Protein AF-0000000084649241 (afdb_homodimer)

Nearest PDB structures (foldseek):
  3sho-assembly1_B  TM=9.475E-01  e=2.344E-12  Sphaerobacter thermophilus DSM 20745
  4ivn-assembly1_A  TM=5.538E-01  e=1.073E-15  Vibrio vulnificus YJ016
  4ivn-assembly1_B  TM=5.648E-01  e=9.880E-15  Vibrio vulnificus YJ016
  3fxa-assembly1_D  TM=7.914E-01  e=3.147E-09  Listeria monocytogenes serotype 4b str. F2365
  7en6-assembly1_D  TM=8.243E-01  e=1.286E-08  Escherichia coli

pLDDT: mean 85.44, std 16.42, range [28.92, 98.69]

Secondary structure (DSSP, 8-state):
------SHHHHHHHHHHHGGGS-HHHHHHHHHHHH-HHHHHHS-HHHHHHHHTS-HHHHHHHHHHTT-SSHHHHHHHHHHHHHHHSTHHHHHHHHHHHH--SS--HHHHHHHHHHHHHHHHHHHHHHS-HHHHHHHHHHHHH-SSEEEEE-GGGHHHHHHHHHHHHHTT--EEEE--GGG-HHHHHHT--TT-EEEEEE-SSPPHHHHHHHHHHHHTT--EEEEES-TTSTTGGG-SEEEE-PPPEETTEE--HHHHHHHHHHHHHHHHHHHHHHHHHHS--GGGG-/------SHHHHHHHHHHHGGGS-HHHHHHHHHHHH-HHHHHHS-HHHHHHHHTS-HHHHHHHHHHTT-SSHHHHHHHHHHHHHHHSTHHHHHHHHHHHH--SS--HHHHHHHHHHHHHHHHHHHHHHS-HHHHHHHHHHHHH-SSEEEEE-GGGHHHHHHHHHHHHHTT--EEEE--TTS-HHHHHHT--TT-EEEEEE-SSPPHHHHHHHHHHHHTT--EEEEES-TTSTTGGG-SEEEE-PPPEETTEE--HHHHHHHHHHHHHHHHHHHHHHHHHHS--GGGG-

Solvent-accessible surface area (backbone atoms only — not comparable to full-atom values): 30517 Å² total; per-residue (Å²): 131,78,75,52,54,87,40,46,68,48,38,53,52,50,51,45,70,47,42,86,77,43,54,71,68,53,39,47,46,50,50,42,49,70,65,35,40,72,56,52,38,70,52,51,63,65,56,48,14,58,75,49,71,50,50,52,66,53,51,35,51,50,24,39,73,56,54,31,95,32,41,66,64,50,33,48,29,38,36,50,50,46,62,67,52,59,76,39,58,65,50,41,48,46,43,50,51,65,69,47,82,67,76,81,50,62,60,55,48,33,43,51,49,28,49,39,40,28,51,22,22,66,46,42,57,78,59,46,51,61,66,48,54,51,50,41,48,51,51,58,62,69,24,71,29,39,34,28,29,23,57,77,80,30,27,36,49,23,52,43,39,39,53,49,25,48,74,58,70,40,54,55,42,69,49,74,33,72,91,75,35,48,66,60,55,54,70,65,59,51,95,54,27,25,37,39,39,35,49,44,85,84,66,53,65,68,53,47,53,48,44,51,53,36,41,78,68,66,41,54,26,35,27,41,26,52,39,75,70,38,84,56,38,79,56,32,79,28,64,45,54,46,62,55,20,69,56,97,90,42,71,55,56,46,36,57,42,45,51,40,50,31,54,42,50,44,49,36,51,52,53,52,50,53,52,53,62,69,65,49,76,70,74,64,76,81,108,130,76,74,53,54,89,40,45,68,49,38,54,51,50,50,46,69,45,40,85,77,42,54,71,69,54,37,46,45,50,49,43,50,71,65,35,40,71,57,52,38,70,51,50,62,66,56,47,14,59,74,52,72,49,50,52,66,52,49,35,51,49,23,39,74,55,52,33,95,33,40,67,63,51,33,48,29,39,36,51,51,46,64,67,53,58,77,40,54,65,50,40,46,46,45,51,50,65,68,46,82,69,78,81,52,62,59,54,48,33,44,52,48,27,51,39,38,26,52,22,23,68,46,42,57,78,58,46,53,61,66,48,53,49,50,40,48,51,52,57,63,70,24,70,29,41,37,28,30,24,56,77,81,30,28,35,50,23,52,44,38,39,53,49,25,50,72,59,69,40,55,55,43,72,51,74,34,72,95,75,33,48,66,62,54,55,70,64,59,50,96,54,26,24,36,40,40,34,49,43,87,83,68,52,66,69,54,49,53,46,42,51,52,36,43,77,69,66,40,52,26,34,28,40,26,50,38,77,70,37,84,56,40,79,52,31,79,30,63,46,53,46,63,57,21,69,55,96,90,42,71,55,56,45,37,56,42,44,51,39,49,30,53,43,50,44,48,37,52,52,52,50,50,53,52,52,62,68,65,50,76,69,75,64,76,79,108

Radius of gyration: 26.11 Å; Cα contacts (8 Å, |Δi|>4): 873; chains: 2; bounding box: 93×77×57 Å

InterPro domains:
  IPR000281 Helix-turn-helix protein RpiR [PF01418] (11-75)
  IPR000281 Helix-turn-helix protein RpiR [PS51071] (9-85)
  IPR001347 SIS domain [PF01380] (140-265)
  IPR001347 SIS domain [PS51464] (136-274)
  IPR009057 Homedomain-like superfamily [SSF46689] (10-86)
  IPR035472 RpiR-like, SIS domain [cd05013] (133-266)
  IPR036388 Winged helix-like DNA-binding domain superfamily [G3DSA:1.10.10.10] (7-82)
  IPR046348 SIS domain superfamily [SSF53697] (110-267)
  IPR047640 HTH-type transcriptional regulator RpiR-like [PTHR30514] (10-277)

Structure (mmCIF, N/CA/C/O backbone):
data_AF-0000000084649241-model_v1
#
loop_
_entity.id
_entity.type
_entity.pdbx_description
1 polymer 'Iron-sulfur cluster assembly protein HesB'
#
loop_
_atom_site.group_PDB
_atom_site.id
_atom_site.type_symbol
_atom_site.label_atom_id
_atom_site.label_alt_id
_atom_site.label_comp_id
_atom_site.label_asym_id
_atom_site.label_entity_id
_atom_site.label_seq_id
_atom_site.pdbx_PDB_ins_code
_atom_site.Cartn_x
_atom_site.Cartn_y
_atom_site.Cartn_z
_atom_site.occupancy
_atom_site.B_iso_or_equiv
_atom_site.auth_seq_id
_atom_site.auth_comp_id
_atom_site.auth_asym_id
_atom_site.auth_atom_id
_atom_site.pdbx_PDB_model_num
ATOM 1 N N . MET A 1 1 ? 15.055 35.656 22.906 1 43.84 1 MET A N 1
ATOM 2 C CA . MET A 1 1 ? 15.703 34.438 23.422 1 43.84 1 MET A CA 1
ATOM 3 C C . MET A 1 1 ? 14.727 33.281 23.453 1 43.84 1 MET A C 1
ATOM 5 O O . MET A 1 1 ? 13.734 33.312 24.188 1 43.84 1 MET A O 1
ATOM 9 N N . ASN A 1 2 ? 14.5 32.531 22.453 1 62.31 2 ASN A N 1
ATOM 10 C CA . ASN A 1 2 ? 13.305 31.719 22.25 1 62.31 2 ASN A CA 1
ATOM 11 C C . ASN A 1 2 ? 13.203 30.625 23.312 1 62.31 2 ASN A C 1
ATOM 13 O O . ASN A 1 2 ? 14.211 30.062 23.734 1 62.31 2 ASN A O 1
ATOM 17 N N . GLN A 1 3 ? 12.188 30.688 24.172 1 81 3 GLN A N 1
ATOM 18 C CA . GLN A 1 3 ? 11.844 29.812 25.297 1 81 3 GLN A CA 1
ATOM 19 C C . GLN A 1 3 ? 12.078 28.359 24.938 1 81 3 GLN A C 1
ATOM 21 O O . GLN A 1 3 ? 11.812 27.938 23.797 1 81 3 GLN A O 1
ATOM 26 N N . THR A 1 4 ? 12.898 27.734 25.828 1 90.5 4 THR A N 1
ATOM 27 C CA . THR A 1 4 ? 13.156 26.297 25.688 1 90.5 4 THR A CA 1
ATOM 28 C C . THR A 1 4 ? 11.844 25.531 25.562 1 90.5 4 THR A C 1
ATOM 30 O O . THR A 1 4 ? 10.93 25.703 26.375 1 90.5 4 THR A O 1
ATOM 33 N N . PRO A 1 5 ? 11.711 24.75 24.5 1 92.62 5 PRO A N 1
ATOM 34 C CA . PRO A 1 5 ? 10.484 23.969 24.344 1 92.62 5 PRO A CA 1
ATOM 35 C C . PRO A 1 5 ? 10.195 23.094 25.562 1 92.62 5 PRO A C 1
ATOM 37 O O . PRO A 1 5 ? 11.125 22.547 26.172 1 92.62 5 PRO A O 1
ATOM 40 N N . GLN A 1 6 ? 8.945 23 25.953 1 91.38 6 GLN A N 1
ATOM 41 C CA . GLN A 1 6 ? 8.547 22.25 27.141 1 91.38 6 GLN A CA 1
ATOM 42 C C . GLN A 1 6 ? 7.805 20.969 26.766 1 91.38 6 GLN A C 1
ATOM 44 O O . GLN A 1 6 ? 7.43 20.188 27.641 1 91.38 6 GLN A O 1
ATOM 49 N N . SER A 1 7 ? 7.453 20.781 25.516 1 89.44 7 SER A N 1
ATOM 50 C CA . SER A 1 7 ? 6.805 19.578 24.984 1 89.44 7 SER A CA 1
ATOM 51 C C . SER A 1 7 ? 7.434 19.141 23.672 1 89.44 7 SER A C 1
ATOM 53 O O . SER A 1 7 ? 8.148 19.922 23.031 1 89.44 7 SER A O 1
ATOM 55 N N . PHE A 1 8 ? 7.215 17.969 23.312 1 87 8 PHE A N 1
ATOM 56 C CA . PHE A 1 8 ? 7.719 17.484 22.047 1 87 8 PHE A CA 1
ATOM 57 C C . PHE A 1 8 ? 7.156 18.297 20.891 1 87 8 PHE A C 1
ATOM 59 O O . PHE A 1 8 ? 7.871 18.594 19.922 1 87 8 PHE A O 1
ATOM 66 N N . GLN A 1 9 ? 5.902 18.656 21.031 1 80.44 9 GLN A N 1
ATOM 67 C CA . GLN A 1 9 ? 5.254 19.438 19.984 1 80.44 9 GLN A CA 1
ATOM 68 C C . GLN A 1 9 ? 5.941 20.797 19.812 1 80.44 9 GLN A C 1
ATOM 70 O O . GLN A 1 9 ? 6.168 21.234 18.672 1 80.44 9 GLN A O 1
ATOM 75 N N . GLU A 1 10 ? 6.234 21.375 20.906 1 89 10 GLU A N 1
ATOM 76 C CA . GLU A 1 10 ? 6.938 22.656 20.875 1 89 10 GLU A CA 1
ATOM 77 C C . GLU A 1 10 ? 8.336 22.484 20.281 1 89 10 GLU A C 1
ATOM 79 O O . GLU A 1 10 ? 8.797 23.344 19.516 1 89 10 GLU A O 1
ATOM 84 N N . LEU A 1 11 ? 8.953 21.391 20.656 1 92.69 11 LEU A N 1
ATOM 85 C CA . LEU A 1 11 ? 10.289 21.125 20.125 1 92.69 11 LEU A CA 1
ATOM 86 C C . LEU A 1 11 ? 10.25 20.906 18.625 1 92.69 11 LEU A C 1
ATOM 88 O O . LEU A 1 11 ? 11.047 21.5 17.891 1 92.69 11 LEU A O 1
ATOM 92 N N . GLU A 1 12 ? 9.336 20.047 18.156 1 88.44 12 GLU A N 1
ATOM 93 C CA . GLU A 1 12 ? 9.188 19.781 16.734 1 88.44 12 GLU A CA 1
ATOM 94 C C . GLU A 1 12 ? 8.914 21.062 15.953 1 88.44 12 GLU A C 1
ATOM 96 O O . GLU A 1 12 ? 9.484 21.281 14.883 1 88.44 12 GLU A O 1
ATOM 101 N N . ALA A 1 13 ? 8.078 21.969 16.516 1 85.19 13 ALA A N 1
ATOM 102 C CA . ALA A 1 13 ? 7.762 23.234 15.891 1 85.19 13 ALA A CA 1
ATOM 103 C C . ALA A 1 13 ? 9.008 24.125 15.781 1 85.19 13 ALA A C 1
ATOM 105 O O . ALA A 1 13 ? 9.234 24.75 14.75 1 85.19 13 ALA A O 1
ATOM 106 N N . ARG A 1 14 ? 9.719 24.125 16.797 1 90.06 14 ARG A N 1
ATOM 107 C CA . ARG A 1 14 ? 10.938 24.922 16.828 1 90.06 14 ARG A CA 1
ATOM 108 C C . ARG A 1 14 ? 11.945 24.422 15.805 1 90.06 14 ARG A C 1
ATOM 110 O O . ARG A 1 14 ? 12.508 25.203 15.039 1 90.06 14 ARG A O 1
ATOM 117 N N . ILE A 1 15 ? 12.156 23.125 15.766 1 90.75 15 ILE A N 1
ATOM 118 C CA . ILE A 1 15 ? 13.109 22.516 14.844 1 90.75 15 ILE A CA 1
ATOM 119 C C . ILE A 1 15 ? 12.672 22.781 13.406 1 90.75 15 ILE A C 1
ATOM 121 O O . ILE A 1 15 ? 13.492 23.156 12.562 1 90.75 15 ILE A O 1
ATOM 125 N N . THR A 1 16 ? 11.422 22.641 13.164 1 85.44 16 THR A N 1
ATOM 126 C CA . THR A 1 16 ? 10.883 22.828 11.828 1 85.44 16 THR A CA 1
ATOM 127 C C . THR A 1 16 ? 11.078 24.281 11.375 1 85.44 16 THR A C 1
ATOM 129 O O . THR A 1 16 ? 11.43 24.531 10.219 1 85.44 16 THR A O 1
ATOM 132 N N . ALA A 1 17 ? 10.844 25.188 12.258 1 85.44 17 ALA A N 1
ATOM 133 C CA . ALA A 1 17 ? 10.984 26.609 11.953 1 85.44 17 ALA A CA 1
ATOM 134 C C . ALA A 1 17 ? 12.445 26.969 11.672 1 85.44 17 ALA A C 1
ATOM 136 O O . ALA A 1 17 ? 12.727 27.766 10.773 1 85.44 17 ALA A O 1
ATOM 137 N N . ASP A 1 18 ? 13.367 26.391 12.312 1 89.38 18 ASP A N 1
ATOM 138 C CA . ASP A 1 18 ? 14.781 26.75 12.242 1 89.38 18 ASP A CA 1
ATOM 139 C C . ASP A 1 18 ? 15.5 25.953 11.172 1 89.38 18 ASP A C 1
ATOM 141 O O . ASP A 1 18 ? 16.609 26.297 10.766 1 89.38 18 ASP A O 1
ATOM 145 N N . TYR A 1 19 ? 14.898 24.891 10.68 1 86.88 19 TYR A N 1
ATOM 146 C CA . TYR A 1 19 ? 15.531 23.859 9.859 1 86.88 19 TYR A CA 1
ATOM 147 C C . TYR A 1 19 ? 16.203 24.484 8.641 1 86.88 19 TYR A C 1
ATOM 149 O O . TYR A 1 19 ? 17.391 24.234 8.375 1 86.88 19 TYR A O 1
ATOM 157 N N . PRO A 1 20 ? 15.523 25.422 7.941 1 82.56 20 PRO A N 1
ATOM 158 C CA . PRO A 1 20 ? 16.141 25.938 6.719 1 82.56 20 PRO A CA 1
ATOM 159 C C . PRO A 1 20 ? 17.422 26.719 6.988 1 82.56 20 PRO A C 1
ATOM 161 O O . PRO A 1 20 ? 18.281 26.844 6.109 1 82.56 20 PRO A O 1
ATOM 164 N N . SER A 1 21 ? 17.578 27.219 8.18 1 90.31 21 SER A N 1
ATOM 165 C CA . SER A 1 21 ? 18.719 28.078 8.5 1 90.31 21 SER A CA 1
ATOM 166 C C . SER A 1 21 ? 19.828 27.281 9.172 1 90.31 21 SER A C 1
ATOM 168 O O . SER A 1 21 ? 20.922 27.797 9.406 1 90.31 21 SER A O 1
ATOM 170 N N . MET A 1 22 ? 19.594 26 9.383 1 89 22 MET A N 1
ATOM 171 C CA . MET A 1 22 ? 20.578 25.156 10.039 1 89 22 MET A CA 1
ATOM 172 C C . MET A 1 22 ? 21.688 24.766 9.078 1 89 22 MET A C 1
ATOM 174 O O . MET A 1 22 ? 21.5 24.766 7.863 1 89 22 MET A O 1
ATOM 178 N N . SER A 1 23 ? 22.906 24.562 9.68 1 89.56 23 SER A N 1
ATOM 179 C CA . SER A 1 23 ? 23.984 23.953 8.891 1 89.56 23 SER A CA 1
ATOM 180 C C . SER A 1 23 ? 23.578 22.562 8.406 1 89.56 23 SER A C 1
ATOM 182 O O . SER A 1 23 ? 22.609 21.984 8.898 1 89.56 23 SER A O 1
ATOM 184 N N . ARG A 1 24 ? 24.266 22.062 7.438 1 87.75 24 ARG A N 1
ATOM 185 C CA . ARG A 1 24 ? 23.984 20.75 6.875 1 87.75 24 ARG A CA 1
ATOM 186 C C . ARG A 1 24 ? 24.016 19.672 7.957 1 87.75 24 ARG A C 1
ATOM 188 O O . ARG A 1 24 ? 23.156 18.781 7.98 1 87.75 24 ARG A O 1
ATOM 195 N N . ARG A 1 25 ? 24.984 19.812 8.797 1 88.5 25 ARG A N 1
ATOM 196 C CA . ARG A 1 25 ? 25.156 18.812 9.852 1 88.5 25 ARG A CA 1
ATOM 197 C C . ARG A 1 25 ? 24 18.875 10.844 1 88.5 25 ARG A C 1
ATOM 199 O O . ARG A 1 25 ? 23.516 17.828 11.305 1 88.5 25 ARG A O 1
ATOM 206 N N . LEU A 1 26 ? 23.578 20.062 11.156 1 90.5 26 LEU A N 1
ATOM 207 C CA . LEU A 1 26 ? 22.469 20.219 12.086 1 90.5 26 LEU A CA 1
ATOM 208 C C . LEU A 1 26 ? 21.156 19.781 11.438 1 90.5 26 LEU A C 1
ATOM 210 O O . LEU A 1 26 ? 20.281 19.25 12.117 1 90.5 26 LEU A O 1
ATOM 214 N N . GLN A 1 27 ? 21.016 20 10.109 1 89.25 27 GLN A N 1
ATOM 215 C CA . GLN A 1 27 ? 19.844 19.5 9.391 1 89.25 27 GLN A CA 1
ATOM 216 C C . GLN A 1 27 ? 19.766 17.984 9.43 1 89.25 27 GLN A C 1
ATOM 218 O O . GLN A 1 27 ? 18.703 17.406 9.633 1 89.25 27 GLN A O 1
ATOM 223 N N . GLN A 1 28 ? 20.875 17.406 9.195 1 88 28 GLN A N 1
ATOM 224 C CA . GLN A 1 28 ? 20.969 15.961 9.273 1 88 28 GLN A CA 1
ATOM 225 C C . GLN A 1 28 ? 20.547 15.453 10.648 1 88 28 GLN A C 1
ATOM 227 O O . GLN A 1 28 ? 19.797 14.477 10.758 1 88 28 GLN A O 1
ATOM 232 N N . THR A 1 29 ? 21.031 16.078 11.656 1 91.81 29 THR A N 1
ATOM 233 C CA . THR A 1 29 ? 20.703 15.719 13.031 1 91.81 29 THR A CA 1
ATOM 234 C C . THR A 1 29 ? 19.219 15.914 13.305 1 91.81 29 THR A C 1
ATOM 236 O O . THR A 1 29 ? 18.562 15.023 13.852 1 91.81 29 THR A O 1
ATOM 239 N N . ALA A 1 30 ? 18.672 17.062 12.898 1 91.5 30 ALA A N 1
ATOM 240 C CA . ALA A 1 30 ? 17.266 17.375 13.094 1 91.5 30 ALA A CA 1
ATOM 241 C C . ALA A 1 30 ? 16.375 16.328 12.438 1 91.5 30 ALA A C 1
ATOM 243 O O . ALA A 1 30 ? 15.422 15.844 13.062 1 91.5 30 ALA A O 1
ATOM 244 N N . ARG A 1 31 ? 16.688 15.984 11.203 1 86.25 31 ARG A N 1
ATOM 245 C CA . ARG A 1 31 ? 15.898 14.992 10.469 1 86.25 31 ARG A CA 1
ATOM 246 C C . ARG A 1 31 ? 15.898 13.648 11.188 1 86.25 31 ARG A C 1
ATOM 248 O O . ARG A 1 31 ? 14.852 13.016 11.328 1 86.25 31 ARG A O 1
ATOM 255 N N . PHE A 1 32 ? 17.094 13.234 11.602 1 87.62 32 PHE A N 1
ATOM 256 C CA . PHE A 1 32 ? 17.188 11.969 12.312 1 87.62 32 PHE A CA 1
ATOM 257 C C . PHE A 1 32 ? 16.312 11.969 13.562 1 87.62 32 PHE A C 1
ATOM 259 O O . PHE A 1 32 ? 15.562 11.023 13.797 1 87.62 32 PHE A O 1
ATOM 266 N N . LEU A 1 33 ? 16.359 13.023 14.375 1 88.88 33 LEU A N 1
ATOM 267 C CA . LEU A 1 33 ? 15.656 13.109 15.656 1 88.88 33 LEU A CA 1
ATOM 268 C C . LEU A 1 33 ? 14.148 13.086 15.445 1 88.88 33 LEU A C 1
ATOM 270 O O . LEU A 1 33 ? 13.422 12.398 16.172 1 88.88 33 LEU A O 1
ATOM 274 N N . LEU A 1 34 ? 13.711 13.773 14.398 1 85.06 34 LEU A N 1
ATOM 275 C CA . LEU A 1 34 ? 12.266 13.883 14.188 1 85.06 34 LEU A CA 1
ATOM 276 C C . LEU A 1 34 ? 11.734 12.656 13.469 1 85.06 34 LEU A C 1
ATOM 278 O O . LEU A 1 34 ? 10.578 12.266 13.664 1 85.06 34 LEU A O 1
ATOM 282 N N . ASP A 1 35 ? 12.617 12.039 12.664 1 77.56 35 ASP A N 1
ATOM 283 C CA . ASP A 1 35 ? 12.195 10.875 11.891 1 77.56 35 ASP A CA 1
ATOM 284 C C . ASP A 1 35 ? 12.172 9.617 12.742 1 77.56 35 ASP A C 1
ATOM 286 O O . ASP A 1 35 ? 11.5 8.641 12.406 1 77.56 35 ASP A O 1
ATOM 290 N N . HIS A 1 36 ? 12.984 9.594 13.898 1 77.62 36 HIS A N 1
ATOM 291 C CA . HIS A 1 36 ? 13.086 8.406 14.742 1 77.62 36 HIS A CA 1
ATOM 292 C C . HIS A 1 36 ? 12.859 8.75 16.203 1 77.62 36 HIS A C 1
ATOM 294 O O . HIS A 1 36 ? 13.695 8.438 17.062 1 77.62 36 HIS A O 1
ATOM 300 N N . PRO A 1 37 ? 11.695 9.281 16.484 1 79.69 37 PRO A N 1
ATOM 301 C CA . PRO A 1 37 ? 11.484 9.766 17.859 1 79.69 37 PRO A CA 1
ATOM 302 C C . PRO A 1 37 ? 11.492 8.641 18.891 1 79.69 37 PRO A C 1
ATOM 304 O O . PRO A 1 37 ? 11.906 8.852 20.031 1 79.69 37 PRO A O 1
ATOM 307 N N . GLN A 1 38 ? 11.141 7.504 18.484 1 72.5 38 GLN A N 1
ATOM 308 C CA . GLN A 1 38 ? 11.109 6.387 19.422 1 72.5 38 GLN A CA 1
ATOM 309 C C . GLN A 1 38 ? 12.523 5.949 19.797 1 72.5 38 GLN A C 1
ATOM 311 O O . GLN A 1 38 ? 12.797 5.66 20.969 1 72.5 38 GLN A O 1
ATOM 316 N N . ASP A 1 39 ? 13.367 5.926 18.828 1 76 39 ASP A N 1
ATOM 317 C CA . ASP A 1 39 ? 14.766 5.574 19.078 1 76 39 ASP A CA 1
ATOM 318 C C . ASP A 1 39 ? 15.43 6.609 20 1 76 39 ASP A C 1
ATOM 320 O O . ASP A 1 39 ? 16.203 6.25 20.891 1 76 39 ASP A O 1
ATOM 324 N N . VAL A 1 40 ? 15.109 7.816 19.766 1 87.81 40 VAL A N 1
ATOM 325 C CA . VAL A 1 40 ? 15.727 8.914 20.5 1 87.81 40 VAL A CA 1
ATOM 326 C C . VAL A 1 40 ? 15.344 8.836 21.969 1 87.81 40 VAL A C 1
ATOM 328 O O . VAL A 1 40 ? 16.141 9.164 22.844 1 87.81 40 VAL A O 1
ATOM 331 N N . ALA A 1 41 ? 14.188 8.328 22.266 1 82.12 41 ALA A N 1
ATOM 332 C CA . ALA A 1 41 ? 13.656 8.297 23.625 1 82.12 41 ALA A CA 1
ATOM 333 C C . ALA A 1 41 ? 14.469 7.359 24.5 1 82.12 41 ALA A C 1
ATOM 335 O O . ALA A 1 41 ? 14.578 7.578 25.719 1 82.12 41 ALA A O 1
ATOM 336 N N . PHE A 1 42 ? 15.172 6.41 23.891 1 76.5 42 PHE A N 1
ATOM 337 C CA . PHE A 1 42 ? 15.68 5.363 24.781 1 76.5 42 PHE A CA 1
ATOM 338 C C . PHE A 1 42 ? 17.172 5.117 24.516 1 76.5 42 PHE A C 1
ATOM 340 O O . PHE A 1 42 ? 17.859 4.543 25.359 1 76.5 42 PHE A O 1
ATOM 347 N N . ALA A 1 43 ? 17.609 5.57 23.391 1 82.56 43 ALA A N 1
ATOM 348 C CA . ALA A 1 43 ? 19 5.242 23.047 1 82.56 43 ALA A CA 1
ATOM 349 C C . ALA A 1 43 ? 19.969 6.191 23.734 1 82.56 43 ALA A C 1
ATOM 351 O O . ALA A 1 43 ? 19.594 7.277 24.172 1 82.56 43 ALA A O 1
ATOM 352 N N . THR A 1 44 ? 21.172 5.719 23.906 1 87.5 44 THR A N 1
ATOM 353 C CA . THR A 1 44 ? 22.234 6.559 24.453 1 87.5 44 THR A CA 1
ATOM 354 C C . THR A 1 44 ? 22.688 7.582 23.422 1 87.5 44 THR A C 1
ATOM 356 O O . THR A 1 44 ? 22.5 7.391 22.219 1 87.5 44 THR A O 1
ATOM 359 N N . VAL A 1 45 ? 23.312 8.633 23.938 1 90.31 45 VAL A N 1
ATOM 360 C CA . VAL A 1 45 ? 23.828 9.688 23.078 1 90.31 45 VAL A CA 1
ATOM 361 C C . VAL A 1 45 ? 24.828 9.094 22.094 1 90.31 45 VAL A C 1
ATOM 363 O O . VAL A 1 45 ? 24.844 9.469 20.906 1 90.31 45 VAL A O 1
ATOM 366 N N . ALA A 1 46 ? 25.625 8.148 22.547 1 89.88 46 ALA A N 1
ATOM 367 C CA . ALA A 1 46 ? 26.625 7.512 21.688 1 89.88 46 ALA A CA 1
ATOM 368 C C . ALA A 1 46 ? 25.969 6.734 20.547 1 89.88 46 ALA A C 1
ATOM 370 O O . ALA A 1 46 ? 26.375 6.855 19.391 1 89.88 46 ALA A O 1
ATOM 371 N N . ARG A 1 47 ? 25 6.031 20.906 1 88.88 47 ARG A N 1
ATOM 372 C CA . ARG A 1 47 ? 24.297 5.23 19.922 1 88.88 47 ARG A CA 1
ATOM 373 C C . ARG A 1 47 ? 23.547 6.121 18.922 1 88.88 47 ARG A C 1
ATOM 375 O O . ARG A 1 47 ? 23.578 5.867 17.719 1 88.88 47 ARG A O 1
ATOM 382 N N . LEU A 1 48 ? 22.891 7.145 19.391 1 92.38 48 LEU A N 1
ATOM 383 C CA . LEU A 1 48 ? 22.141 8.07 18.547 1 92.38 48 LEU A CA 1
ATOM 384 C C . LEU A 1 48 ? 23.078 8.781 17.578 1 92.38 48 LEU A C 1
ATOM 386 O O . LEU A 1 48 ? 22.75 8.977 16.406 1 92.38 48 LEU A O 1
ATOM 390 N N . ALA A 1 49 ? 24.281 9.141 18.078 1 93.12 49 ALA A N 1
ATOM 391 C CA . ALA A 1 49 ? 25.281 9.797 17.234 1 93.12 49 ALA A CA 1
ATOM 392 C C . ALA A 1 49 ? 25.719 8.883 16.094 1 93.12 49 ALA A C 1
ATOM 394 O O . ALA A 1 49 ? 25.844 9.32 14.953 1 93.12 49 ALA A O 1
ATOM 395 N N . GLN A 1 50 ? 25.891 7.652 16.453 1 89.12 50 GLN A N 1
ATOM 396 C CA . GLN A 1 50 ? 26.281 6.664 15.445 1 89.12 50 GLN A CA 1
ATOM 397 C C . GLN A 1 50 ? 25.188 6.48 14.398 1 89.12 50 GLN A C 1
ATOM 399 O O . GLN A 1 50 ? 25.453 6.516 13.195 1 89.12 50 GLN A O 1
ATOM 404 N N . ASP A 1 51 ? 23.938 6.402 14.867 1 87.44 51 ASP A N 1
ATOM 405 C CA . ASP A 1 51 ? 22.812 6.172 13.969 1 87.44 51 ASP A CA 1
ATOM 406 C C . ASP A 1 51 ? 22.562 7.379 13.07 1 87.44 51 ASP A C 1
ATOM 408 O O . ASP A 1 51 ? 22.156 7.227 11.914 1 87.44 51 ASP A O 1
ATOM 412 N N . ALA A 1 52 ? 22.797 8.531 13.57 1 89.62 52 ALA A N 1
ATOM 413 C CA . ALA A 1 52 ? 22.562 9.773 12.836 1 89.62 52 ALA A CA 1
ATOM 414 C C . ALA A 1 52 ? 23.797 10.148 12 1 89.62 52 ALA A C 1
ATOM 416 O O . ALA A 1 52 ? 23.766 11.133 11.258 1 89.62 52 ALA A O 1
ATOM 417 N N . GLU A 1 53 ? 24.859 9.422 12.195 1 89.69 53 GLU A N 1
ATOM 418 C CA . GLU A 1 53 ? 26.125 9.656 11.508 1 89.69 53 GLU A CA 1
ATOM 419 C C . GLU A 1 53 ? 26.672 11.047 11.812 1 89.69 53 GLU A C 1
ATOM 421 O O . GLU A 1 53 ? 27.078 11.773 10.906 1 89.69 53 GLU A O 1
ATOM 426 N N . VAL A 1 54 ? 26.625 11.383 13.047 1 93.12 54 VAL A N 1
ATOM 427 C CA . VAL A 1 54 ? 27.219 12.609 13.562 1 93.12 54 VAL A CA 1
ATOM 428 C C . VAL A 1 54 ? 28.016 12.305 14.836 1 93.12 54 VAL A C 1
ATOM 430 O O . VAL A 1 54 ? 28.062 11.156 15.281 1 93.12 54 VAL A O 1
ATOM 433 N N . THR A 1 55 ? 28.672 13.242 15.352 1 91.88 55 THR A N 1
ATOM 434 C CA . THR A 1 55 ? 29.406 13.055 16.609 1 91.88 55 THR A CA 1
ATOM 435 C C . THR A 1 55 ? 28.5 13.32 17.797 1 91.88 55 THR A C 1
ATOM 437 O O . THR A 1 55 ? 27.516 14.055 17.688 1 91.88 55 THR A O 1
ATOM 440 N N . PRO A 1 56 ? 28.797 12.672 18.938 1 93.06 56 PRO A N 1
ATOM 441 C CA . PRO A 1 56 ? 28.031 12.992 20.141 1 93.06 56 PRO A CA 1
ATOM 442 C C . PRO A 1 56 ? 28.031 14.492 20.453 1 93.06 56 PRO A C 1
ATOM 444 O O . PRO A 1 56 ? 27.016 15.023 20.891 1 93.06 56 PRO A O 1
ATOM 447 N N . SER A 1 57 ? 29.094 15.164 20.156 1 93.06 57 SER A N 1
ATOM 448 C CA . SER A 1 57 ? 29.188 16.594 20.391 1 93.06 57 SER A CA 1
ATOM 449 C C . SER A 1 57 ? 28.172 17.359 19.547 1 93.06 57 SER A C 1
ATOM 451 O O . SER A 1 57 ? 27.641 18.391 19.984 1 93.06 57 SER A O 1
ATOM 453 N N . THR A 1 58 ? 27.922 16.859 18.406 1 94.44 58 THR A N 1
ATOM 454 C CA . THR A 1 58 ? 26.938 17.484 17.516 1 94.44 58 THR A CA 1
ATOM 455 C C . THR A 1 58 ? 25.531 17.391 18.094 1 94.44 58 THR A C 1
ATOM 457 O O . THR A 1 58 ? 24.766 18.344 18 1 94.44 58 THR A O 1
ATOM 460 N N . LEU A 1 59 ? 25.25 16.297 18.75 1 95.44 59 LEU A N 1
ATOM 461 C CA . LEU A 1 59 ? 23.938 16.125 19.375 1 95.44 59 LEU A CA 1
ATOM 462 C C . LEU A 1 59 ? 23.766 17.109 20.531 1 95.44 59 LEU A C 1
ATOM 464 O O . LEU A 1 59 ? 22.688 17.703 20.688 1 95.44 59 LEU A O 1
ATOM 468 N N . ILE A 1 60 ? 24.812 17.25 21.297 1 92.5 60 ILE A N 1
ATOM 469 C CA . ILE A 1 60 ? 24.766 18.156 22.438 1 92.5 60 ILE A CA 1
ATOM 470 C C . ILE A 1 60 ? 24.625 19.594 21.938 1 92.5 60 ILE A C 1
ATOM 472 O O . ILE A 1 60 ? 23.828 20.359 22.469 1 92.5 60 ILE A O 1
ATOM 476 N N . ARG A 1 61 ? 25.344 19.953 20.891 1 91.88 61 ARG A N 1
ATOM 477 C CA . ARG A 1 61 ? 25.266 21.281 20.312 1 91.88 61 ARG A CA 1
ATOM 478 C C . ARG A 1 61 ? 23.859 21.547 19.766 1 91.88 61 ARG A C 1
ATOM 480 O O . ARG A 1 61 ? 23.359 22.672 19.828 1 91.88 61 ARG A O 1
ATOM 487 N N . PHE A 1 62 ? 23.344 20.531 19.188 1 94.88 62 PHE A N 1
ATOM 488 C CA . PHE A 1 62 ? 21.984 20.656 18.672 1 94.88 62 PHE A CA 1
ATOM 489 C C . PHE A 1 62 ? 21 20.969 19.781 1 94.88 62 PHE A C 1
ATOM 491 O O . PHE A 1 62 ? 20.172 21.875 19.656 1 94.88 62 PHE A O 1
ATOM 498 N N . ALA A 1 63 ? 21.094 20.219 20.859 1 94.94 63 ALA A N 1
ATOM 499 C CA . ALA A 1 63 ? 20.234 20.469 22.016 1 94.94 63 ALA A CA 1
ATOM 500 C C . ALA A 1 63 ? 20.406 21.875 22.547 1 94.94 63 ALA A C 1
ATOM 502 O O . ALA A 1 63 ? 19.422 22.562 22.859 1 94.94 63 ALA A O 1
ATOM 503 N N . ASN A 1 64 ? 21.609 22.312 22.547 1 93.06 64 ASN A N 1
ATOM 504 C CA . ASN A 1 64 ? 21.906 23.672 23.016 1 93.06 64 ASN A CA 1
ATOM 505 C C . ASN A 1 64 ? 21.297 24.719 22.094 1 93.06 64 ASN A C 1
ATOM 507 O O . ASN A 1 64 ? 20.797 25.75 22.578 1 93.06 64 ASN A O 1
ATOM 511 N N . SER A 1 65 ? 21.359 24.406 20.859 1 92.31 65 SER A N 1
ATOM 512 C CA . SER A 1 65 ? 20.797 25.359 19.891 1 92.31 65 SER A CA 1
ATOM 513 C C . SER A 1 65 ? 19.297 25.484 20.047 1 92.31 65 SER A C 1
ATOM 515 O O . SER A 1 65 ? 18.703 26.5 19.656 1 92.31 65 SER A O 1
ATOM 517 N N . CYS A 1 66 ? 18.688 24.5 20.609 1 93 66 CYS A N 1
ATOM 518 C CA . CYS A 1 66 ? 17.234 24.531 20.844 1 93 66 CYS A CA 1
ATOM 519 C C . CYS A 1 66 ? 16.922 25.078 22.234 1 93 66 CYS A C 1
ATOM 521 O O . CYS A 1 66 ? 15.758 25.141 22.625 1 93 66 CYS A O 1
ATOM 523 N N . GLY A 1 67 ? 17.969 25.422 22.984 1 92.44 67 GLY A N 1
ATOM 524 C CA . GLY A 1 67 ? 17.766 26.094 24.266 1 92.44 67 GLY A CA 1
ATOM 525 C C . GLY A 1 67 ? 17.984 25.172 25.453 1 92.44 67 GLY A C 1
ATOM 526 O O . GLY A 1 67 ? 17.797 25.578 26.609 1 92.44 67 GLY A O 1
ATOM 527 N N . PHE A 1 68 ? 18.375 23.984 25.188 1 94.69 68 PHE A N 1
ATOM 528 C CA . PHE A 1 68 ? 18.547 23.031 26.281 1 94.69 68 PHE A CA 1
ATOM 529 C C . PHE A 1 68 ? 19.969 23.078 26.828 1 94.69 68 PHE A C 1
ATOM 531 O O . PHE A 1 68 ? 20.906 23.406 26.094 1 94.69 68 PHE A O 1
ATOM 538 N N . LYS A 1 69 ? 20.109 22.719 28.062 1 92 69 LYS A N 1
ATOM 539 C CA . LYS A 1 69 ? 21.422 22.688 28.703 1 92 69 LYS A CA 1
ATOM 540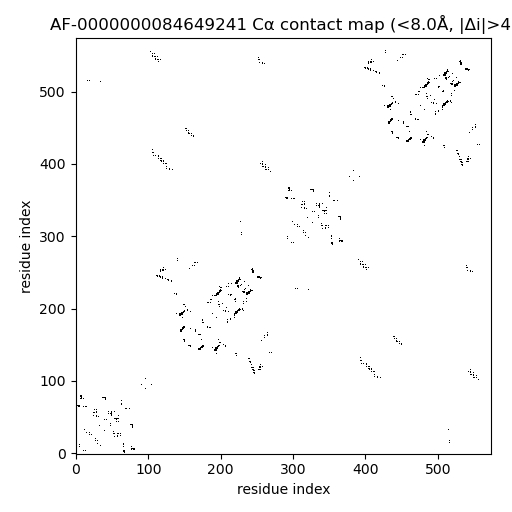 C C . LYS A 1 69 ? 22.203 21.453 28.266 1 92 69 LYS A C 1
ATOM 542 O O . LYS A 1 69 ? 23.438 21.453 28.266 1 92 69 LYS A O 1
ATOM 547 N N . GLY A 1 70 ? 21.516 20.406 27.891 1 90.88 70 GLY A N 1
ATOM 548 C CA . GLY A 1 70 ? 22.094 19.141 27.453 1 90.88 70 GLY A CA 1
ATOM 549 C C . GLY A 1 70 ? 21.141 18.312 26.625 1 90.88 70 GLY A C 1
ATOM 550 O O . GLY A 1 70 ? 19.969 18.641 26.5 1 90.88 70 GLY A O 1
ATOM 551 N N . PHE A 1 71 ? 21.719 17.281 26.109 1 94.56 71 PHE A N 1
ATOM 552 C CA . PHE A 1 71 ? 20.906 16.438 25.234 1 94.56 71 PHE A CA 1
ATOM 553 C C . PHE A 1 71 ? 19.844 15.688 26.031 1 94.56 71 PHE A C 1
ATOM 555 O O . PHE A 1 71 ? 18.734 15.469 25.547 1 94.56 71 PHE A O 1
ATOM 562 N N . SER A 1 72 ? 20.188 15.336 27.297 1 90.69 72 SER A N 1
ATOM 563 C CA . SER A 1 72 ? 19.266 14.57 28.141 1 90.69 72 SER A CA 1
ATOM 564 C C . SER A 1 72 ? 17.984 15.344 28.391 1 90.69 72 SER A C 1
ATOM 566 O O . SER A 1 72 ? 16.906 14.75 28.469 1 90.69 72 SER A O 1
ATOM 568 N N . GLU A 1 73 ? 18.078 16.594 28.547 1 91.94 73 GLU A N 1
ATOM 569 C CA . GLU A 1 73 ? 16.906 17.438 28.734 1 91.94 73 GLU A CA 1
ATOM 570 C C . GLU A 1 73 ? 15.992 17.406 27.516 1 91.94 73 GLU A C 1
ATOM 572 O O . GLU A 1 73 ? 14.773 17.312 27.641 1 91.94 73 GLU A O 1
ATOM 577 N N . MET A 1 74 ? 16.625 17.469 26.375 1 94.38 74 MET A N 1
ATOM 578 C CA . MET A 1 74 ? 15.852 17.391 25.141 1 94.38 74 MET A CA 1
ATOM 579 C C . MET A 1 74 ? 15.234 16.016 24.969 1 94.38 74 MET A C 1
ATOM 581 O O . MET A 1 74 ? 14.062 15.891 24.594 1 94.38 74 MET A O 1
ATOM 585 N N . GLN A 1 75 ? 16.016 15.008 25.266 1 92.31 75 GLN A N 1
ATOM 586 C CA . GLN A 1 75 ? 15.586 13.617 25.141 1 92.31 75 GLN A CA 1
ATOM 587 C C . GLN A 1 75 ? 14.352 13.336 26 1 92.31 75 GLN A C 1
ATOM 589 O O . GLN A 1 75 ? 13.508 12.523 25.641 1 92.31 75 GLN A O 1
ATOM 594 N N . GLN A 1 76 ? 14.234 14 27.125 1 89.12 76 GLN A N 1
ATOM 595 C CA . GLN A 1 76 ? 13.094 13.844 28.031 1 89.12 76 GLN A CA 1
ATOM 596 C C . GLN A 1 76 ? 11.781 14.164 27.312 1 89.12 76 GLN A C 1
ATOM 598 O O . GLN A 1 76 ? 10.75 13.555 27.594 1 89.12 76 GLN A O 1
ATOM 603 N N . LEU A 1 77 ? 11.828 15.062 26.391 1 89.5 77 LEU A N 1
ATOM 604 C CA . LEU A 1 77 ? 10.625 15.414 25.656 1 89.5 77 LEU A CA 1
ATOM 605 C C . LEU A 1 77 ? 10.203 14.281 24.719 1 89.5 77 LEU A C 1
ATOM 607 O O . LEU A 1 77 ? 9.016 14.078 24.484 1 89.5 77 LEU A O 1
ATOM 611 N N . PHE A 1 78 ? 11.141 13.531 24.219 1 87.31 78 PHE A N 1
ATOM 612 C CA . PHE A 1 78 ? 10.852 12.367 23.375 1 87.31 78 PHE A CA 1
ATOM 613 C C . PHE A 1 78 ? 10.273 11.234 24.219 1 87.31 78 PHE A C 1
ATOM 615 O O . PHE A 1 78 ? 9.344 10.547 23.781 1 87.31 78 PHE A O 1
ATOM 622 N N . ARG A 1 79 ? 10.797 11.062 25.438 1 79.62 79 ARG A N 1
ATOM 623 C CA . ARG A 1 79 ? 10.266 10.047 26.359 1 79.62 79 ARG A CA 1
ATOM 624 C C . ARG A 1 79 ? 8.844 10.383 26.781 1 79.62 79 ARG A C 1
ATOM 626 O O . ARG A 1 79 ? 7.98 9.5 26.828 1 79.62 79 ARG A O 1
ATOM 633 N N . SER A 1 80 ? 8.633 11.602 27.109 1 78.31 80 SER A N 1
ATOM 634 C CA . SER A 1 80 ? 7.312 12.039 27.531 1 78.31 80 SER A CA 1
ATOM 635 C C . SER A 1 80 ? 6.27 11.812 26.453 1 78.31 80 SER A C 1
ATOM 637 O O . SER A 1 80 ? 5.113 11.492 26.75 1 78.31 80 SER A O 1
ATOM 639 N N . ARG A 1 81 ? 6.711 12.016 25.266 1 74.62 81 ARG A N 1
ATOM 640 C CA . ARG A 1 81 ? 5.828 11.758 24.125 1 74.62 81 ARG A CA 1
ATOM 641 C C . ARG A 1 81 ? 5.336 10.312 24.125 1 74.62 81 ARG A C 1
ATOM 643 O O . ARG A 1 81 ? 4.16 10.055 23.859 1 74.62 81 ARG A O 1
ATOM 650 N N . LEU A 1 82 ? 6.227 9.359 24.422 1 62.94 82 LEU A N 1
ATOM 651 C CA . LEU A 1 82 ? 5.895 7.938 24.406 1 62.94 82 LEU A CA 1
ATOM 652 C C . LEU A 1 82 ? 4.953 7.586 25.562 1 62.94 82 LEU A C 1
ATOM 654 O O . LEU A 1 82 ? 4.047 6.766 25.391 1 62.94 82 LEU A O 1
ATOM 658 N N . VAL A 1 83 ? 5.32 8.055 26.75 1 56 83 VAL A N 1
ATOM 659 C CA . VAL A 1 83 ? 4.48 7.793 27.922 1 56 83 VAL A CA 1
ATOM 660 C C . VAL A 1 83 ? 3.074 8.328 27.672 1 56 83 VAL A C 1
ATOM 662 O O . VAL A 1 83 ? 2.084 7.695 28.031 1 56 83 VAL A O 1
ATOM 665 N N . ASP A 1 84 ? 3.035 9.383 27.172 1 53.53 84 ASP A N 1
ATOM 666 C CA . ASP A 1 84 ? 1.736 9.969 26.844 1 53.53 84 ASP A CA 1
ATOM 667 C C . ASP A 1 84 ? 1.052 9.188 25.734 1 53.53 84 ASP A C 1
ATOM 669 O O . ASP A 1 84 ? -0.178 9.156 25.656 1 53.53 84 ASP A O 1
ATOM 673 N N . GLU A 1 85 ? 1.837 8.594 24.875 1 44.56 85 GLU A N 1
ATOM 674 C CA . GLU A 1 85 ? 1.326 7.828 23.734 1 44.56 85 GLU A CA 1
ATOM 675 C C . GLU A 1 85 ? 0.912 6.422 24.156 1 44.56 85 GLU A C 1
ATOM 677 O O . GLU A 1 85 ? -0.027 5.848 23.609 1 44.56 85 GLU A O 1
ATOM 682 N N . LEU A 1 86 ? 1.635 5.609 25.094 1 39.22 86 LEU A N 1
ATOM 683 C CA . LEU A 1 86 ? 1.503 4.188 25.375 1 39.22 86 LEU A CA 1
ATOM 684 C C . LEU A 1 86 ? 0.136 3.879 25.984 1 39.22 86 LEU A C 1
ATOM 686 O O . LEU A 1 86 ? -0.432 2.812 25.734 1 39.22 86 LEU A O 1
ATOM 690 N N . PRO A 1 87 ? -0.113 4.215 27.281 1 37.56 87 PRO A N 1
ATOM 691 C CA . PRO A 1 87 ? -1.326 3.613 27.844 1 37.56 87 PRO A CA 1
ATOM 692 C C . PRO A 1 87 ? -2.463 3.527 26.828 1 37.56 87 PRO A C 1
ATOM 694 O O . PRO A 1 87 ? -3.543 3.021 27.156 1 37.56 87 PRO A O 1
ATOM 697 N N . ASN A 1 88 ? -2.582 4.551 26.031 1 37.31 88 ASN A N 1
ATOM 698 C CA . ASN A 1 88 ? -3.756 5.176 25.438 1 37.31 88 ASN A CA 1
ATOM 699 C C . ASN A 1 88 ? -4.32 4.328 24.297 1 37.31 88 ASN A C 1
ATOM 701 O O . ASN A 1 88 ? -5.133 4.809 23.5 1 37.31 88 ASN A O 1
ATOM 705 N N . TYR A 1 89 ? -3.754 3.348 23.922 1 36.91 89 TYR A N 1
ATOM 706 C CA . TYR A 1 89 ? -4.355 2.742 22.734 1 36.91 89 TYR A CA 1
ATOM 707 C C . TYR A 1 89 ? -5.777 2.27 23.031 1 36.91 89 TYR A C 1
ATOM 709 O O . TYR A 1 89 ? -6.711 2.602 22.297 1 36.91 89 TYR A O 1
ATOM 717 N N . THR A 1 90 ? -5.875 1.22 23.891 1 38.03 90 THR A N 1
ATOM 718 C CA . THR A 1 90 ? -7.16 0.654 24.281 1 38.03 90 THR A CA 1
ATOM 719 C C . THR A 1 90 ? -7.992 1.685 25.031 1 38.03 90 THR A C 1
ATOM 721 O O . THR A 1 90 ? -9.195 1.804 24.812 1 38.03 90 THR A O 1
ATOM 724 N N . GLU A 1 91 ? -7.406 2.336 25.906 1 39.38 91 GLU A N 1
ATOM 725 C CA . GLU A 1 91 ? -8.148 3.316 26.688 1 39.38 91 GLU A CA 1
ATOM 726 C C . GLU A 1 91 ? -8.594 4.496 25.828 1 39.38 91 GLU A C 1
ATOM 728 O O . GLU A 1 91 ? -9.695 5.012 26 1 39.38 91 GLU A O 1
ATOM 733 N N . ARG A 1 92 ? -7.809 4.934 24.969 1 38.5 92 ARG A N 1
ATOM 734 C CA . ARG A 1 92 ? -8.211 6.008 24.062 1 38.5 92 ARG A CA 1
ATOM 735 C C . ARG A 1 92 ? -9.281 5.527 23.094 1 38.5 92 ARG A C 1
ATOM 737 O O . ARG A 1 92 ? -10.219 6.262 22.766 1 38.5 92 ARG A O 1
ATOM 744 N N . ILE A 1 93 ? -9.109 4.293 22.609 1 40.09 93 ILE A N 1
ATOM 745 C CA . ILE A 1 93 ? -10.227 3.74 21.859 1 40.09 93 ILE A CA 1
ATOM 746 C C . ILE A 1 93 ? -11.477 3.719 22.75 1 40.09 93 ILE A C 1
ATOM 748 O O . ILE A 1 93 ? -12.562 4.094 22.297 1 40.09 93 ILE A O 1
ATOM 752 N N . ARG A 1 94 ? -11.281 3.115 23.922 1 39.28 94 ARG A N 1
ATOM 753 C CA . ARG A 1 94 ? -12.43 3.07 24.828 1 39.28 94 ARG A CA 1
ATOM 754 C C . ARG A 1 94 ? -12.898 4.477 25.188 1 39.28 94 ARG A C 1
ATOM 756 O O . ARG A 1 94 ? -14.102 4.742 25.234 1 39.28 94 ARG A O 1
ATOM 763 N N . ALA A 1 95 ? -12 5.367 25.5 1 38.19 95 ALA A N 1
ATOM 764 C CA . ALA A 1 95 ? -12.391 6.723 25.875 1 38.19 95 ALA A CA 1
ATOM 765 C C . ALA A 1 95 ? -13.031 7.449 24.688 1 38.19 95 ALA A C 1
ATOM 767 O O . ALA A 1 95 ? -14.016 8.172 24.859 1 38.19 95 ALA A O 1
ATOM 768 N N . VAL A 1 96 ? -12.414 7.336 23.594 1 38.28 96 VAL A N 1
ATOM 769 C CA . VAL A 1 96 ? -13.055 7.922 22.422 1 38.28 96 VAL A CA 1
ATOM 770 C C . VAL A 1 96 ? -14.375 7.207 22.141 1 38.28 96 VAL A C 1
ATOM 772 O O . VAL A 1 96 ? -15.367 7.844 21.766 1 38.28 96 VAL A O 1
ATOM 775 N N . ARG A 1 97 ? -14.406 5.852 22.219 1 38.84 97 ARG A N 1
ATOM 776 C CA . ARG A 1 97 ? -15.695 5.18 22.141 1 38.84 97 ARG A CA 1
ATOM 777 C C . ARG A 1 97 ? -16.656 5.734 23.188 1 38.84 97 ARG A C 1
ATOM 779 O O . ARG A 1 97 ? -17.844 5.898 22.922 1 38.84 97 ARG A O 1
ATOM 786 N N . SER A 1 98 ? -16.281 5.656 24.406 1 37.72 98 SER A N 1
ATOM 787 C CA . SER A 1 98 ? -17.156 6.082 25.5 1 37.72 98 SER A CA 1
ATOM 788 C C . SER A 1 98 ? -17.516 7.559 25.375 1 37.72 98 SER A C 1
ATOM 790 O O . SER A 1 98 ? -18.578 7.98 25.828 1 37.72 98 SER A O 1
ATOM 792 N N . ALA A 1 99 ? -16.516 8.359 25.266 1 34.88 99 ALA A N 1
ATOM 793 C CA . ALA A 1 99 ? -16.859 9.781 25.281 1 34.88 99 ALA A CA 1
ATOM 794 C C . ALA A 1 99 ? -17.75 10.141 24.094 1 34.88 99 ALA A C 1
ATOM 796 O O . ALA A 1 99 ? -18.562 11.062 24.172 1 34.88 99 ALA A O 1
ATOM 797 N N . THR A 1 100 ? -17.328 9.781 22.781 1 38.28 100 THR A N 1
ATOM 798 C CA . THR A 1 100 ? -18.188 10.289 21.719 1 38.28 100 THR A CA 1
ATOM 799 C C . THR A 1 100 ? -19.234 9.242 21.328 1 38.28 100 THR A C 1
ATOM 801 O O . THR A 1 100 ? -18.891 8.109 20.969 1 38.28 100 THR A O 1
ATOM 804 N N . GLY A 1 101 ? -20.109 8.68 22.156 1 38.19 101 GLY A N 1
ATOM 805 C CA . GLY A 1 101 ? -21.312 8 21.719 1 38.19 101 GLY A CA 1
ATOM 806 C C . GLY A 1 101 ? -21.312 7.715 20.219 1 38.19 101 GLY A C 1
ATOM 807 O O . GLY A 1 101 ? -22.219 7.059 19.719 1 38.19 101 GLY A O 1
ATOM 808 N N . GLU A 1 102 ? -21.219 8.75 19.156 1 40.66 102 GLU A N 1
ATOM 809 C CA . GLU A 1 102 ? -21.453 9.062 17.75 1 40.66 102 GLU A CA 1
ATOM 810 C C . GLU A 1 102 ? -20.469 8.297 16.859 1 40.66 102 GLU A C 1
ATOM 812 O O . GLU A 1 102 ? -19.5 7.715 17.344 1 40.66 102 GLU A O 1
ATOM 817 N N . THR A 1 103 ? -20.344 8.578 15.391 1 47.28 103 THR A N 1
ATOM 818 C CA . THR A 1 103 ? -19.594 8.18 14.203 1 47.28 103 THR A CA 1
ATOM 819 C C . THR A 1 103 ? -18.125 7.984 14.555 1 47.28 103 THR A C 1
ATOM 821 O O . THR A 1 103 ? -17.5 8.852 15.172 1 47.28 103 THR A O 1
ATOM 824 N N . PRO A 1 104 ? -17.656 6.73 14.516 1 55.25 104 PRO A N 1
ATOM 825 C CA . PRO A 1 104 ? -16.234 6.566 14.812 1 55.25 104 PRO A CA 1
ATOM 826 C C . PRO A 1 104 ? -15.391 7.762 14.375 1 55.25 104 PRO A C 1
ATOM 828 O O . PRO A 1 104 ? -15.617 8.312 13.297 1 55.25 104 PRO A O 1
ATOM 831 N N . ASP A 1 105 ? -14.68 8.43 15.227 1 77.88 105 ASP A N 1
ATOM 832 C CA . ASP A 1 105 ? -13.75 9.516 14.938 1 77.88 105 ASP A CA 1
ATOM 833 C C . ASP A 1 105 ? -12.609 9.047 14.047 1 77.88 105 ASP A C 1
ATOM 835 O O . ASP A 1 105 ? -12.359 7.844 13.938 1 77.88 105 ASP A O 1
ATOM 839 N N . SER A 1 106 ? -12.18 9.711 13.133 1 88.31 106 SER A N 1
ATOM 840 C CA . SER A 1 106 ? -11.141 9.492 12.141 1 88.31 106 SER A CA 1
ATOM 841 C C . SER A 1 106 ? -9.914 8.828 12.766 1 88.31 106 SER A C 1
ATOM 843 O O . SER A 1 106 ? -9.266 7.988 12.133 1 88.31 106 SER A O 1
ATOM 845 N N . THR A 1 107 ? -9.711 9.008 14.062 1 89.25 107 THR A N 1
ATOM 846 C CA . THR A 1 107 ? -8.578 8.391 14.758 1 89.25 107 THR A CA 1
ATOM 847 C C . THR A 1 107 ? -8.852 6.914 15.023 1 89.25 107 THR A C 1
ATOM 849 O O . THR A 1 107 ? -7.973 6.074 14.828 1 89.25 107 THR A O 1
ATOM 852 N N . GLN A 1 108 ? -10.023 6.633 15.445 1 87.81 108 GLN A N 1
ATOM 853 C CA . GLN A 1 108 ? -10.406 5.238 15.648 1 87.81 108 GLN A CA 1
ATOM 854 C C . GLN A 1 108 ? -10.344 4.453 14.344 1 87.81 108 GLN A C 1
ATOM 856 O O . GLN A 1 108 ? -9.898 3.307 14.32 1 87.81 108 GLN A O 1
ATOM 861 N N . LEU A 1 109 ? -10.883 5.055 13.336 1 91 109 LEU A N 1
ATOM 862 C CA . LEU A 1 109 ? -10.844 4.426 12.016 1 91 109 LEU A CA 1
ATOM 863 C C . LEU A 1 109 ? -9.406 4.121 11.602 1 91 109 LEU A C 1
ATOM 865 O O . LEU A 1 109 ? -9.125 3.041 11.078 1 91 109 LEU A O 1
ATOM 869 N N . LEU A 1 110 ? -8.477 5.062 11.828 1 94.62 110 LEU A N 1
ATOM 870 C CA . LEU A 1 110 ? -7.066 4.871 11.523 1 94.62 110 LEU A CA 1
ATOM 871 C C . LEU A 1 110 ? -6.5 3.674 12.281 1 94.62 110 LEU A C 1
ATOM 873 O O . LEU A 1 110 ? -5.785 2.852 11.703 1 94.62 110 LEU A O 1
ATOM 877 N N . TRP A 1 111 ? -6.852 3.541 13.539 1 91.56 111 TRP A N 1
ATOM 878 C CA . TRP A 1 111 ? -6.387 2.424 14.352 1 91.56 111 TRP A CA 1
ATOM 879 C C . TRP A 1 111 ? -6.938 1.101 13.828 1 91.56 111 TRP A C 1
ATOM 881 O O . TRP A 1 111 ? -6.211 0.108 13.742 1 91.56 111 TRP A O 1
ATOM 891 N N . GLU A 1 112 ? -8.18 1.125 13.484 1 90.75 112 GLU A N 1
ATOM 892 C CA . GLU A 1 112 ? -8.805 -0.088 12.969 1 90.75 112 GLU A CA 1
ATOM 893 C C . GLU A 1 112 ? -8.148 -0.535 11.664 1 90.75 112 GLU A C 1
ATOM 895 O O . GLU A 1 112 ? -7.848 -1.717 11.492 1 90.75 112 GLU A O 1
ATOM 900 N N . PHE A 1 113 ? -7.93 0.386 10.805 1 94.69 113 PHE A N 1
ATOM 901 C CA . PHE A 1 113 ? -7.293 0.059 9.531 1 94.69 113 PHE A CA 1
ATOM 902 C C . PHE A 1 113 ? -5.863 -0.418 9.75 1 94.69 113 PHE A C 1
ATOM 904 O O . PHE A 1 113 ? -5.426 -1.396 9.141 1 94.69 113 PHE A O 1
ATOM 911 N N . ALA A 1 114 ? -5.117 0.312 10.578 1 96 114 ALA A N 1
ATOM 912 C CA . ALA A 1 114 ? -3.736 -0.068 10.859 1 96 114 ALA A CA 1
ATOM 913 C C . ALA A 1 114 ? -3.66 -1.481 11.43 1 96 114 ALA A C 1
ATOM 915 O O . ALA A 1 114 ? -2.836 -2.289 10.992 1 96 114 ALA A O 1
ATOM 916 N N . ASP A 1 115 ? -4.543 -1.771 12.312 1 92.31 115 ASP A N 1
ATOM 917 C CA . ASP A 1 115 ? -4.559 -3.084 12.953 1 92.31 115 ASP A CA 1
ATOM 918 C C . ASP A 1 115 ? -4.906 -4.18 11.945 1 92.31 115 ASP A C 1
ATOM 920 O O . ASP A 1 115 ? -4.254 -5.227 11.914 1 92.31 115 ASP A O 1
ATOM 924 N N . ALA A 1 116 ? -5.941 -3.941 11.188 1 91.94 116 ALA A N 1
ATOM 925 C CA . ALA A 1 116 ? -6.367 -4.926 10.195 1 91.94 116 ALA A CA 1
ATOM 926 C C . ALA A 1 116 ? -5.262 -5.188 9.172 1 91.94 116 ALA A C 1
ATOM 928 O O . ALA A 1 116 ? -5.02 -6.336 8.797 1 91.94 116 ALA A O 1
ATOM 929 N N . ASN A 1 117 ? -4.617 -4.145 8.727 1 96.44 117 ASN A N 1
ATOM 930 C CA . ASN A 1 117 ? -3.525 -4.301 7.77 1 96.44 117 ASN A CA 1
ATOM 931 C C . ASN A 1 117 ? -2.324 -5.004 8.398 1 96.44 117 ASN A C 1
ATOM 933 O O . ASN A 1 117 ? -1.642 -5.789 7.742 1 96.44 117 ASN A O 1
ATOM 937 N N . ARG A 1 118 ? -2.035 -4.668 9.656 1 95.25 118 ARG A N 1
ATOM 938 C CA . ARG A 1 118 ? -0.969 -5.367 10.375 1 95.25 118 ARG A CA 1
ATOM 939 C C . ARG A 1 118 ? -1.234 -6.867 10.422 1 95.25 118 ARG A C 1
ATOM 941 O O . ARG A 1 118 ? -0.328 -7.668 10.188 1 95.25 118 ARG A O 1
ATOM 948 N N . ASP A 1 119 ? -2.463 -7.199 10.703 1 89.69 119 ASP A N 1
ATOM 949 C CA . ASP A 1 119 ? -2.842 -8.609 10.766 1 89.69 119 ASP A CA 1
ATOM 950 C C . ASP A 1 119 ? -2.641 -9.289 9.414 1 89.69 119 ASP A C 1
ATOM 952 O O . ASP A 1 119 ? -2.145 -10.414 9.344 1 89.69 119 ASP A O 1
ATOM 956 N N . ALA A 1 120 ? -3.072 -8.641 8.359 1 93.38 120 ALA A N 1
ATOM 957 C CA . ALA A 1 120 ? -2.902 -9.18 7.008 1 93.38 120 ALA A CA 1
ATOM 958 C C . ALA A 1 120 ? -1.428 -9.414 6.691 1 93.38 120 ALA A C 1
ATOM 960 O O . ALA A 1 120 ? -1.062 -10.445 6.129 1 93.38 120 ALA A O 1
ATOM 961 N N . LEU A 1 121 ? -0.568 -8.469 7.102 1 96.06 121 LEU A N 1
ATOM 962 C CA . LEU A 1 121 ? 0.863 -8.57 6.844 1 96.06 121 LEU A CA 1
ATOM 963 C C . LEU A 1 121 ? 1.491 -9.68 7.684 1 96.06 121 LEU A C 1
ATOM 965 O O . LEU A 1 121 ? 2.434 -10.344 7.242 1 96.06 121 LEU A O 1
ATOM 969 N N . GLU A 1 122 ? 0.963 -9.82 8.859 1 89.88 122 GLU A N 1
ATOM 970 C CA . GLU A 1 122 ? 1.455 -10.883 9.734 1 89.88 122 GLU A CA 1
ATOM 971 C C . GLU A 1 122 ? 1.222 -12.258 9.125 1 89.88 122 GLU A C 1
ATOM 973 O O . GLU A 1 122 ? 2.066 -13.148 9.242 1 89.88 122 GLU A O 1
ATOM 978 N N . GLN A 1 123 ? 0.14 -12.414 8.414 1 86.25 123 GLN A N 1
ATOM 979 C CA . GLN A 1 123 ? -0.266 -13.711 7.887 1 86.25 123 GLN A CA 1
ATOM 980 C C . GLN A 1 123 ? 0.349 -13.961 6.516 1 86.25 123 GLN A C 1
ATOM 982 O O . GLN A 1 123 ? 0.459 -15.109 6.078 1 86.25 123 GLN A O 1
ATOM 987 N N . LEU A 1 124 ? 0.791 -12.977 5.836 1 93.56 124 LEU A N 1
ATOM 988 C CA . LEU A 1 124 ? 1.153 -13.023 4.426 1 93.56 124 LEU A CA 1
ATOM 989 C C . LEU A 1 124 ? 2.264 -14.039 4.184 1 93.56 124 LEU A C 1
ATOM 991 O O . LEU A 1 124 ? 2.123 -14.93 3.342 1 93.56 124 LEU A O 1
ATOM 995 N N . PRO A 1 125 ? 3.389 -13.977 4.941 1 90.31 125 PRO A N 1
ATOM 996 C CA . PRO A 1 125 ? 4.461 -14.922 4.613 1 90.31 125 PRO A CA 1
ATOM 997 C C . PRO A 1 125 ? 4.043 -16.375 4.789 1 90.31 125 PRO A C 1
ATOM 999 O O . PRO A 1 125 ? 4.496 -17.25 4.043 1 90.31 125 PRO A O 1
ATOM 1002 N N . GLY A 1 126 ? 3.15 -16.594 5.707 1 80.25 126 GLY A N 1
ATOM 1003 C CA . GLY A 1 126 ? 2.678 -17.938 5.945 1 80.25 126 GLY A CA 1
ATOM 1004 C C . GLY A 1 126 ? 1.725 -18.438 4.875 1 80.25 126 GLY A C 1
ATOM 1005 O O . GLY A 1 126 ? 1.564 -19.641 4.688 1 80.25 126 GLY A O 1
ATOM 1006 N N . ARG A 1 127 ? 1.14 -17.594 4.156 1 81.31 127 ARG A N 1
ATOM 1007 C CA . ARG A 1 127 ? 0.145 -17.938 3.145 1 81.31 127 ARG A CA 1
ATOM 1008 C C . ARG A 1 127 ? 0.803 -18.188 1.792 1 81.31 127 ARG A C 1
ATOM 1010 O O . ARG A 1 127 ? 0.246 -18.891 0.945 1 81.31 127 ARG A O 1
ATOM 1017 N N . ILE A 1 128 ? 1.983 -17.625 1.614 1 90.12 128 ILE A N 1
ATOM 1018 C CA . ILE A 1 128 ? 2.664 -17.75 0.33 1 90.12 128 ILE A CA 1
ATOM 1019 C C . ILE A 1 128 ? 3.51 -19.031 0.319 1 90.12 128 ILE A C 1
ATOM 1021 O O . ILE A 1 128 ? 4.406 -19.188 1.149 1 90.12 128 ILE A O 1
ATOM 1025 N N . ASP A 1 129 ? 3.191 -19.922 -0.629 1 83.62 129 ASP A N 1
ATOM 1026 C CA . ASP A 1 129 ? 4.008 -21.125 -0.82 1 83.62 129 ASP A CA 1
ATOM 1027 C C . ASP A 1 129 ? 5.402 -20.766 -1.329 1 83.62 129 ASP A C 1
ATOM 1029 O O . ASP A 1 129 ? 5.543 -20.172 -2.404 1 83.62 129 ASP A O 1
ATOM 1033 N N . PRO A 1 130 ? 6.434 -21.125 -0.571 1 87.94 130 PRO A N 1
ATOM 1034 C CA . PRO A 1 130 ? 7.793 -20.812 -1.015 1 87.94 130 PRO A CA 1
ATOM 1035 C C . PRO A 1 130 ? 8.094 -21.328 -2.42 1 87.94 130 PRO A C 1
ATOM 1037 O O . PRO A 1 130 ? 8.797 -20.672 -3.189 1 87.94 130 PRO A O 1
ATOM 1040 N N . LYS A 1 131 ? 7.582 -22.516 -2.699 1 87.75 131 LYS A N 1
ATOM 1041 C CA . LYS A 1 131 ? 7.805 -23.078 -4.031 1 87.75 131 LYS A CA 1
ATOM 1042 C C . LYS A 1 131 ? 7.145 -22.219 -5.102 1 87.75 131 LYS A C 1
ATOM 1044 O O . LYS A 1 131 ? 7.73 -21.969 -6.16 1 87.75 131 LYS A O 1
ATOM 1049 N N . GLY A 1 132 ? 5.883 -21.781 -4.805 1 92.38 132 GLY A N 1
ATOM 1050 C CA . GLY A 1 132 ? 5.203 -20.891 -5.719 1 92.38 132 GLY A CA 1
ATOM 1051 C C . GLY A 1 132 ? 5.93 -19.578 -5.914 1 92.38 132 GLY A C 1
ATOM 1052 O O . GLY A 1 132 ? 6.027 -19.062 -7.035 1 92.38 132 GLY A O 1
ATOM 1053 N N . LEU A 1 133 ? 6.48 -19.078 -4.82 1 94.62 133 LEU A N 1
ATOM 1054 C CA . LEU A 1 133 ? 7.234 -17.828 -4.871 1 94.62 133 LEU A CA 1
ATOM 1055 C C . LEU A 1 133 ? 8.477 -17.969 -5.746 1 94.62 133 LEU A C 1
ATOM 1057 O O . LEU A 1 133 ? 8.742 -17.125 -6.598 1 94.62 133 LEU A O 1
ATOM 1061 N N . GLU A 1 134 ? 9.18 -19.062 -5.617 1 94 134 GLU A N 1
ATOM 1062 C CA . GLU A 1 134 ? 10.383 -19.312 -6.406 1 94 134 GLU A CA 1
ATOM 1063 C C . GLU A 1 134 ? 10.039 -19.547 -7.875 1 94 134 GLU A C 1
ATOM 1065 O O . GLU A 1 134 ? 10.75 -19.078 -8.766 1 94 134 GLU A O 1
ATOM 1070 N N . GLN A 1 135 ? 9 -20.25 -8.109 1 96.06 135 GLN A N 1
ATOM 1071 C CA . GLN A 1 135 ? 8.578 -20.484 -9.484 1 96.06 135 GLN A CA 1
ATOM 1072 C C . GLN A 1 135 ? 8.203 -19.172 -10.18 1 96.06 135 GLN A C 1
ATOM 1074 O O . GLN A 1 135 ? 8.516 -18.984 -11.352 1 96.06 135 GLN A O 1
ATOM 1079 N N . ALA A 1 136 ? 7.492 -18.344 -9.461 1 98 136 ALA A N 1
ATOM 1080 C CA . ALA A 1 136 ? 7.172 -17.031 -10 1 98 136 ALA A CA 1
ATOM 1081 C C . ALA A 1 136 ? 8.438 -16.25 -10.359 1 98 136 ALA A C 1
ATOM 1083 O O . ALA A 1 136 ? 8.539 -15.68 -11.445 1 98 136 ALA A O 1
ATOM 1084 N N . LEU A 1 137 ? 9.406 -16.297 -9.453 1 97.12 137 LEU A N 1
ATOM 1085 C CA . LEU A 1 137 ? 10.664 -15.594 -9.68 1 97.12 137 LEU A CA 1
ATOM 1086 C C . LEU A 1 137 ? 11.406 -16.172 -10.875 1 97.12 137 LEU A C 1
ATOM 1088 O O . LEU A 1 137 ? 12.023 -15.43 -11.648 1 97.12 137 LEU A O 1
ATOM 1092 N N . ASP A 1 138 ? 11.336 -17.453 -11.047 1 96.88 138 ASP A N 1
ATOM 1093 C CA . ASP A 1 138 ? 11.969 -18.094 -12.195 1 96.88 138 ASP A CA 1
ATOM 1094 C C . ASP A 1 138 ? 11.375 -17.594 -13.508 1 96.88 138 ASP A C 1
ATOM 1096 O O . ASP A 1 138 ? 12.102 -17.281 -14.445 1 96.88 138 ASP A O 1
ATOM 1100 N N . ILE A 1 139 ? 10.078 -17.547 -13.531 1 98 139 ILE A N 1
ATOM 1101 C CA . ILE A 1 139 ? 9.367 -17.078 -14.719 1 98 139 ILE A CA 1
ATOM 1102 C C . ILE A 1 139 ? 9.766 -15.633 -15.023 1 98 139 ILE A C 1
ATOM 1104 O O . ILE A 1 139 ? 10.109 -15.305 -16.156 1 98 139 ILE A O 1
ATOM 1108 N N . LEU A 1 140 ? 9.789 -14.828 -14.039 1 98.06 140 LEU A N 1
ATOM 1109 C CA . LEU A 1 140 ? 10.016 -13.398 -14.211 1 98.06 140 LEU A CA 1
ATOM 1110 C C . LEU A 1 140 ? 11.484 -13.117 -14.539 1 98.06 140 LEU A C 1
ATOM 1112 O O . LEU A 1 140 ? 11.789 -12.211 -15.312 1 98.06 140 LEU A O 1
ATOM 1116 N N . ASP A 1 141 ? 12.289 -13.867 -13.945 1 96.12 141 ASP A N 1
ATOM 1117 C CA . ASP A 1 141 ? 13.727 -13.711 -14.172 1 96.12 141 ASP A CA 1
ATOM 1118 C C . ASP A 1 141 ? 14.094 -14.023 -15.617 1 96.12 141 ASP A C 1
ATOM 1120 O O . ASP A 1 141 ? 14.914 -13.328 -16.219 1 96.12 141 ASP A O 1
ATOM 1124 N N . LYS A 1 142 ? 13.508 -15.023 -16.188 1 96.69 142 LYS A N 1
ATOM 1125 C CA . LYS A 1 142 ? 13.812 -15.5 -17.531 1 96.69 142 LYS A CA 1
ATOM 1126 C C . LYS A 1 142 ? 13.195 -14.602 -18.594 1 96.69 142 LYS A C 1
ATOM 1128 O O . LYS A 1 142 ? 13.633 -14.586 -19.734 1 96.69 142 LYS A O 1
ATOM 1133 N N . ALA A 1 143 ? 12.203 -13.859 -18.234 1 98.12 143 ALA A N 1
ATOM 1134 C CA . ALA A 1 143 ? 11.461 -13.039 -19.188 1 98.12 143 ALA A CA 1
ATOM 1135 C C . ALA A 1 143 ? 12.312 -11.883 -19.688 1 98.12 143 ALA A C 1
ATOM 1137 O O . ALA A 1 143 ? 13.047 -11.258 -18.922 1 98.12 143 ALA A O 1
ATOM 1138 N N . ALA A 1 144 ? 12.234 -11.617 -21 1 97.56 144 ALA A N 1
ATOM 1139 C CA . ALA A 1 144 ? 12.906 -10.461 -21.594 1 97.56 144 ALA A CA 1
ATOM 1140 C C . ALA A 1 144 ? 12.289 -9.164 -21.078 1 97.56 144 ALA A C 1
ATOM 1142 O O . ALA A 1 144 ? 13 -8.172 -20.859 1 97.56 144 ALA A O 1
ATOM 1143 N N . ALA A 1 145 ? 11.047 -9.195 -20.922 1 98 145 ALA A N 1
ATOM 1144 C CA . ALA A 1 145 ? 10.289 -8.086 -20.344 1 98 145 ALA A CA 1
ATOM 1145 C C . ALA A 1 145 ? 9.094 -8.586 -19.547 1 98 145 ALA A C 1
ATOM 1147 O O . ALA A 1 145 ? 8.578 -9.68 -19.812 1 98 145 ALA A O 1
ATOM 1148 N N . ILE A 1 146 ? 8.734 -7.809 -18.578 1 98.56 146 ILE A N 1
ATOM 1149 C CA . ILE A 1 146 ? 7.598 -8.156 -17.734 1 98.56 146 ILE A CA 1
ATOM 1150 C C . ILE A 1 146 ? 6.457 -7.172 -17.969 1 98.56 146 ILE A C 1
ATOM 1152 O O . ILE A 1 146 ? 6.641 -5.957 -17.844 1 98.56 146 ILE A O 1
ATOM 1156 N N . HIS A 1 147 ? 5.348 -7.648 -18.406 1 98.62 147 HIS A N 1
ATOM 1157 C CA . HIS A 1 147 ? 4.125 -6.859 -18.5 1 98.62 147 HIS A CA 1
ATOM 1158 C C . HIS A 1 147 ? 3.273 -7.004 -17.25 1 98.62 147 HIS A C 1
ATOM 1160 O O . HIS A 1 147 ? 3.08 -8.117 -16.75 1 98.62 147 HIS A O 1
ATOM 1166 N N . VAL A 1 148 ? 2.852 -5.91 -16.688 1 98.62 148 VAL A N 1
ATOM 1167 C CA . VAL A 1 148 ? 2.143 -5.93 -15.414 1 98.62 148 VAL A CA 1
ATOM 1168 C C . VAL A 1 148 ? 0.729 -5.383 -15.602 1 98.62 148 VAL A C 1
ATOM 1170 O O . VAL A 1 148 ? 0.547 -4.262 -16.078 1 98.62 148 VAL A O 1
ATOM 1173 N N . LEU A 1 149 ? -0.226 -6.184 -15.227 1 98.19 149 LEU A N 1
ATOM 1174 C CA . LEU A 1 149 ? -1.632 -5.855 -15.422 1 98.19 149 LEU A CA 1
ATOM 1175 C C . LEU A 1 149 ? -2.371 -5.793 -14.094 1 98.19 149 LEU A C 1
ATOM 1177 O O . LEU A 1 149 ? -2.205 -6.668 -13.242 1 98.19 149 LEU A O 1
ATOM 1181 N N . GLY A 1 150 ? -3.119 -4.84 -13.852 1 97.62 150 GLY A N 1
ATOM 1182 C CA . GLY A 1 150 ? -4.098 -4.641 -12.797 1 97.62 150 GLY A CA 1
ATOM 1183 C C . GLY A 1 150 ? -5.141 -3.594 -13.141 1 97.62 150 GLY A C 1
ATOM 1184 O O . GLY A 1 150 ? -4.828 -2.576 -13.758 1 97.62 150 GLY A O 1
ATOM 1185 N N . ALA A 1 151 ? -6.309 -3.875 -12.82 1 95.12 151 ALA A N 1
ATOM 1186 C CA . ALA A 1 151 ? -7.398 -2.945 -13.109 1 95.12 151 ALA A CA 1
ATOM 1187 C C . ALA A 1 151 ? -8.117 -2.533 -11.828 1 95.12 151 ALA A C 1
ATOM 1189 O O . ALA A 1 151 ? -8.133 -3.281 -10.844 1 95.12 151 ALA A O 1
ATOM 1190 N N . ARG A 1 152 ? -8.703 -1.301 -11.844 1 92.62 152 ARG A N 1
ATOM 1191 C CA . ARG A 1 152 ? -9.422 -0.747 -10.703 1 92.62 152 ARG A CA 1
ATOM 1192 C C . ARG A 1 152 ? -8.531 -0.703 -9.461 1 92.62 152 ARG A C 1
ATOM 1194 O O . ARG A 1 152 ? -7.426 -0.153 -9.508 1 92.62 152 ARG A O 1
ATOM 1201 N N . ARG A 1 153 ? -8.93 -1.299 -8.406 1 91.94 153 ARG A N 1
ATOM 1202 C CA . ARG A 1 153 ? -8.148 -1.253 -7.172 1 91.94 153 ARG A CA 1
ATOM 1203 C C . ARG A 1 153 ? -6.781 -1.895 -7.367 1 91.94 153 ARG A C 1
ATOM 1205 O O . ARG A 1 153 ? -5.797 -1.461 -6.766 1 91.94 153 ARG A O 1
ATOM 1212 N N . SER A 1 154 ? -6.742 -2.896 -8.203 1 96.56 154 SER A N 1
ATOM 1213 C CA . SER A 1 154 ? -5.508 -3.646 -8.414 1 96.56 154 SER A CA 1
ATOM 1214 C C . SER A 1 154 ? -4.512 -2.848 -9.25 1 96.56 154 SER A C 1
ATOM 1216 O O . SER A 1 154 ? -3.328 -3.191 -9.305 1 96.56 154 SER A O 1
ATOM 1218 N N . PHE A 1 155 ? -5.004 -1.819 -9.922 1 97.06 155 PHE A N 1
ATOM 1219 C CA . PHE A 1 155 ? -4.113 -0.966 -10.703 1 97.06 155 PHE A CA 1
ATOM 1220 C C . PHE A 1 155 ? -3.014 -0.383 -9.82 1 97.06 155 PHE A C 1
ATOM 1222 O O . PHE A 1 155 ? -1.879 -0.21 -10.273 1 97.06 155 PHE A O 1
ATOM 1229 N N . VAL A 1 156 ? -3.314 -0.093 -8.57 1 97 156 VAL A N 1
ATOM 1230 C CA . VAL A 1 156 ? -2.371 0.466 -7.609 1 97 156 VAL A CA 1
ATOM 1231 C C . VAL A 1 156 ? -1.192 -0.488 -7.426 1 97 156 VAL A C 1
ATOM 1233 O O . VAL A 1 156 ? -0.034 -0.066 -7.457 1 97 156 VAL A O 1
ATOM 1236 N N . VAL A 1 157 ? -1.42 -1.734 -7.312 1 98 157 VAL A N 1
ATOM 1237 C CA . VAL A 1 157 ? -0.397 -2.754 -7.105 1 98 157 VAL A CA 1
ATOM 1238 C C . VAL A 1 157 ? 0.443 -2.908 -8.375 1 98 157 VAL A C 1
ATOM 1240 O O . VAL A 1 157 ? 1.673 -2.98 -8.305 1 98 157 VAL A O 1
ATOM 1243 N N . ALA A 1 158 ? -0.249 -2.928 -9.539 1 98.31 158 ALA A N 1
ATOM 1244 C CA . ALA A 1 158 ? 0.446 -3.068 -10.812 1 98.31 158 ALA A CA 1
ATOM 1245 C C . ALA A 1 158 ? 1.377 -1.887 -11.062 1 98.31 158 ALA A C 1
ATOM 1247 O O . ALA A 1 158 ? 2.508 -2.066 -11.523 1 98.31 158 ALA A O 1
ATOM 1248 N N . ASN A 1 159 ? 0.872 -0.746 -10.781 1 96.88 159 ASN A N 1
ATOM 1249 C CA . ASN A 1 159 ? 1.67 0.464 -10.953 1 96.88 159 ASN A CA 1
ATOM 1250 C C . ASN A 1 159 ? 2.91 0.449 -10.062 1 96.88 159 ASN A C 1
ATOM 1252 O O . ASN A 1 159 ? 4.008 0.776 -10.516 1 96.88 159 ASN A O 1
ATOM 1256 N N . TYR A 1 160 ? 2.762 0.071 -8.828 1 97.25 160 TYR A N 1
ATOM 1257 C CA . TYR A 1 160 ? 3.881 -0.004 -7.898 1 97.25 160 TYR A CA 1
ATOM 1258 C C . TYR A 1 160 ? 4.918 -1.017 -8.375 1 97.25 160 TYR A C 1
ATOM 1260 O O . TYR A 1 160 ? 6.117 -0.735 -8.359 1 97.25 160 TYR A O 1
ATOM 1268 N N . MET A 1 161 ? 4.422 -2.172 -8.758 1 97.38 161 MET A N 1
ATOM 1269 C CA . MET A 1 161 ? 5.316 -3.219 -9.242 1 97.38 161 MET A CA 1
ATOM 1270 C C . MET A 1 161 ? 6.125 -2.73 -10.438 1 97.38 161 MET A C 1
ATOM 1272 O O . MET A 1 161 ? 7.34 -2.934 -10.5 1 97.38 161 MET A O 1
ATOM 1276 N N . THR A 1 162 ? 5.441 -2.098 -11.375 1 97.62 162 THR A N 1
ATOM 1277 C CA . THR A 1 162 ? 6.113 -1.578 -12.555 1 97.62 162 THR A CA 1
ATOM 1278 C C . THR A 1 162 ? 7.184 -0.563 -12.164 1 97.62 162 THR A C 1
ATOM 1280 O O . THR A 1 162 ? 8.289 -0.574 -12.719 1 97.62 162 THR A O 1
ATOM 1283 N N . TYR A 1 163 ? 6.875 0.272 -11.234 1 95.12 163 TYR A N 1
ATOM 1284 C CA . TYR A 1 163 ? 7.82 1.265 -10.727 1 95.12 163 TYR A CA 1
ATOM 1285 C C . TYR A 1 163 ? 9.07 0.597 -10.18 1 95.12 163 TYR A C 1
ATOM 1287 O O . TYR A 1 163 ? 10.195 0.992 -10.516 1 95.12 163 TYR A O 1
ATOM 1295 N N . VAL A 1 164 ? 8.906 -0.412 -9.312 1 93.69 164 VAL A N 1
ATOM 1296 C CA . VAL A 1 164 ? 10.039 -1.064 -8.68 1 93.69 164 VAL A CA 1
ATOM 1297 C C . VAL A 1 164 ? 10.852 -1.831 -9.719 1 93.69 164 VAL A C 1
ATOM 1299 O O . VAL A 1 164 ? 12.086 -1.83 -9.68 1 93.69 164 VAL A O 1
ATOM 1302 N N . LEU A 1 165 ? 10.188 -2.455 -10.664 1 94.88 165 LEU A N 1
ATOM 1303 C CA . LEU A 1 165 ? 10.891 -3.182 -11.719 1 94.88 165 LEU A CA 1
ATOM 1304 C C . LEU A 1 165 ? 11.781 -2.242 -12.523 1 94.88 165 LEU A C 1
ATOM 1306 O O . LEU A 1 165 ? 12.914 -2.594 -12.867 1 94.88 165 LEU A O 1
ATOM 1310 N N . HIS A 1 166 ? 11.227 -1.047 -12.828 1 93.56 166 HIS A N 1
ATOM 1311 C CA . HIS A 1 166 ? 12.047 -0.054 -13.523 1 93.56 166 HIS A CA 1
ATOM 1312 C C . HIS A 1 166 ? 13.273 0.318 -12.695 1 93.56 166 HIS A C 1
ATOM 1314 O O . HIS A 1 166 ? 14.359 0.511 -13.25 1 93.56 166 HIS A O 1
ATOM 1320 N N . HIS A 1 167 ? 13.109 0.39 -11.453 1 89.06 167 HIS A N 1
ATOM 1321 C CA . HIS A 1 167 ? 14.195 0.8 -10.57 1 89.06 167 HIS A CA 1
ATOM 1322 C C . HIS A 1 167 ? 15.305 -0.244 -10.539 1 89.06 167 HIS A C 1
ATOM 1324 O O . HIS A 1 167 ? 16.484 0.096 -10.375 1 89.06 167 HIS A O 1
ATOM 1330 N N . ILE A 1 168 ? 14.992 -1.506 -10.719 1 87.38 168 ILE A N 1
ATOM 1331 C CA . ILE A 1 168 ? 16.016 -2.543 -10.719 1 87.38 168 ILE A CA 1
ATOM 1332 C C . ILE A 1 168 ? 16.438 -2.846 -12.156 1 87.38 168 ILE A C 1
ATOM 1334 O O . ILE A 1 168 ? 17.078 -3.867 -12.422 1 87.38 168 ILE A O 1
ATOM 1338 N N . GLU A 1 169 ? 15.992 -2.053 -13.117 1 90.69 169 GLU A N 1
ATOM 1339 C CA . GLU A 1 169 ? 16.375 -2.068 -14.523 1 90.69 169 GLU A CA 1
ATOM 1340 C C . GLU A 1 169 ? 15.906 -3.35 -15.211 1 90.69 169 GLU A C 1
ATOM 1342 O O . GLU A 1 169 ? 16.609 -3.896 -16.062 1 90.69 169 GLU A O 1
ATOM 1347 N N . LYS A 1 170 ? 14.852 -3.93 -14.734 1 93.88 170 LYS A N 1
ATOM 1348 C CA . LYS A 1 170 ? 14.133 -4.965 -15.469 1 93.88 170 LYS A CA 1
ATOM 1349 C C . LYS A 1 170 ? 13.117 -4.352 -16.422 1 93.88 170 LYS A C 1
ATOM 1351 O O . LYS A 1 170 ? 12.25 -3.584 -16.016 1 93.88 170 LYS A O 1
ATOM 1356 N N . PRO A 1 171 ? 13.289 -4.582 -17.766 1 96.56 171 PRO A N 1
ATOM 1357 C CA . PRO A 1 171 ? 12.281 -4.039 -18.688 1 96.56 171 PRO A CA 1
ATOM 1358 C C . PRO A 1 171 ? 10.859 -4.406 -18.266 1 96.56 171 PRO A C 1
ATOM 1360 O O . PRO A 1 171 ? 10.547 -5.586 -18.078 1 96.56 171 PRO A O 1
ATOM 1363 N N . ALA A 1 172 ? 10.047 -3.412 -18.047 1 97.81 172 ALA A N 1
ATOM 1364 C CA . ALA A 1 172 ? 8.688 -3.613 -17.547 1 97.81 172 ALA A CA 1
ATOM 1365 C C . ALA A 1 172 ? 7.707 -2.672 -18.234 1 97.81 172 ALA A C 1
ATOM 1367 O O . ALA A 1 172 ? 8.039 -1.518 -18.516 1 97.81 172 ALA A O 1
ATOM 1368 N N . PHE A 1 173 ? 6.535 -3.146 -18.516 1 97.62 173 PHE A N 1
ATOM 1369 C CA . PHE A 1 173 ? 5.477 -2.383 -19.172 1 97.62 173 PHE A CA 1
ATOM 1370 C C . PHE A 1 173 ? 4.164 -2.51 -18.406 1 97.62 173 PHE A C 1
ATOM 1372 O O . PHE A 1 173 ? 3.693 -3.619 -18.156 1 97.62 173 PHE A O 1
ATOM 1379 N N . LEU A 1 174 ? 3.639 -1.351 -18.062 1 97.62 174 LEU A N 1
ATOM 1380 C CA . LEU A 1 174 ? 2.332 -1.333 -17.406 1 97.62 174 LEU A CA 1
ATOM 1381 C C . LEU A 1 174 ? 1.214 -1.458 -18.438 1 97.62 174 LEU A C 1
ATOM 1383 O O . LEU A 1 174 ? 1.146 -0.672 -19.391 1 97.62 174 LEU A O 1
ATOM 1387 N N . VAL A 1 175 ? 0.402 -2.482 -18.312 1 97 175 VAL A N 1
ATOM 1388 C CA . VAL A 1 175 ? -0.817 -2.596 -19.094 1 97 175 VAL A CA 1
ATOM 1389 C C . VAL A 1 175 ? -1.907 -1.71 -18.5 1 97 175 VAL A C 1
ATOM 1391 O O . VAL A 1 175 ? -2.658 -2.146 -17.625 1 97 175 VAL A O 1
ATOM 1394 N N . ASN A 1 176 ? -2.014 -0.548 -18.922 1 92.62 176 ASN A N 1
ATOM 1395 C CA . ASN A 1 176 ? -2.85 0.445 -18.266 1 92.62 176 ASN A CA 1
ATOM 1396 C C . ASN A 1 176 ? -4.172 0.646 -18.984 1 92.62 176 ASN A C 1
ATOM 1398 O O . ASN A 1 176 ? -5.082 1.293 -18.469 1 92.62 176 ASN A O 1
ATOM 1402 N N . GLY A 1 177 ? -4.297 0.16 -20.203 1 90.62 177 GLY A N 1
ATOM 1403 C CA . GLY A 1 177 ? -5.543 0.232 -20.953 1 90.62 177 GLY A CA 1
ATOM 1404 C C . GLY A 1 177 ? -5.863 1.632 -21.438 1 90.62 177 GLY A C 1
ATOM 1405 O O . GLY A 1 177 ? -7.008 1.922 -21.797 1 90.62 177 GLY A O 1
ATOM 1406 N N . LEU A 1 178 ? -4.875 2.521 -21.375 1 86.12 178 LEU A N 1
ATOM 1407 C CA . LEU A 1 178 ? -5.125 3.887 -21.828 1 86.12 178 LEU A CA 1
ATOM 1408 C C . LEU A 1 178 ? -5.73 3.896 -23.234 1 86.12 178 LEU A C 1
ATOM 1410 O O . LEU A 1 178 ? -5.262 3.178 -24.125 1 86.12 178 LEU A O 1
ATOM 1414 N N . GLY A 1 179 ? -6.91 4.629 -23.406 1 86.44 179 GLY A N 1
ATOM 1415 C CA . GLY A 1 179 ? -7.621 4.691 -24.672 1 86.44 179 GLY A CA 1
ATOM 1416 C C . GLY A 1 179 ? -8.453 3.453 -24.953 1 86.44 179 GLY A C 1
ATOM 1417 O O . GLY A 1 179 ? -8.922 3.254 -26.078 1 86.44 179 GLY A O 1
ATOM 1418 N N . GLY A 1 180 ? -8.594 2.658 -23.906 1 86.06 180 GLY A N 1
ATOM 1419 C CA . GLY A 1 180 ? -9.336 1.424 -24.109 1 86.06 180 GLY A CA 1
ATOM 1420 C C . GLY A 1 180 ? -8.547 0.365 -24.859 1 86.06 180 GLY A C 1
ATOM 1421 O O . GLY A 1 180 ? -9.117 -0.417 -25.609 1 86.06 180 GLY A O 1
ATOM 1422 N N . MET A 1 181 ? -7.215 0.298 -24.641 1 86.06 181 MET A N 1
ATOM 1423 C CA . MET A 1 181 ? -6.348 -0.476 -25.516 1 86.06 181 MET A CA 1
ATOM 1424 C C . MET A 1 181 ? -5.77 -1.687 -24.797 1 86.06 181 MET A C 1
ATOM 1426 O O . MET A 1 181 ? -4.641 -2.1 -25.062 1 86.06 181 MET A O 1
ATOM 1430 N N . TYR A 1 182 ? -6.461 -2.219 -23.797 1 91.62 182 TYR A N 1
ATOM 1431 C CA . TYR A 1 182 ? -5.98 -3.402 -23.078 1 91.62 182 TYR A CA 1
ATOM 1432 C C . TYR A 1 182 ? -5.629 -4.516 -24.062 1 91.62 182 TYR A C 1
ATOM 1434 O O . TYR A 1 182 ? -4.531 -5.082 -24 1 91.62 182 TYR A O 1
ATOM 1442 N N . GLY A 1 183 ? -6.566 -4.805 -25.016 1 90.12 183 GLY A N 1
ATOM 1443 C CA . GLY A 1 183 ? -6.352 -5.875 -25.969 1 90.12 183 GLY A CA 1
ATOM 1444 C C . GLY A 1 183 ? -5.105 -5.68 -26.812 1 90.12 183 GLY A C 1
ATOM 1445 O O . GLY A 1 183 ? -4.316 -6.613 -26.984 1 90.12 183 GLY A O 1
ATOM 1446 N N . GLU A 1 184 ? -4.898 -4.531 -27.344 1 92.06 184 GLU A N 1
ATOM 1447 C CA . GLU A 1 184 ? -3.736 -4.215 -28.156 1 92.06 184 GLU A CA 1
ATOM 1448 C C . GLU A 1 184 ? -2.443 -4.34 -27.359 1 92.06 184 GLU A C 1
ATOM 1450 O O . GLU A 1 184 ? -1.431 -4.816 -27.875 1 92.06 184 GLU A O 1
ATOM 1455 N N . GLN A 1 185 ? -2.498 -3.918 -26.109 1 93.69 185 GLN A N 1
ATOM 1456 C CA . GLN A 1 185 ? -1.318 -4.016 -25.266 1 93.69 185 GLN A CA 1
ATOM 1457 C C . GLN A 1 185 ? -0.958 -5.473 -24.984 1 93.69 185 GLN A C 1
ATOM 1459 O O . GLN A 1 185 ? 0.22 -5.836 -24.984 1 93.69 185 GLN A O 1
ATOM 1464 N N . ILE A 1 186 ? -1.92 -6.309 -24.797 1 94.31 186 ILE A N 1
ATOM 1465 C CA . ILE A 1 186 ? -1.675 -7.723 -24.531 1 94.31 186 ILE A CA 1
ATOM 1466 C C . ILE A 1 186 ? -1.156 -8.398 -25.797 1 94.31 186 ILE A C 1
ATOM 1468 O O . ILE A 1 186 ? -0.233 -9.219 -25.75 1 94.31 186 ILE A O 1
ATOM 1472 N N . ARG A 1 187 ? -1.708 -8.094 -26.938 1 93.31 187 ARG A N 1
ATOM 1473 C CA . ARG A 1 187 ? -1.297 -8.68 -28.219 1 93.31 187 ARG A CA 1
ATOM 1474 C C . ARG A 1 187 ? 0.147 -8.32 -28.547 1 93.31 187 ARG A C 1
ATOM 1476 O O . ARG A 1 187 ? 0.815 -9.031 -29.297 1 93.31 187 ARG A O 1
ATOM 1483 N N . ALA A 1 188 ? 0.62 -7.266 -27.953 1 94 188 ALA A N 1
ATOM 1484 C CA . ALA A 1 188 ? 1.97 -6.781 -28.234 1 94 188 ALA A CA 1
ATOM 1485 C C . ALA A 1 188 ? 3.004 -7.531 -27.391 1 94 188 ALA A C 1
ATOM 1487 O O . ALA A 1 188 ? 4.211 -7.375 -27.594 1 94 188 ALA A O 1
ATOM 1488 N N . ILE A 1 189 ? 2.572 -8.398 -26.438 1 96.12 189 ILE A N 1
ATOM 1489 C CA . ILE A 1 189 ? 3.496 -9.141 -25.594 1 96.12 189 ILE A CA 1
ATOM 1490 C C . ILE A 1 189 ? 4.293 -10.125 -26.438 1 96.12 189 ILE A C 1
ATOM 1492 O O . ILE A 1 189 ? 3.719 -10.906 -27.203 1 96.12 189 ILE A O 1
ATOM 1496 N N . GLY A 1 190 ? 5.582 -10.078 -26.297 1 92.81 190 GLY A N 1
ATOM 1497 C CA . GLY A 1 190 ? 6.469 -10.922 -27.094 1 92.81 190 GLY A CA 1
ATOM 1498 C C . GLY A 1 190 ? 6.543 -12.344 -26.578 1 92.81 190 GLY A C 1
ATOM 1499 O O . GLY A 1 190 ? 6.137 -12.633 -25.453 1 92.81 190 GLY A O 1
ATOM 1500 N N . PRO A 1 191 ? 7.133 -13.195 -27.406 1 92.69 191 PRO A N 1
ATOM 1501 C CA . PRO A 1 191 ? 7.191 -14.625 -27.062 1 92.69 191 PRO A CA 1
ATOM 1502 C C . PRO A 1 191 ? 8.141 -14.914 -25.906 1 92.69 191 PRO A C 1
ATOM 1504 O O . PRO A 1 191 ? 8.07 -15.992 -25.297 1 92.69 191 PRO A O 1
ATOM 1507 N N . ARG A 1 192 ? 9 -13.953 -25.562 1 97 192 ARG A N 1
ATOM 1508 C CA . ARG A 1 192 ? 9.953 -14.172 -24.484 1 97 192 ARG A CA 1
ATOM 1509 C C . ARG A 1 192 ? 9.57 -13.383 -23.234 1 97 192 ARG A C 1
ATOM 1511 O O . ARG A 1 192 ? 10.312 -13.352 -22.266 1 97 192 ARG A O 1
ATOM 1518 N N . ASP A 1 193 ? 8.484 -12.688 -23.297 1 98.19 193 ASP A N 1
ATOM 1519 C CA . ASP A 1 193 ? 8.016 -11.852 -22.203 1 98.19 193 ASP A CA 1
ATOM 1520 C C . ASP A 1 193 ? 7.152 -12.664 -21.234 1 98.19 193 ASP A C 1
ATOM 1522 O O . ASP A 1 193 ? 6.844 -13.828 -21.484 1 98.19 193 ASP A O 1
ATOM 1526 N N . ALA A 1 194 ? 6.875 -12.094 -20.109 1 98.62 194 ALA A N 1
ATOM 1527 C CA . ALA A 1 194 ? 5.973 -12.672 -19.109 1 98.62 194 ALA A CA 1
ATOM 1528 C C . ALA A 1 194 ? 4.918 -11.664 -18.672 1 98.62 194 ALA A C 1
ATOM 1530 O O . ALA A 1 194 ? 5.082 -10.453 -18.875 1 98.62 194 ALA A O 1
ATOM 1531 N N . LEU A 1 195 ? 3.834 -12.172 -18.141 1 98.56 195 LEU A N 1
ATOM 1532 C CA . LEU A 1 195 ? 2.74 -11.359 -17.625 1 98.56 195 LEU A CA 1
ATOM 1533 C C . LEU A 1 195 ? 2.551 -11.586 -16.125 1 98.56 195 LEU A C 1
ATOM 1535 O O . LEU A 1 195 ? 2.555 -12.727 -15.672 1 98.56 195 LEU A O 1
ATOM 1539 N N . ILE A 1 196 ? 2.523 -10.523 -15.367 1 98.69 196 ILE A N 1
ATOM 1540 C CA . ILE A 1 196 ? 1.98 -10.539 -14.016 1 98.69 196 ILE A CA 1
ATOM 1541 C C . ILE A 1 196 ? 0.595 -9.898 -14.008 1 98.69 196 ILE A C 1
ATOM 1543 O O . ILE A 1 196 ? 0.438 -8.742 -14.398 1 98.69 196 ILE A O 1
ATOM 1547 N N . ALA A 1 197 ? -0.381 -10.633 -13.648 1 98.38 197 ALA A N 1
ATOM 1548 C CA . ALA A 1 197 ? -1.734 -10.102 -13.5 1 98.38 197 ALA A CA 1
ATOM 1549 C C . ALA A 1 197 ? -2.15 -10.055 -12.031 1 98.38 197 ALA A C 1
ATOM 1551 O O . ALA A 1 197 ? -2.088 -11.07 -11.328 1 98.38 197 ALA A O 1
ATOM 1552 N N . VAL A 1 198 ? -2.516 -8.875 -11.562 1 98.44 198 VAL A N 1
ATOM 1553 C CA . VAL A 1 198 ? -3.059 -8.672 -10.219 1 98.44 198 VAL A CA 1
ATOM 1554 C C . VAL A 1 198 ? -4.57 -8.484 -10.297 1 98.44 198 VAL A C 1
ATOM 1556 O O . VAL A 1 198 ? -5.055 -7.574 -10.984 1 98.44 198 VAL A O 1
ATOM 1559 N N . SER A 1 199 ? -5.297 -9.336 -9.641 1 96.06 199 SER A N 1
ATOM 1560 C CA . SER A 1 199 ? -6.75 -9.281 -9.758 1 96.06 199 SER A CA 1
ATOM 1561 C C . SER A 1 199 ? -7.426 -9.82 -8.5 1 96.06 199 SER A C 1
ATOM 1563 O O . SER A 1 199 ? -7.105 -10.922 -8.039 1 96.06 199 SER A O 1
ATOM 1565 N N . PHE A 1 200 ? -8.297 -9.047 -7.98 1 92.12 200 PHE A N 1
ATOM 1566 C CA . PHE A 1 200 ? -9.055 -9.406 -6.785 1 92.12 200 PHE A CA 1
ATOM 1567 C C . PHE A 1 200 ? -10.555 -9.297 -7.031 1 92.12 200 PHE A C 1
ATOM 1569 O O . PHE A 1 200 ? -10.984 -8.594 -7.945 1 92.12 200 PHE A O 1
ATOM 1576 N N . SER A 1 201 ? -11.305 -9.961 -6.18 1 86 201 SER A N 1
ATOM 1577 C CA . SER A 1 201 ? -12.758 -9.867 -6.277 1 86 201 SER A CA 1
ATOM 1578 C C . SER A 1 201 ? -13.25 -8.477 -5.887 1 86 201 SER A C 1
ATOM 1580 O O . SER A 1 201 ? -12.766 -7.891 -4.922 1 86 201 SER A O 1
ATOM 1582 N N . PRO A 1 202 ? -14.352 -7.988 -6.508 1 86.06 202 PRO A N 1
ATOM 1583 C CA . PRO A 1 202 ? -14.922 -8.469 -7.766 1 86.06 202 PRO A CA 1
ATOM 1584 C C . PRO A 1 202 ? -13.953 -8.344 -8.938 1 86.06 202 PRO A C 1
ATOM 1586 O O . PRO A 1 202 ? -13.336 -7.293 -9.125 1 86.06 202 PRO A O 1
ATOM 1589 N N . TYR A 1 203 ? -13.875 -9.375 -9.711 1 89.12 203 TYR A N 1
ATOM 1590 C CA . TYR A 1 203 ? -12.828 -9.484 -10.719 1 89.12 203 TYR A CA 1
ATOM 1591 C C . TYR A 1 203 ? -13.172 -8.656 -11.953 1 89.12 203 TYR A C 1
ATOM 1593 O O . TYR A 1 203 ? -14.258 -8.805 -12.523 1 89.12 203 TYR A O 1
ATOM 1601 N N . ALA A 1 204 ? -12.242 -7.832 -12.344 1 91.94 204 ALA A N 1
ATOM 1602 C CA . ALA A 1 204 ? -12.453 -6.965 -13.508 1 91.94 204 ALA A CA 1
ATOM 1603 C C . ALA A 1 204 ? -12.461 -7.777 -14.797 1 91.94 204 ALA A C 1
ATOM 1605 O O . ALA A 1 204 ? -11.609 -8.633 -15.008 1 91.94 204 ALA A O 1
ATOM 1606 N N . GLU A 1 205 ? -13.375 -7.453 -15.648 1 92.31 205 GLU A N 1
ATOM 1607 C CA . GLU A 1 205 ? -13.484 -8.125 -16.938 1 92.31 205 GLU A CA 1
ATOM 1608 C C . GLU A 1 205 ? -12.242 -7.883 -17.797 1 92.31 205 GLU A C 1
ATOM 1610 O O . GLU A 1 205 ? -11.812 -8.773 -18.531 1 92.31 205 GLU A O 1
ATOM 1615 N N . GLU A 1 206 ? -11.711 -6.668 -17.688 1 92.12 206 GLU A N 1
ATOM 1616 C CA . GLU A 1 206 ? -10.508 -6.316 -18.438 1 92.12 206 GLU A CA 1
ATOM 1617 C C . GLU A 1 206 ? -9.352 -7.262 -18.109 1 92.12 206 GLU A C 1
ATOM 1619 O O . GLU A 1 206 ? -8.641 -7.715 -19 1 92.12 206 GLU A O 1
ATOM 1624 N N . SER A 1 207 ? -9.25 -7.562 -16.844 1 94.31 207 SER A N 1
ATOM 1625 C CA . SER A 1 207 ? -8.172 -8.438 -16.406 1 94.31 207 SER A CA 1
ATOM 1626 C C . SER A 1 207 ? -8.391 -9.875 -16.875 1 94.31 207 SER A C 1
ATOM 1628 O O . SER A 1 207 ? -7.453 -10.539 -17.312 1 94.31 207 SER A O 1
ATOM 1630 N N . LEU A 1 208 ? -9.641 -10.297 -16.781 1 93.44 208 LEU A N 1
ATOM 1631 C CA . LEU A 1 208 ? -9.969 -11.664 -17.172 1 93.44 208 LEU A CA 1
ATOM 1632 C C . LEU A 1 208 ? -9.711 -11.867 -18.672 1 93.44 208 LEU A C 1
ATOM 1634 O O . LEU A 1 208 ? -9.055 -12.828 -19.062 1 93.44 208 LEU A O 1
ATOM 1638 N N . HIS A 1 209 ? -10.141 -10.961 -19.469 1 94.62 209 HIS A N 1
ATOM 1639 C CA . HIS A 1 209 ? -9.969 -11.047 -20.906 1 94.62 209 HIS A CA 1
ATOM 1640 C C . HIS A 1 209 ? -8.492 -10.992 -21.297 1 94.62 209 HIS A C 1
ATOM 1642 O O . HIS A 1 209 ? -8.039 -11.734 -22.172 1 94.62 209 HIS A O 1
ATOM 1648 N N . ALA A 1 210 ? -7.777 -10.148 -20.625 1 93.25 210 ALA A N 1
ATOM 1649 C CA . ALA A 1 210 ? -6.344 -10.031 -20.875 1 93.25 210 ALA A CA 1
ATOM 1650 C C . ALA A 1 210 ? -5.609 -11.32 -20.516 1 93.25 210 ALA A C 1
ATOM 1652 O O . ALA A 1 210 ? -4.75 -11.781 -21.266 1 93.25 210 ALA A O 1
ATOM 1653 N N . ALA A 1 211 ? -5.965 -11.867 -19.422 1 94.19 211 ALA A N 1
ATOM 1654 C CA . ALA A 1 211 ? -5.332 -13.117 -19 1 94.19 211 ALA A CA 1
ATOM 1655 C C . ALA A 1 211 ? -5.664 -14.258 -19.953 1 94.19 211 ALA A C 1
ATOM 1657 O O . ALA A 1 211 ? -4.805 -15.094 -20.25 1 94.19 211 ALA A O 1
ATOM 1658 N N . GLU A 1 212 ? -6.891 -14.281 -20.391 1 96 212 GLU A N 1
ATOM 1659 C CA . GLU A 1 212 ? -7.301 -15.297 -21.359 1 96 212 GLU A CA 1
ATOM 1660 C C . GLU A 1 212 ? -6.508 -15.18 -22.656 1 96 212 GLU A C 1
ATOM 1662 O O . GLU A 1 212 ? -6.051 -16.188 -23.219 1 96 212 GLU A O 1
ATOM 1667 N N . GLN A 1 213 ? -6.383 -14.008 -23.094 1 95.5 213 GLN A N 1
ATOM 1668 C CA . GLN A 1 213 ? -5.621 -13.758 -24.312 1 95.5 213 GLN A CA 1
ATOM 1669 C C . GLN A 1 213 ? -4.156 -14.156 -24.141 1 95.5 213 GLN A C 1
ATOM 1671 O O . GLN A 1 213 ? -3.562 -14.766 -25.031 1 95.5 213 GLN A O 1
ATOM 1676 N N . ALA A 1 214 ? -3.562 -13.828 -23.016 1 95.38 214 ALA A N 1
ATOM 1677 C CA . ALA A 1 214 ? -2.178 -14.195 -22.734 1 95.38 214 ALA A CA 1
ATOM 1678 C C . ALA A 1 214 ? -2.002 -15.711 -22.734 1 95.38 214 ALA A C 1
ATOM 1680 O O . ALA A 1 214 ? -1.046 -16.234 -23.312 1 95.38 214 ALA A O 1
ATOM 1681 N N . ARG A 1 215 ? -2.951 -16.375 -22.109 1 94.62 215 ARG A N 1
ATOM 1682 C CA . ARG A 1 215 ? -2.916 -17.828 -22.047 1 94.62 215 ARG A CA 1
ATOM 1683 C C . ARG A 1 215 ? -2.994 -18.438 -23.453 1 94.62 215 ARG A C 1
ATOM 1685 O O . ARG A 1 215 ? -2.24 -19.344 -23.781 1 94.62 215 ARG A O 1
ATOM 1692 N N . SER A 1 216 ? -3.926 -17.953 -24.266 1 95.25 216 SER A N 1
ATOM 1693 C CA . SER A 1 216 ? -4.117 -18.469 -25.625 1 95.25 216 SER A CA 1
ATOM 1694 C C . SER A 1 216 ? -2.861 -18.281 -26.469 1 95.25 216 SER A C 1
ATOM 1696 O O . SER A 1 216 ? -2.633 -19.031 -27.422 1 95.25 216 SER A O 1
ATOM 1698 N N . ARG A 1 217 ? -2.01 -17.391 -26.062 1 95.56 217 ARG A N 1
ATOM 1699 C CA . ARG A 1 217 ? -0.797 -17.094 -26.812 1 95.56 217 ARG A CA 1
ATOM 1700 C C . ARG A 1 217 ? 0.423 -17.75 -26.172 1 95.56 217 ARG A C 1
ATOM 1702 O O . ARG A 1 217 ? 1.549 -17.562 -26.641 1 95.56 217 ARG A O 1
ATOM 1709 N N . GLY A 1 218 ? 0.196 -18.422 -25.094 1 96.19 218 GLY A N 1
ATOM 1710 C CA . GLY A 1 218 ? 1.271 -19.156 -24.438 1 96.19 218 GLY A CA 1
ATOM 1711 C C . GLY A 1 218 ? 2.199 -18.266 -23.641 1 96.19 218 GLY A C 1
ATOM 1712 O O . GLY A 1 218 ? 3.35 -18.625 -23.391 1 96.19 218 GLY A O 1
ATOM 1713 N N . VAL A 1 219 ? 1.796 -17.078 -23.234 1 97.31 219 VAL A N 1
ATOM 1714 C CA . VAL A 1 219 ? 2.602 -16.156 -22.422 1 97.31 219 VAL A CA 1
ATOM 1715 C C . VAL A 1 219 ? 2.723 -16.703 -21 1 97.31 219 VAL A C 1
ATOM 1717 O O . VAL A 1 219 ? 1.715 -16.953 -20.344 1 97.31 219 VAL A O 1
ATOM 1720 N N . PRO A 1 220 ? 3.965 -16.938 -20.516 1 98.38 220 PRO A N 1
ATOM 1721 C CA . PRO A 1 220 ? 4.086 -17.297 -19.109 1 98.38 220 PRO A CA 1
ATOM 1722 C C . PRO A 1 220 ? 3.445 -16.266 -18.172 1 98.38 220 PRO A C 1
ATOM 1724 O O . PRO A 1 220 ? 3.709 -15.062 -18.297 1 98.38 220 PRO A O 1
ATOM 1727 N N . THR A 1 221 ? 2.566 -16.75 -17.266 1 98.19 221 THR A N 1
ATOM 1728 C CA . THR A 1 221 ? 1.743 -15.82 -16.5 1 98.19 221 THR A CA 1
ATOM 1729 C C . THR A 1 221 ? 1.798 -16.141 -15.016 1 98.19 221 THR A C 1
ATOM 1731 O O . THR A 1 221 ? 1.59 -17.297 -14.617 1 98.19 221 THR A O 1
ATOM 1734 N N . VAL A 1 222 ? 2.15 -15.125 -14.219 1 98.5 222 VAL A N 1
ATOM 1735 C CA . VAL A 1 222 ? 2.02 -15.164 -12.766 1 98.5 222 VAL A CA 1
ATOM 1736 C C . VAL A 1 222 ? 0.801 -14.352 -12.336 1 98.5 222 VAL A C 1
ATOM 1738 O O . VAL A 1 222 ? 0.629 -13.203 -12.766 1 98.5 222 VAL A O 1
ATOM 1741 N N . VAL A 1 223 ? -0.056 -14.938 -11.523 1 98.06 223 VAL A N 1
ATOM 1742 C CA . VAL A 1 223 ? -1.252 -14.242 -11.062 1 98.06 223 VAL A CA 1
ATOM 1743 C C . VAL A 1 223 ? -1.182 -14.039 -9.555 1 98.06 223 VAL A C 1
ATOM 1745 O O . VAL A 1 223 ? -0.875 -14.969 -8.805 1 98.06 223 VAL A O 1
ATOM 1748 N N . ILE A 1 224 ? -1.344 -12.812 -9.141 1 98.19 224 ILE A N 1
ATOM 1749 C CA . ILE A 1 224 ? -1.594 -12.461 -7.742 1 98.19 224 ILE A CA 1
ATOM 1750 C C . ILE A 1 224 ? -3.086 -12.211 -7.531 1 98.19 224 ILE A C 1
ATOM 1752 O O . ILE A 1 224 ? -3.67 -11.328 -8.172 1 98.19 224 ILE A O 1
ATOM 1756 N N . THR A 1 225 ? -3.713 -12.992 -6.668 1 95.62 225 THR A N 1
ATOM 1757 C CA . THR A 1 225 ? -5.16 -12.906 -6.512 1 95.62 225 THR A CA 1
ATOM 1758 C C . THR A 1 225 ? -5.57 -13.234 -5.078 1 95.62 225 THR A C 1
ATOM 1760 O O . THR A 1 225 ? -4.715 -13.453 -4.219 1 95.62 225 THR A O 1
ATOM 1763 N N . ASP A 1 226 ? -6.883 -13.141 -4.781 1 89.12 226 ASP A N 1
ATOM 1764 C CA . ASP A 1 226 ? -7.363 -13.266 -3.41 1 89.12 226 ASP A CA 1
ATOM 1765 C C . ASP A 1 226 ? -7.867 -14.68 -3.129 1 89.12 226 ASP A C 1
ATOM 1767 O O . ASP A 1 226 ? -8.18 -15.016 -1.985 1 89.12 226 ASP A O 1
ATOM 1771 N N . SER A 1 227 ? -7.934 -15.516 -4.184 1 82.44 227 SER A N 1
ATOM 1772 C CA . SER A 1 227 ? -8.43 -16.875 -4.023 1 82.44 227 SER A CA 1
ATOM 1773 C C . SER A 1 227 ? -7.863 -17.812 -5.094 1 82.44 227 SER A C 1
ATOM 1775 O O . SER A 1 227 ? -7.715 -17.406 -6.25 1 82.44 227 SER A O 1
ATOM 1777 N N . SER A 1 228 ? -7.598 -19.047 -4.691 1 81.5 228 SER A N 1
ATOM 1778 C CA . SER A 1 228 ? -7.191 -20.047 -5.668 1 81.5 228 SER A CA 1
ATOM 1779 C C . SER A 1 228 ? -8.336 -20.406 -6.605 1 81.5 228 SER A C 1
ATOM 1781 O O . SER A 1 228 ? -8.125 -21.047 -7.637 1 81.5 228 SER A O 1
ATOM 1783 N N . LEU A 1 229 ? -9.539 -19.875 -6.219 1 76.38 229 LEU A N 1
ATOM 1784 C CA . LEU A 1 229 ? -10.719 -20.156 -7.031 1 76.38 229 LEU A CA 1
ATOM 1785 C C . LEU A 1 229 ? -11.016 -18.984 -7.965 1 76.38 229 LEU A C 1
ATOM 1787 O O . LEU A 1 229 ? -11.969 -19.031 -8.742 1 76.38 229 LEU A O 1
ATOM 1791 N N . SER A 1 230 ? -10.195 -18.016 -7.836 1 85.5 230 SER A N 1
ATOM 1792 C CA . SER A 1 230 ? -10.344 -16.891 -8.758 1 85.5 230 SER A CA 1
ATOM 1793 C C . SER A 1 230 ? -10.367 -17.359 -10.203 1 85.5 230 SER A C 1
ATOM 1795 O O . SER A 1 230 ? -9.641 -18.297 -10.57 1 85.5 230 SER A O 1
ATOM 1797 N N . PRO A 1 231 ? -11.227 -16.766 -11.039 1 87.06 231 PRO A N 1
ATOM 1798 C CA . PRO A 1 231 ? -11.25 -17.141 -12.461 1 87.06 231 PRO A CA 1
ATOM 1799 C C . PRO A 1 231 ? -9.891 -16.953 -13.133 1 87.06 231 PRO A C 1
ATOM 1801 O O . PRO A 1 231 ? -9.602 -17.625 -14.133 1 87.06 231 PRO A O 1
ATOM 1804 N N . LEU A 1 232 ? -9.008 -16.141 -12.625 1 92.56 232 LEU A N 1
ATOM 1805 C CA . LEU A 1 232 ? -7.699 -15.914 -13.234 1 92.56 232 LEU A CA 1
ATOM 1806 C C . LEU A 1 232 ? -6.715 -17 -12.82 1 92.56 232 LEU A C 1
ATOM 1808 O O . LEU A 1 232 ? -5.691 -17.203 -13.477 1 92.56 232 LEU A O 1
ATOM 1812 N N . ALA A 1 233 ? -7.039 -17.641 -11.711 1 89 233 ALA A N 1
ATOM 1813 C CA . ALA A 1 233 ? -6.117 -18.641 -11.164 1 89 233 ALA A CA 1
ATOM 1814 C C . ALA A 1 233 ? -5.887 -19.781 -12.156 1 89 233 ALA A C 1
ATOM 1816 O O . ALA A 1 233 ? -4.766 -20.266 -12.305 1 89 233 ALA A O 1
ATOM 1817 N N . ARG A 1 234 ? -6.879 -20.109 -12.938 1 88.38 234 ARG A N 1
ATOM 1818 C CA . ARG A 1 234 ? -6.797 -21.234 -13.867 1 88.38 234 ARG A CA 1
ATOM 1819 C C . ARG A 1 234 ? -6.027 -20.859 -15.125 1 88.38 234 ARG A C 1
ATOM 1821 O O . ARG A 1 234 ? -5.602 -21.734 -15.883 1 88.38 234 ARG A O 1
ATOM 1828 N N . LEU A 1 235 ? -5.852 -19.625 -15.289 1 93.5 235 LEU A N 1
ATOM 1829 C CA . LEU A 1 235 ? -5.191 -19.125 -16.484 1 93.5 235 LEU A CA 1
ATOM 1830 C C . LEU A 1 235 ? -3.705 -18.891 -16.234 1 93.5 235 LEU A C 1
ATOM 1832 O O . LEU A 1 235 ? -2.969 -18.484 -17.141 1 93.5 235 LEU A O 1
ATOM 1836 N N . ALA A 1 236 ? -3.221 -19.156 -14.977 1 95.94 236 ALA A N 1
ATOM 1837 C CA . ALA A 1 236 ? -1.877 -18.781 -14.547 1 95.94 236 ALA A CA 1
ATOM 1838 C C . ALA A 1 236 ? -0.941 -19.984 -14.562 1 95.94 236 ALA A C 1
ATOM 1840 O O . ALA A 1 236 ? -1.388 -21.125 -14.43 1 95.94 236 ALA A O 1
ATOM 1841 N N . ASP A 1 237 ? 0.329 -19.75 -14.781 1 97.12 237 ASP A N 1
ATOM 1842 C CA . ASP A 1 237 ? 1.354 -20.766 -14.531 1 97.12 237 ASP A CA 1
ATOM 1843 C C . ASP A 1 237 ? 1.685 -20.859 -13.039 1 97.12 237 ASP A C 1
ATOM 1845 O O . ASP A 1 237 ? 2.016 -21.938 -12.539 1 97.12 237 ASP A O 1
ATOM 1849 N N . VAL A 1 238 ? 1.646 -19.734 -12.359 1 97 238 VAL A N 1
ATOM 1850 C CA . VAL A 1 238 ? 1.826 -19.656 -10.914 1 97 238 VAL A CA 1
ATOM 1851 C C . VAL A 1 238 ? 0.781 -18.719 -10.312 1 97 238 VAL A C 1
ATOM 1853 O O . VAL A 1 238 ? 0.506 -17.656 -10.867 1 97 238 VAL A O 1
ATOM 1856 N N . VAL A 1 239 ? 0.16 -19.188 -9.273 1 95.06 239 VAL A N 1
ATOM 1857 C CA . VAL A 1 239 ? -0.811 -18.375 -8.547 1 95.06 239 VAL A CA 1
ATOM 1858 C C . VAL A 1 239 ? -0.284 -18.062 -7.148 1 95.06 239 VAL A C 1
ATOM 1860 O O . VAL A 1 239 ? 0.143 -18.969 -6.426 1 95.06 239 VAL A O 1
ATOM 1863 N N . LEU A 1 240 ? -0.211 -16.812 -6.832 1 96.62 240 LEU A N 1
ATOM 1864 C CA . LEU A 1 240 ? 0.085 -16.359 -5.473 1 96.62 240 LEU A CA 1
ATOM 1865 C C . LEU A 1 240 ? -1.146 -15.727 -4.828 1 96.62 240 LEU A C 1
ATOM 1867 O O . LEU A 1 240 ? -1.654 -14.711 -5.312 1 96.62 240 LEU A O 1
ATOM 1871 N N . VAL A 1 241 ? -1.604 -16.312 -3.76 1 91 241 VAL A N 1
ATOM 1872 C CA . VAL A 1 241 ? -2.842 -15.883 -3.119 1 91 241 VAL A CA 1
ATOM 1873 C C . VAL A 1 241 ? -2.523 -14.961 -1.943 1 91 241 VAL A C 1
ATOM 1875 O O . VAL A 1 241 ? -1.744 -15.328 -1.058 1 91 241 VAL A O 1
ATOM 1878 N N . VAL A 1 242 ? -3.125 -13.758 -2.014 1 94.31 242 VAL A N 1
ATOM 1879 C CA . VAL A 1 242 ? -2.951 -12.758 -0.966 1 94.31 242 VAL A CA 1
ATOM 1880 C C . VAL A 1 242 ? -4.305 -12.422 -0.342 1 94.31 242 VAL A C 1
ATOM 1882 O O . VAL A 1 242 ? -5.293 -12.234 -1.054 1 94.31 242 VAL A O 1
ATOM 1885 N N . HIS A 1 243 ? -4.348 -12.469 0.943 1 88.25 243 HIS A N 1
ATOM 1886 C CA . HIS A 1 243 ? -5.527 -11.992 1.662 1 88.25 243 HIS A CA 1
ATOM 1887 C C . HIS A 1 243 ? -5.297 -10.609 2.25 1 88.25 243 HIS A C 1
ATOM 1889 O O . HIS A 1 243 ? -4.383 -10.414 3.055 1 88.25 243 HIS A O 1
ATOM 1895 N N . GLU A 1 244 ? -6.113 -9.727 1.849 1 92.38 244 GLU A N 1
ATOM 1896 C CA . GLU A 1 244 ? -6 -8.352 2.326 1 92.38 244 GLU A CA 1
ATOM 1897 C C . GLU A 1 244 ? -6.902 -8.109 3.531 1 92.38 244 GLU A C 1
ATOM 1899 O O . GLU A 1 244 ? -7.887 -8.828 3.73 1 92.38 244 GLU A O 1
ATOM 1904 N N . ALA A 1 245 ? -6.512 -7.055 4.32 1 88.88 245 ALA A N 1
ATOM 1905 C CA . ALA A 1 245 ? -7.375 -6.574 5.395 1 88.88 245 ALA A CA 1
ATOM 1906 C C . ALA A 1 245 ? -8.711 -6.078 4.844 1 88.88 245 ALA A C 1
ATOM 1908 O O . ALA A 1 245 ? -8.766 -5.516 3.746 1 88.88 245 ALA A O 1
ATOM 1909 N N . GLU A 1 246 ? -9.711 -6.391 5.566 1 82.56 246 GLU A N 1
ATOM 1910 C CA . GLU A 1 246 ? -11.031 -5.844 5.27 1 82.56 246 GLU A CA 1
ATOM 1911 C C . GLU A 1 246 ? -11.672 -5.234 6.516 1 82.56 246 GLU A C 1
ATOM 1913 O O . GLU A 1 246 ? -11.789 -5.898 7.547 1 82.56 246 GLU A O 1
ATOM 1918 N N . VAL A 1 247 ? -11.906 -3.924 6.445 1 81.12 247 VAL A N 1
ATOM 1919 C CA . VAL A 1 247 ? -12.586 -3.207 7.52 1 81.12 247 VAL A CA 1
ATOM 1920 C C . VAL A 1 247 ? -13.844 -2.525 6.977 1 81.12 247 VAL A C 1
ATOM 1922 O O . VAL A 1 247 ? -13.758 -1.692 6.07 1 81.12 247 VAL A O 1
ATOM 1925 N N . LYS A 1 248 ? -14.984 -2.844 7.512 1 73.94 248 LYS A N 1
ATOM 1926 C CA . LYS A 1 248 ? -16.25 -2.242 7.102 1 73.94 248 LYS A CA 1
ATOM 1927 C C . LYS A 1 248 ? -16.406 -2.268 5.582 1 73.94 248 LYS A C 1
ATOM 1929 O O . LYS A 1 248 ? -16.688 -1.238 4.965 1 73.94 248 LYS A O 1
ATOM 1934 N N . SER A 1 249 ? -16.062 -3.336 4.934 1 73.5 249 SER A N 1
ATOM 1935 C CA . SER A 1 249 ? -16.25 -3.639 3.518 1 73.5 249 SER A CA 1
ATOM 1936 C C . SER A 1 249 ? -15.203 -2.939 2.664 1 73.5 249 SER A C 1
ATOM 1938 O O . SER A 1 249 ? -15.273 -2.963 1.434 1 73.5 249 SER A O 1
ATOM 1940 N N . PHE A 1 250 ? -14.273 -2.301 3.381 1 81.56 250 PHE A N 1
ATOM 1941 C CA . PHE A 1 250 ? -13.172 -1.69 2.65 1 81.56 250 PHE A CA 1
ATOM 1942 C C . PHE A 1 250 ? -11.922 -2.566 2.723 1 81.56 250 PHE A C 1
ATOM 1944 O O . PHE A 1 250 ? -11.477 -2.93 3.812 1 81.56 250 PHE A O 1
ATOM 1951 N N . ARG A 1 251 ? -11.414 -2.859 1.58 1 87.06 251 ARG A N 1
ATOM 1952 C CA . ARG A 1 251 ? -10.266 -3.752 1.494 1 87.06 251 ARG A CA 1
ATOM 1953 C C . ARG A 1 251 ? -8.969 -2.963 1.343 1 87.06 251 ARG A C 1
ATOM 1955 O O . ARG A 1 251 ? -8.93 -1.954 0.636 1 87.06 251 ARG A O 1
ATOM 1962 N N . GLY A 1 252 ? -7.898 -3.434 2.047 1 92.06 252 GLY A N 1
ATOM 1963 C CA . GLY A 1 252 ? -6.578 -2.838 1.942 1 92.06 252 GLY A CA 1
ATOM 1964 C C . GLY A 1 252 ? -5.754 -3.408 0.802 1 92.06 252 GLY A C 1
ATOM 1965 O O . GLY A 1 252 ? -6.25 -4.219 0.016 1 92.06 252 GLY A O 1
ATOM 1966 N N . LEU A 1 253 ? -4.523 -2.912 0.7 1 96.62 253 LEU A N 1
ATOM 1967 C CA . LEU A 1 253 ? -3.604 -3.359 -0.339 1 96.62 253 LEU A CA 1
ATOM 1968 C C . LEU A 1 253 ? -2.211 -3.6 0.236 1 96.62 253 LEU A C 1
ATOM 1970 O O . LEU A 1 253 ? -1.268 -3.879 -0.507 1 96.62 253 LEU A O 1
ATOM 1974 N N . ALA A 1 254 ? -2.043 -3.541 1.54 1 97.06 254 ALA A N 1
ATOM 1975 C CA . ALA A 1 254 ? -0.725 -3.588 2.168 1 97.06 254 ALA A CA 1
ATOM 1976 C C . ALA A 1 254 ? -0.027 -4.914 1.881 1 97.06 254 ALA A C 1
ATOM 1978 O O . ALA A 1 254 ? 1.161 -4.941 1.55 1 97.06 254 ALA A O 1
ATOM 1979 N N . ALA A 1 255 ? -0.728 -5.996 1.979 1 97.25 255 ALA A N 1
ATOM 1980 C CA . ALA A 1 255 ? -0.137 -7.312 1.759 1 97.25 255 ALA A CA 1
ATOM 1981 C C . ALA A 1 255 ? 0.291 -7.484 0.304 1 97.25 255 ALA A C 1
ATOM 1983 O O . ALA A 1 255 ? 1.364 -8.023 0.026 1 97.25 255 ALA A O 1
ATOM 1984 N N . SER A 1 256 ? -0.559 -7.055 -0.606 1 97.94 256 SER A N 1
ATOM 1985 C CA . SER A 1 256 ? -0.259 -7.156 -2.031 1 97.94 256 SER A CA 1
ATOM 1986 C C . SER A 1 256 ? 0.975 -6.336 -2.396 1 97.94 256 SER A C 1
ATOM 1988 O O . SER A 1 256 ? 1.803 -6.777 -3.197 1 97.94 256 SER A O 1
ATOM 1990 N N . LEU A 1 257 ? 1.08 -5.164 -1.843 1 97.56 257 LEU A N 1
ATOM 1991 C CA . LEU A 1 257 ? 2.246 -4.328 -2.1 1 97.56 257 LEU A CA 1
ATOM 1992 C C . LEU A 1 257 ? 3.51 -4.965 -1.534 1 97.56 257 LEU A C 1
ATOM 1994 O O . LEU A 1 257 ? 4.57 -4.914 -2.162 1 97.56 257 LEU A O 1
ATOM 1998 N N . CYS A 1 258 ? 3.391 -5.516 -0.366 1 97.12 258 CYS A N 1
ATOM 1999 C CA . CYS A 1 258 ? 4.52 -6.195 0.259 1 97.12 258 CYS A CA 1
ATOM 2000 C C . CYS A 1 258 ? 5.016 -7.344 -0.612 1 97.12 258 CYS A C 1
ATOM 2002 O O . CYS A 1 258 ? 6.219 -7.496 -0.819 1 97.12 258 CYS A O 1
ATOM 2004 N N . LEU A 1 259 ? 4.078 -8.133 -1.111 1 97.75 259 LEU A N 1
ATOM 2005 C CA . LEU A 1 259 ? 4.438 -9.25 -1.985 1 97.75 259 LEU A CA 1
ATOM 2006 C C . LEU A 1 259 ? 5.082 -8.742 -3.271 1 97.75 259 LEU A C 1
ATOM 2008 O O . LEU A 1 259 ? 6.07 -9.305 -3.74 1 97.75 259 LEU A O 1
ATOM 2012 N N . SER A 1 260 ? 4.492 -7.711 -3.855 1 97 260 SER A N 1
ATOM 2013 C CA . SER A 1 260 ? 5.039 -7.113 -5.07 1 97 260 SER A CA 1
ATOM 2014 C C . SER A 1 260 ? 6.465 -6.621 -4.848 1 97 260 SER A C 1
ATOM 2016 O O . SER A 1 260 ? 7.332 -6.812 -5.703 1 97 260 SER A O 1
ATOM 2018 N N . GLN A 1 261 ? 6.645 -5.957 -3.727 1 94.38 261 GLN A N 1
ATOM 2019 C CA . GLN A 1 261 ? 7.977 -5.496 -3.352 1 94.38 261 GLN A CA 1
ATOM 2020 C C . GLN A 1 261 ? 8.953 -6.664 -3.256 1 94.38 261 GLN A C 1
ATOM 2022 O O . GLN A 1 261 ? 10.086 -6.578 -3.74 1 94.38 261 GLN A O 1
ATOM 2027 N N . THR A 1 262 ? 8.555 -7.715 -2.652 1 96.06 262 THR A N 1
ATOM 2028 C CA . THR A 1 262 ? 9.375 -8.906 -2.477 1 96.06 262 THR A CA 1
ATOM 2029 C C . THR A 1 262 ? 9.789 -9.484 -3.83 1 96.06 262 THR A C 1
ATOM 2031 O O . THR A 1 262 ? 10.969 -9.75 -4.059 1 96.06 262 THR A O 1
ATOM 2034 N N . LEU A 1 263 ? 8.805 -9.641 -4.707 1 97.06 263 LEU A N 1
ATOM 2035 C CA . LEU A 1 263 ? 9.078 -10.203 -6.023 1 97.06 263 LEU A CA 1
ATOM 2036 C C . LEU A 1 263 ? 10.086 -9.344 -6.781 1 97.06 263 LEU A C 1
ATOM 2038 O O . LEU A 1 263 ? 11.078 -9.859 -7.309 1 97.06 263 LEU A O 1
ATOM 2042 N N . ALA A 1 264 ? 9.859 -8.055 -6.852 1 94.69 264 ALA A N 1
ATOM 2043 C CA . ALA A 1 264 ? 10.695 -7.156 -7.637 1 94.69 264 ALA A CA 1
ATOM 2044 C C . ALA A 1 264 ? 12.117 -7.098 -7.074 1 94.69 264 ALA A C 1
ATOM 2046 O O . ALA A 1 264 ? 13.094 -7.203 -7.82 1 94.69 264 ALA A O 1
ATOM 2047 N N . ILE A 1 265 ? 12.203 -6.977 -5.77 1 91.31 265 ILE A N 1
ATOM 2048 C CA . ILE A 1 265 ? 13.516 -6.816 -5.156 1 91.31 265 ILE A CA 1
ATOM 2049 C C . ILE A 1 265 ? 14.281 -8.133 -5.223 1 91.31 265 ILE A C 1
ATOM 2051 O O . ILE A 1 265 ? 15.5 -8.141 -5.441 1 91.31 265 ILE A O 1
ATOM 2055 N N . ALA A 1 266 ? 13.602 -9.266 -4.977 1 93.25 266 ALA A N 1
ATOM 2056 C CA . ALA A 1 266 ? 14.242 -10.562 -5.141 1 93.25 266 ALA A CA 1
ATOM 2057 C C . ALA A 1 266 ? 14.812 -10.727 -6.551 1 93.25 266 ALA A C 1
ATOM 2059 O O . ALA A 1 266 ? 15.906 -11.266 -6.727 1 93.25 266 ALA A O 1
ATOM 2060 N N . LEU A 1 267 ? 14.078 -10.289 -7.59 1 93.25 267 LEU A N 1
ATOM 2061 C CA . LEU A 1 267 ? 14.562 -10.312 -8.961 1 93.25 267 LEU A CA 1
ATOM 2062 C C . LEU A 1 267 ? 15.828 -9.469 -9.102 1 93.25 267 LEU A C 1
ATOM 2064 O O . LEU A 1 267 ? 16.766 -9.867 -9.797 1 93.25 267 LEU A O 1
ATOM 2068 N N . GLY A 1 268 ? 15.781 -8.258 -8.461 1 90.12 268 GLY A N 1
ATOM 2069 C CA . GLY A 1 268 ? 16.969 -7.41 -8.484 1 90.12 268 GLY A CA 1
ATOM 2070 C C . GLY A 1 268 ? 18.188 -8.07 -7.867 1 90.12 268 GLY A C 1
ATOM 2071 O O . GLY A 1 268 ? 19.297 -7.949 -8.391 1 90.12 268 GLY A O 1
ATOM 2072 N N . MET A 1 269 ? 17.969 -8.758 -6.84 1 85.25 269 MET A N 1
ATOM 2073 C CA . MET A 1 269 ? 19.062 -9.438 -6.148 1 85.25 269 MET A CA 1
ATOM 2074 C C . MET A 1 269 ? 19.625 -10.57 -7 1 85.25 269 MET A C 1
ATOM 2076 O O . MET A 1 269 ? 20.844 -10.805 -7.012 1 85.25 269 MET A O 1
ATOM 2080 N N . ARG A 1 270 ? 18.719 -11.273 -7.684 1 87.19 270 ARG A N 1
ATOM 2081 C CA . ARG A 1 270 ? 19.172 -12.312 -8.609 1 87.19 270 ARG A CA 1
ATOM 2082 C C . ARG A 1 270 ? 20.031 -11.727 -9.719 1 87.19 270 ARG A C 1
ATOM 2084 O O . ARG A 1 270 ? 21.078 -12.297 -10.07 1 87.19 270 ARG A O 1
ATOM 2091 N N . LYS A 1 271 ? 19.641 -10.672 -10.234 1 83.88 271 LYS A N 1
ATOM 2092 C CA . LYS A 1 271 ? 20.375 -10.008 -11.305 1 83.88 271 LYS A CA 1
ATOM 2093 C C . LYS A 1 271 ? 21.766 -9.578 -10.844 1 83.88 271 LYS A C 1
ATOM 2095 O O . LYS A 1 271 ? 22.734 -9.719 -11.578 1 83.88 271 LYS A O 1
ATOM 2100 N N . ASP A 1 272 ? 21.812 -9.055 -9.664 1 80 272 ASP A N 1
ATOM 2101 C CA . ASP A 1 272 ? 23.078 -8.602 -9.117 1 80 272 ASP A CA 1
ATOM 2102 C C . ASP A 1 272 ? 24.047 -9.773 -8.906 1 80 272 ASP A C 1
ATOM 2104 O O . ASP A 1 272 ? 25.25 -9.641 -9.125 1 80 272 ASP A O 1
ATOM 2108 N N . ARG A 1 273 ? 23.531 -10.812 -8.523 1 78.56 273 ARG A N 1
ATOM 2109 C CA . ARG A 1 273 ? 24.344 -12 -8.305 1 78.56 273 ARG A CA 1
ATOM 2110 C C . ARG A 1 273 ? 24.922 -12.523 -9.617 1 78.56 273 ARG A C 1
ATOM 2112 O O . ARG A 1 273 ? 26.062 -12.969 -9.664 1 78.56 273 ARG A O 1
ATOM 2119 N N . GLU A 1 274 ? 24.156 -12.5 -10.562 1 78.25 274 GLU A N 1
ATOM 2120 C CA . GLU A 1 274 ? 24.609 -12.945 -11.875 1 78.25 274 GLU A CA 1
ATOM 2121 C C . GLU A 1 274 ? 25.719 -12.039 -12.414 1 78.25 274 GLU A C 1
ATOM 2123 O O . GLU A 1 274 ? 26.688 -12.516 -13.016 1 78.25 274 GLU A O 1
ATOM 2128 N N . LYS A 1 275 ? 25.578 -10.758 -12.156 1 73.94 275 LYS A N 1
ATOM 2129 C CA . LYS A 1 275 ? 26.594 -9.812 -12.594 1 73.94 275 LYS A CA 1
ATOM 2130 C C . LYS A 1 275 ? 27.906 -10.016 -11.844 1 73.94 275 LYS A C 1
ATOM 2132 O O . LYS A 1 275 ? 28.984 -9.906 -12.43 1 73.94 275 LYS A O 1
ATOM 2137 N N . GLU A 1 276 ? 27.766 -10.297 -10.609 1 69.75 276 GLU A N 1
ATOM 2138 C CA . GLU A 1 276 ? 28.953 -10.523 -9.789 1 69.75 276 GLU A CA 1
ATOM 2139 C C . GLU A 1 276 ? 29.688 -11.797 -10.211 1 69.75 276 GLU A C 1
ATOM 2141 O O . GLU A 1 276 ? 30.922 -11.836 -10.242 1 69.75 276 GLU A O 1
ATOM 2146 N N . GLN A 1 277 ? 28.938 -12.797 -10.508 1 72.25 277 GLN A N 1
ATOM 2147 C CA . GLN A 1 277 ? 29.516 -14.062 -10.938 1 72.25 277 GLN A CA 1
ATOM 2148 C C . GLN A 1 277 ? 30.172 -13.938 -12.312 1 72.25 277 GLN A C 1
ATOM 2150 O O . GLN A 1 277 ? 31.172 -14.594 -12.602 1 72.25 277 GLN A O 1
ATOM 2155 N N . ALA A 1 278 ? 29.672 -13.117 -13.156 1 72.5 278 ALA A N 1
ATOM 2156 C CA . ALA A 1 278 ? 30.219 -12.898 -14.492 1 72.5 278 ALA A CA 1
ATOM 2157 C C . ALA A 1 278 ? 31.484 -12.039 -14.43 1 72.5 278 ALA A C 1
ATOM 2159 O O . ALA A 1 278 ? 32.375 -12.164 -15.281 1 72.5 278 ALA A O 1
ATOM 2160 N N . SER A 1 279 ? 31.594 -11.133 -13.445 1 67.06 279 SER A N 1
ATOM 2161 C CA . SER A 1 279 ? 32.75 -10.242 -13.289 1 67.06 279 SER A CA 1
ATOM 2162 C C . SER A 1 279 ? 33.875 -10.93 -12.555 1 67.06 279 SER A C 1
ATOM 2164 O O . SER A 1 279 ? 35 -10.391 -12.477 1 67.06 279 SER A O 1
ATOM 2166 N N . ARG A 1 280 ? 33.719 -11.938 -11.867 1 61.62 280 ARG A N 1
ATOM 2167 C CA . ARG A 1 280 ? 34.812 -12.664 -11.242 1 61.62 280 ARG A CA 1
ATOM 2168 C C . ARG A 1 280 ? 35.719 -13.305 -12.289 1 61.62 280 ARG A C 1
ATOM 2170 O O . ARG A 1 280 ? 35.219 -13.992 -13.195 1 61.62 280 ARG A O 1
ATOM 2177 N N . PRO A 1 281 ? 36.906 -12.852 -12.492 1 56.78 281 PRO A N 1
ATOM 2178 C CA . PRO A 1 281 ? 37.875 -13.375 -13.445 1 56.78 281 PRO A CA 1
ATOM 2179 C C . PRO A 1 281 ? 38 -14.898 -13.391 1 56.78 281 PRO A C 1
ATOM 2181 O O . PRO A 1 281 ? 37.875 -15.484 -12.312 1 56.78 281 PRO A O 1
ATOM 2184 N N . GLY A 1 282 ? 37.438 -15.625 -14.25 1 47.41 282 GLY A N 1
ATOM 2185 C CA . GLY A 1 282 ? 37.844 -17.031 -14.375 1 47.41 282 GLY A CA 1
ATOM 2186 C C . GLY A 1 282 ? 39.312 -17.266 -14.188 1 47.41 282 GLY A C 1
ATOM 2187 O O . GLY A 1 282 ? 40.125 -16.438 -14.586 1 47.41 282 GLY A O 1
ATOM 2188 N N . ASP A 1 283 ? 39.688 -17.859 -13.062 1 47.25 283 ASP A N 1
ATOM 2189 C CA . ASP A 1 283 ? 41.031 -18.375 -12.883 1 47.25 283 ASP A CA 1
ATOM 2190 C C . ASP A 1 283 ? 41.531 -19.078 -14.148 1 47.25 283 ASP A C 1
ATOM 2192 O O . ASP A 1 283 ? 42.562 -19.734 -14.141 1 47.25 283 ASP A O 1
ATOM 2196 N N . GLU A 1 284 ? 40.906 -19.094 -15.289 1 41.72 284 GLU A N 1
ATOM 2197 C CA . GLU A 1 284 ? 41.5 -19.891 -16.375 1 41.72 284 GLU A CA 1
ATOM 2198 C C . GLU A 1 284 ? 42.781 -19.266 -16.906 1 41.72 284 GLU A C 1
ATOM 2200 O O . GLU A 1 284 ? 43.438 -19.859 -17.766 1 41.72 284 GLU A O 1
ATOM 2205 N N . GLU A 1 285 ? 43.125 -17.984 -16.719 1 43.22 285 GLU A N 1
ATOM 2206 C CA . GLU A 1 285 ? 44.406 -17.719 -17.344 1 43.22 285 GLU A CA 1
ATOM 2207 C C . GLU A 1 285 ? 45.562 -18.406 -16.594 1 43.22 285 GLU A C 1
ATOM 2209 O O . GLU A 1 285 ? 46.719 -18.266 -16.953 1 43.22 285 GLU A O 1
ATOM 2214 N N . ARG A 1 286 ? 45.406 -18.797 -15.367 1 40.75 286 ARG A N 1
ATOM 2215 C CA . ARG A 1 286 ? 46.656 -19.359 -14.883 1 40.75 286 ARG A CA 1
ATOM 2216 C C . ARG A 1 286 ? 46.812 -20.812 -15.328 1 40.75 286 ARG A C 1
ATOM 2218 O O . ARG A 1 286 ? 47.719 -21.516 -14.883 1 40.75 286 ARG A O 1
ATOM 2225 N N . ALA A 1 287 ? 45.938 -21.422 -16.203 1 29.22 287 ALA A N 1
ATOM 2226 C CA . ALA A 1 287 ? 46.469 -22.703 -16.672 1 29.22 287 ALA A CA 1
ATOM 2227 C C . ALA A 1 287 ? 47.25 -22.547 -17.969 1 29.22 287 ALA A C 1
ATOM 2229 O O . ALA A 1 287 ? 46.844 -21.781 -18.844 1 29.22 287 ALA A O 1
ATOM 2230 N N . MET B 1 1 ? -12.969 -42.781 -8.289 1 43.81 1 MET B N 1
ATOM 2231 C CA . MET B 1 1 ? -13.383 -42.438 -6.934 1 43.81 1 MET B CA 1
ATOM 2232 C C . MET B 1 1 ? -12.312 -41.594 -6.242 1 43.81 1 MET B C 1
ATOM 2234 O O . MET B 1 1 ? -11.203 -42.062 -5.996 1 43.81 1 MET B O 1
ATOM 2238 N N . ASN B 1 2 ? -12.195 -40.344 -6.434 1 62.16 2 ASN B N 1
ATOM 2239 C CA . ASN B 1 2 ? -10.992 -39.531 -6.207 1 62.16 2 ASN B CA 1
ATOM 2240 C C . ASN B 1 2 ? -10.586 -39.562 -4.738 1 62.16 2 ASN B C 1
ATOM 2242 O O . ASN B 1 2 ? -11.438 -39.562 -3.85 1 62.16 2 ASN B O 1
ATOM 2246 N N . GLN B 1 3 ? -9.43 -40.125 -4.41 1 80.81 3 GLN B N 1
ATOM 2247 C CA . GLN B 1 3 ? -8.789 -40.312 -3.109 1 80.81 3 GLN B CA 1
ATOM 2248 C C . GLN B 1 3 ? -8.961 -39.094 -2.234 1 80.81 3 GLN B C 1
ATOM 2250 O O . GLN B 1 3 ? -8.883 -37.938 -2.727 1 80.81 3 GLN B O 1
ATOM 2255 N N . THR B 1 4 ? -9.531 -39.375 -1.028 1 90.31 4 THR B N 1
ATOM 2256 C CA . THR B 1 4 ? -9.68 -38.312 -0.024 1 90.31 4 THR B CA 1
ATOM 2257 C C . THR B 1 4 ? -8.359 -37.594 0.195 1 90.31 4 THR B C 1
ATOM 2259 O O . THR B 1 4 ? -7.32 -38.219 0.404 1 90.31 4 THR B O 1
ATOM 2262 N N . PRO B 1 5 ? -8.367 -36.281 0.028 1 92.5 5 PRO B N 1
ATOM 2263 C CA . PRO B 1 5 ? -7.137 -35.531 0.26 1 92.5 5 PRO B CA 1
ATOM 2264 C C . PRO B 1 5 ? -6.527 -35.812 1.634 1 92.5 5 PRO B C 1
ATOM 2266 O O . PRO B 1 5 ? -7.258 -35.938 2.617 1 92.5 5 PRO B O 1
ATOM 2269 N N . GLN B 1 6 ? -5.211 -35.906 1.704 1 91.25 6 GLN B N 1
ATOM 2270 C CA . GLN B 1 6 ? -4.516 -36.25 2.943 1 91.25 6 GLN B CA 1
ATOM 2271 C C . GLN B 1 6 ? -3.754 -35.031 3.486 1 91.25 6 GLN B C 1
ATOM 2273 O O . GLN B 1 6 ? -3.135 -35.125 4.551 1 91.25 6 GLN B O 1
ATOM 2278 N N . SER B 1 7 ? -3.648 -33.938 2.752 1 89.12 7 SER B N 1
ATOM 2279 C CA . SER B 1 7 ? -3.016 -32.688 3.158 1 89.12 7 SER B CA 1
ATOM 2280 C C . SER B 1 7 ? -3.854 -31.484 2.744 1 89.12 7 SER B C 1
ATOM 2282 O O . SER B 1 7 ? -4.75 -31.609 1.905 1 89.12 7 SER B O 1
ATOM 2284 N N . PHE B 1 8 ? -3.623 -30.406 3.307 1 86.88 8 PHE B N 1
ATOM 2285 C CA . PHE B 1 8 ? -4.328 -29.188 2.93 1 86.88 8 PHE B CA 1
ATOM 2286 C C . PHE B 1 8 ? -4.086 -28.859 1.462 1 86.88 8 PHE B C 1
ATOM 2288 O O . PHE B 1 8 ? -5.004 -28.422 0.76 1 86.88 8 PHE B O 1
ATOM 2295 N N . GLN B 1 9 ? -2.842 -29.109 1.046 1 80.19 9 GLN B N 1
ATOM 2296 C CA . GLN B 1 9 ? -2.492 -28.812 -0.341 1 80.19 9 GLN B CA 1
ATOM 2297 C C . GLN B 1 9 ? -3.318 -29.672 -1.305 1 80.19 9 GLN B C 1
ATOM 2299 O O . GLN B 1 9 ? -3.807 -29.172 -2.32 1 80.19 9 GLN B O 1
ATOM 2304 N N . GLU B 1 10 ? -3.428 -30.891 -0.942 1 88.5 10 GLU B N 1
ATOM 2305 C CA . GLU B 1 10 ? -4.238 -31.797 -1.759 1 88.5 10 GLU B CA 1
ATOM 2306 C C . GLU B 1 10 ? -5.707 -31.375 -1.745 1 88.5 10 GLU B C 1
ATOM 2308 O O . GLU B 1 10 ? -6.387 -31.438 -2.773 1 88.5 10 GLU B O 1
ATOM 2313 N N . LEU B 1 11 ? -6.141 -30.953 -0.575 1 92.56 11 LEU B N 1
ATOM 2314 C CA . LEU B 1 11 ? -7.52 -30.5 -0.445 1 92.56 11 LEU B CA 1
ATOM 2315 C C . LEU B 1 11 ? -7.77 -29.266 -1.285 1 92.56 11 LEU B C 1
ATOM 2317 O O . LEU B 1 11 ? -8.75 -29.188 -2.033 1 92.56 11 LEU B O 1
ATOM 2321 N N . GLU B 1 12 ? -6.902 -28.25 -1.14 1 88.25 12 GLU B N 1
ATOM 2322 C CA . GLU B 1 12 ? -7.02 -27.016 -1.91 1 88.25 12 GLU B CA 1
ATOM 2323 C C . GLU B 1 12 ? -7.031 -27.297 -3.41 1 88.25 12 GLU B C 1
ATOM 2325 O O . GLU B 1 12 ? -7.824 -26.719 -4.152 1 88.25 12 GLU B O 1
ATOM 2330 N N . ALA B 1 13 ? -6.172 -28.25 -3.877 1 84.81 13 ALA B N 1
ATOM 2331 C CA . ALA B 1 13 ? -6.109 -28.625 -5.285 1 84.81 13 ALA B CA 1
ATOM 2332 C C . ALA B 1 13 ? -7.422 -29.25 -5.742 1 84.81 13 ALA B C 1
ATOM 2334 O O . ALA B 1 13 ? -7.918 -28.953 -6.836 1 84.81 13 ALA B O 1
ATOM 2335 N N . ARG B 1 14 ? -7.922 -30.062 -4.941 1 89.88 14 ARG B N 1
ATOM 2336 C CA . ARG B 1 14 ? -9.18 -30.734 -5.254 1 89.88 14 ARG B CA 1
ATOM 2337 C C . ARG B 1 14 ? -10.328 -29.734 -5.348 1 89.88 14 ARG B C 1
ATOM 2339 O O . ARG B 1 14 ? -11.102 -29.766 -6.309 1 89.88 14 ARG B O 1
ATOM 2346 N N . ILE B 1 15 ? -10.422 -28.844 -4.375 1 90.56 15 ILE B N 1
ATOM 2347 C CA . ILE B 1 15 ? -11.484 -27.844 -4.34 1 90.56 15 ILE B CA 1
ATOM 2348 C C . ILE B 1 15 ? -11.375 -26.938 -5.562 1 90.56 15 ILE B C 1
ATOM 2350 O O . ILE B 1 15 ? -12.375 -26.641 -6.219 1 90.56 15 ILE B O 1
ATOM 2354 N N . THR B 1 16 ? -10.195 -26.547 -5.867 1 85.19 16 THR B N 1
ATOM 2355 C CA . THR B 1 16 ? -9.953 -25.672 -7 1 85.19 16 THR B CA 1
ATOM 2356 C C . THR B 1 16 ? -10.367 -26.328 -8.312 1 85.19 16 THR B C 1
ATOM 2358 O O . THR B 1 16 ? -10.969 -25.688 -9.172 1 85.19 16 THR B O 1
ATOM 2361 N N . ALA B 1 17 ? -10.047 -27.562 -8.438 1 85.19 17 ALA B N 1
ATOM 2362 C CA . ALA B 1 17 ? -10.375 -28.328 -9.648 1 85.19 17 ALA B CA 1
ATOM 2363 C C . ALA B 1 17 ? -11.883 -28.484 -9.797 1 85.19 17 ALA B C 1
ATOM 2365 O O . ALA B 1 17 ? -12.414 -28.391 -10.906 1 85.19 17 ALA B O 1
ATOM 2366 N N . ASP B 1 18 ? -12.602 -28.641 -8.758 1 89.25 18 ASP B N 1
ATOM 2367 C CA . ASP B 1 18 ? -14.023 -28.969 -8.789 1 89.25 18 ASP B CA 1
ATOM 2368 C C . ASP B 1 18 ? -14.875 -27.703 -8.758 1 89.25 18 ASP B C 1
ATOM 2370 O O . ASP B 1 18 ? -16.078 -27.734 -9.047 1 89.25 18 ASP B O 1
ATOM 2374 N N . TYR B 1 19 ? -14.289 -26.578 -8.43 1 86.81 19 TYR B N 1
ATOM 2375 C CA . TYR B 1 19 ? -14.984 -25.328 -8.086 1 86.81 19 TYR B CA 1
ATOM 2376 C C . TYR B 1 19 ? -15.938 -24.922 -9.203 1 86.81 19 TYR B C 1
ATOM 2378 O O . TYR B 1 19 ? -17.125 -24.672 -8.953 1 86.81 19 TYR B O 1
ATOM 2386 N N . PRO B 1 20 ? -15.5 -25 -10.484 1 82.12 20 PRO B N 1
ATOM 2387 C CA . PRO B 1 20 ? -16.391 -24.516 -11.539 1 82.12 20 PRO B CA 1
ATOM 2388 C C . PRO B 1 20 ? -17.656 -25.359 -11.672 1 82.12 20 PRO B C 1
ATOM 2390 O O . PRO B 1 20 ? -18.688 -24.859 -12.156 1 82.12 20 PRO B O 1
ATOM 2393 N N . SER B 1 21 ? -17.609 -26.562 -11.227 1 90.31 21 SER B N 1
ATOM 2394 C CA . SER B 1 21 ? -18.734 -27.469 -11.414 1 90.31 21 SER B CA 1
ATOM 2395 C C . SER B 1 21 ? -19.609 -27.531 -10.172 1 90.31 21 SER B C 1
ATOM 2397 O O . SER B 1 21 ? -20.672 -28.156 -10.18 1 90.31 21 SER B O 1
ATOM 2399 N N . MET B 1 22 ? -19.234 -26.812 -9.156 1 88.94 22 MET B N 1
ATOM 2400 C CA . MET B 1 22 ? -19.984 -26.797 -7.906 1 88.94 22 MET B CA 1
ATOM 2401 C C . MET B 1 22 ? -21.234 -25.938 -8.031 1 88.94 22 MET B C 1
ATOM 2403 O O . MET B 1 22 ? -21.281 -25.031 -8.859 1 88.94 22 MET B O 1
ATOM 2407 N N . SER B 1 23 ? -22.266 -26.344 -7.227 1 89.56 23 SER B N 1
ATOM 2408 C CA . SER B 1 23 ? -23.422 -25.453 -7.082 1 89.56 23 SER B CA 1
ATOM 2409 C C . SER B 1 23 ? -23 -24.125 -6.469 1 89.56 23 SER B C 1
ATOM 2411 O O . SER B 1 23 ? -21.906 -24 -5.918 1 89.56 23 SER B O 1
ATOM 2413 N N . ARG B 1 24 ? -23.812 -23.141 -6.609 1 87.81 24 ARG B N 1
ATOM 2414 C CA . ARG B 1 24 ? -23.531 -21.812 -6.074 1 87.81 24 ARG B CA 1
ATOM 2415 C C . ARG B 1 24 ? -23.25 -21.875 -4.578 1 87.81 24 ARG B C 1
ATOM 2417 O O . ARG B 1 24 ? -22.328 -21.203 -4.086 1 87.81 24 ARG B O 1
ATOM 2424 N N . ARG B 1 25 ? -24.047 -22.656 -3.928 1 88.62 25 ARG B N 1
ATOM 2425 C CA . ARG B 1 25 ? -23.906 -22.766 -2.48 1 88.62 25 ARG B CA 1
ATOM 2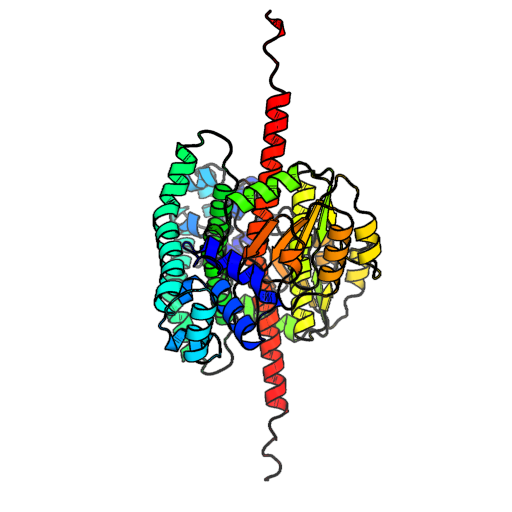426 C C . ARG B 1 25 ? -22.578 -23.422 -2.107 1 88.62 25 ARG B C 1
ATOM 2428 O O . ARG B 1 25 ? -21.922 -23.016 -1.151 1 88.62 25 ARG B O 1
ATOM 2435 N N . LEU B 1 26 ? -22.219 -24.422 -2.857 1 90.56 26 LEU B N 1
ATOM 2436 C CA . LEU B 1 26 ? -20.969 -25.109 -2.59 1 90.56 26 LEU B CA 1
ATOM 2437 C C . LEU B 1 26 ? -19.781 -24.219 -2.961 1 90.56 26 LEU B C 1
ATOM 2439 O O . LEU B 1 26 ? -18.734 -24.266 -2.303 1 90.56 26 LEU B O 1
ATOM 2443 N N . GLN B 1 27 ? -19.906 -23.391 -4.016 1 89.19 27 GLN B N 1
ATOM 2444 C CA . GLN B 1 27 ? -18.875 -22.422 -4.367 1 89.19 27 GLN B CA 1
ATOM 2445 C C . GLN B 1 27 ? -18.656 -21.406 -3.246 1 89.19 27 GLN B C 1
ATOM 2447 O O . GLN B 1 27 ? -17.516 -21.078 -2.908 1 89.19 27 GLN B O 1
ATOM 2452 N N . GLN B 1 28 ? -19.734 -20.953 -2.758 1 88.25 28 GLN B N 1
ATOM 2453 C CA . GLN B 1 28 ? -19.672 -20.031 -1.627 1 88.25 28 GLN B CA 1
ATOM 2454 C C . GLN B 1 28 ? -18.938 -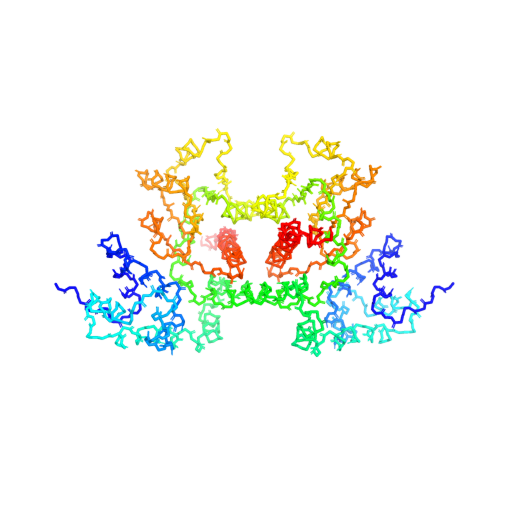20.656 -0.444 1 88.25 28 GLN B C 1
ATOM 2456 O O . GLN B 1 28 ? -18.109 -20 0.194 1 88.25 28 GLN B O 1
ATOM 2461 N N . THR B 1 29 ? -19.281 -21.859 -0.153 1 91.81 29 THR B N 1
ATOM 2462 C CA . THR B 1 29 ? -18.641 -22.594 0.939 1 91.81 29 THR B CA 1
ATOM 2463 C C . THR B 1 29 ? -17.156 -22.797 0.675 1 91.81 29 THR B C 1
ATOM 2465 O O . THR B 1 29 ? -16.328 -22.531 1.551 1 91.81 29 THR B O 1
ATOM 2468 N N . ALA B 1 30 ? -16.812 -23.219 -0.53 1 91.5 30 ALA B N 1
ATOM 2469 C CA . ALA B 1 30 ? -15.43 -23.453 -0.92 1 91.5 30 ALA B CA 1
ATOM 2470 C C . ALA B 1 30 ? -14.594 -22.188 -0.762 1 91.5 30 ALA B C 1
ATOM 2472 O O . ALA B 1 30 ? -13.5 -22.219 -0.192 1 91.5 30 ALA B O 1
ATOM 2473 N N . ARG B 1 31 ? -15.102 -21.062 -1.253 1 86.44 31 ARG B N 1
ATOM 2474 C CA . ARG B 1 31 ? -14.406 -19.781 -1.174 1 86.44 31 ARG B CA 1
ATOM 2475 C C . ARG B 1 31 ? -14.133 -19.406 0.276 1 86.44 31 ARG B C 1
ATOM 2477 O O . ARG B 1 31 ? -13.023 -18.984 0.619 1 86.44 31 ARG B O 1
ATOM 2484 N N . PHE B 1 32 ? -15.164 -19.547 1.105 1 87.38 32 PHE B N 1
ATOM 2485 C CA . PHE B 1 32 ? -15.008 -19.188 2.51 1 87.38 32 PHE B CA 1
ATOM 2486 C C . PHE B 1 32 ? -13.914 -20.016 3.16 1 87.38 32 PHE B C 1
ATOM 2488 O O . PHE B 1 32 ? -13.047 -19.469 3.854 1 87.38 32 PHE B O 1
ATOM 2495 N N . LEU B 1 33 ? -13.883 -21.344 2.918 1 89.69 33 LEU B N 1
ATOM 2496 C CA . LEU B 1 33 ? -12.945 -22.266 3.557 1 89.69 33 LEU B CA 1
ATOM 2497 C C . LEU B 1 33 ? -11.516 -21.969 3.133 1 89.69 33 LEU B C 1
ATOM 2499 O O . LEU B 1 33 ? -10.602 -21.969 3.963 1 89.69 33 LEU B O 1
ATOM 2503 N N . LEU B 1 34 ? -11.359 -21.641 1.854 1 85 34 LEU B N 1
ATOM 2504 C CA . LEU B 1 34 ? -10 -21.438 1.347 1 85 34 LEU B CA 1
ATOM 2505 C C . LEU B 1 34 ? -9.516 -20.016 1.658 1 85 34 LEU B C 1
ATOM 2507 O O . LEU B 1 34 ? -8.312 -19.797 1.835 1 85 34 LEU B O 1
ATOM 2511 N N . ASP B 1 35 ? -10.492 -19.094 1.753 1 77.94 35 ASP B N 1
ATOM 2512 C CA . ASP B 1 35 ? -10.133 -17.703 2 1 77.94 35 ASP B CA 1
ATOM 2513 C C . ASP B 1 35 ? -9.828 -17.469 3.479 1 77.94 35 ASP B C 1
ATOM 2515 O O . ASP B 1 35 ? -9.156 -16.5 3.834 1 77.94 35 ASP B O 1
ATOM 2519 N N . HIS B 1 36 ? -10.383 -18.375 4.41 1 77.81 36 HIS B N 1
ATOM 2520 C CA . HIS B 1 36 ? -10.219 -18.188 5.848 1 77.81 36 HIS B CA 1
ATOM 2521 C C . HIS B 1 36 ? -9.727 -19.469 6.512 1 77.81 36 HIS B C 1
ATOM 2523 O O . HIS B 1 36 ? -10.344 -19.953 7.469 1 77.81 36 HIS B O 1
ATOM 2529 N N . PRO B 1 37 ? -8.578 -19.938 6.07 1 79.75 37 PRO B N 1
ATOM 2530 C CA . PRO B 1 37 ? -8.141 -21.234 6.57 1 79.75 37 PRO B CA 1
ATOM 2531 C C . PRO B 1 37 ? -7.848 -21.234 8.07 1 79.75 37 PRO B C 1
ATOM 2533 O O . PRO B 1 37 ? -8.047 -22.25 8.742 1 79.75 37 PRO B O 1
ATOM 2536 N N . GLN B 1 38 ? -7.484 -20.141 8.57 1 72.5 38 GLN B N 1
ATOM 2537 C CA . GLN B 1 38 ? -7.168 -20.062 9.992 1 72.5 38 GLN B CA 1
ATOM 2538 C C . GLN B 1 38 ? -8.43 -20.172 10.844 1 72.5 38 GLN B C 1
ATOM 2540 O O . GLN B 1 38 ? -8.438 -20.844 11.867 1 72.5 38 GLN B O 1
ATOM 2545 N N . ASP B 1 39 ? -9.445 -19.516 10.383 1 76.38 39 ASP B N 1
ATOM 2546 C CA . ASP B 1 39 ? -10.719 -19.594 11.094 1 76.38 39 ASP B CA 1
ATOM 2547 C C . ASP B 1 39 ? -11.273 -21.016 11.07 1 76.38 39 ASP B C 1
ATOM 2549 O O . ASP B 1 39 ? -11.812 -21.5 12.07 1 76.38 39 ASP B O 1
ATOM 2553 N N . VAL B 1 40 ? -11.117 -21.625 9.977 1 87.88 40 VAL B N 1
ATOM 2554 C CA . VAL B 1 40 ? -11.672 -22.969 9.781 1 87.88 40 VAL B CA 1
ATOM 2555 C C . VAL B 1 40 ? -10.992 -23.953 10.727 1 87.88 40 VAL B C 1
ATOM 2557 O O . VAL B 1 40 ? -11.633 -24.891 11.219 1 87.88 40 VAL B O 1
ATOM 2560 N N . ALA B 1 41 ? -9.758 -23.719 11.047 1 82 41 ALA B N 1
ATOM 2561 C CA . ALA B 1 41 ? -8.969 -24.641 11.852 1 82 41 ALA B CA 1
ATOM 2562 C C . ALA B 1 41 ? -9.5 -24.719 13.281 1 82 41 ALA B C 1
ATOM 2564 O O . ALA B 1 41 ? -9.375 -25.766 13.938 1 82 41 ALA B O 1
ATOM 2565 N N . PHE B 1 42 ? -10.234 -23.688 13.727 1 76.12 42 PHE B N 1
ATOM 2566 C CA . PHE B 1 42 ? -10.461 -23.656 15.164 1 76.12 42 PHE B CA 1
ATOM 2567 C C . PHE B 1 42 ? -11.938 -23.453 15.477 1 76.12 42 PHE B C 1
ATOM 2569 O O . PHE B 1 42 ? -12.391 -23.734 16.594 1 76.12 42 PHE B O 1
ATOM 2576 N N . ALA B 1 43 ? -12.633 -22.969 14.492 1 82.56 43 ALA B N 1
ATOM 2577 C CA . ALA B 1 43 ? -14.023 -22.625 14.789 1 82.56 43 ALA B CA 1
ATOM 2578 C C . ALA B 1 43 ? -14.922 -23.859 14.742 1 82.56 43 ALA B C 1
ATOM 2580 O O . ALA B 1 43 ? -14.555 -24.891 14.156 1 82.56 43 ALA B O 1
ATOM 2581 N N . THR B 1 44 ? -16.016 -23.766 15.438 1 87.31 44 THR B N 1
ATOM 2582 C CA . THR B 1 44 ? -17 -24.828 15.398 1 87.31 44 THR B CA 1
ATOM 2583 C C . THR B 1 44 ? -17.75 -24.812 14.07 1 87.31 44 THR B C 1
ATOM 2585 O O . THR B 1 44 ? -17.797 -23.797 13.383 1 87.31 44 THR B O 1
ATOM 2588 N N . VAL B 1 45 ? -18.359 -25.969 13.773 1 90.38 45 VAL B N 1
ATOM 2589 C CA . VAL B 1 45 ? -19.125 -26.094 12.539 1 90.38 45 VAL B CA 1
ATOM 2590 C C . VAL B 1 45 ? -20.25 -25.062 12.523 1 90.38 45 VAL B C 1
ATOM 2592 O O . VAL B 1 45 ? -20.531 -24.453 11.492 1 90.38 45 VAL B O 1
ATOM 2595 N N . ALA B 1 46 ? -20.859 -24.844 13.68 1 89.88 46 ALA B N 1
ATOM 2596 C CA . ALA B 1 46 ? -21.953 -23.875 13.789 1 89.88 46 ALA B CA 1
ATOM 2597 C C . ALA B 1 46 ? -21.469 -22.453 13.477 1 89.88 46 ALA B C 1
ATOM 2599 O O . ALA B 1 46 ? -22.109 -21.734 12.719 1 89.88 46 ALA B O 1
ATOM 2600 N N . ARG B 1 47 ? -20.391 -22.141 14.047 1 89 47 ARG B N 1
ATOM 2601 C CA . ARG B 1 47 ? -19.828 -20.812 13.836 1 89 47 ARG B CA 1
ATOM 2602 C C . ARG B 1 47 ? -19.391 -20.625 12.383 1 89 47 ARG B C 1
ATOM 2604 O O . ARG B 1 47 ? -19.625 -19.578 11.789 1 89 47 ARG B O 1
ATOM 2611 N N . LEU B 1 48 ? -18.734 -21.609 11.805 1 92.38 48 LEU B N 1
ATOM 2612 C CA . LEU B 1 48 ? -18.266 -21.547 10.43 1 92.38 48 LEU B CA 1
ATOM 2613 C C . LEU B 1 48 ? -19.453 -21.406 9.461 1 92.38 48 LEU B C 1
ATOM 2615 O O . LEU B 1 48 ? -19.375 -20.672 8.484 1 92.38 48 LEU B O 1
ATOM 2619 N N . ALA B 1 49 ? -20.531 -22.141 9.773 1 93.25 49 ALA B N 1
ATOM 2620 C CA . ALA B 1 49 ? -21.734 -22.047 8.945 1 93.25 49 ALA B CA 1
ATOM 2621 C C . ALA B 1 49 ? -22.312 -20.641 8.953 1 93.25 49 ALA B C 1
ATOM 2623 O O . ALA B 1 49 ? -22.703 -20.109 7.91 1 93.25 49 ALA B O 1
ATOM 2624 N N . GLN B 1 50 ? -22.312 -20.078 10.117 1 89.44 50 GLN B N 1
ATOM 2625 C CA . GLN B 1 50 ? -22.797 -18.703 10.266 1 89.44 50 GLN B CA 1
ATOM 2626 C C . GLN B 1 50 ? -21.922 -17.719 9.492 1 89.44 50 GLN B C 1
ATOM 2628 O O . GLN B 1 50 ? -22.438 -16.891 8.734 1 89.44 50 GLN B O 1
ATOM 2633 N N . ASP B 1 51 ? -20.609 -17.922 9.609 1 87.75 51 ASP B N 1
ATOM 2634 C CA . ASP B 1 51 ? -19.672 -17.016 8.969 1 87.75 51 ASP B CA 1
ATOM 2635 C C . ASP B 1 51 ? -19.719 -17.156 7.453 1 87.75 51 ASP B C 1
ATOM 2637 O O . ASP B 1 51 ? -19.547 -16.172 6.727 1 87.75 51 ASP B O 1
ATOM 2641 N N . ALA B 1 52 ? -19.938 -18.297 6.969 1 89.75 52 ALA B N 1
ATOM 2642 C CA . ALA B 1 52 ? -19.969 -18.578 5.539 1 89.75 52 ALA B CA 1
ATOM 2643 C C . ALA B 1 52 ? -21.375 -18.344 4.969 1 89.75 52 ALA B C 1
ATOM 2645 O O . ALA B 1 52 ? -21.578 -18.453 3.76 1 89.75 52 ALA B O 1
ATOM 2646 N N . GLU B 1 53 ? -22.312 -18.094 5.844 1 89.62 53 GLU B N 1
ATOM 2647 C CA . GLU B 1 53 ? -23.703 -17.859 5.48 1 89.62 53 GLU B CA 1
ATOM 2648 C C . GLU B 1 53 ? -24.297 -19.078 4.777 1 89.62 53 GLU B C 1
ATOM 2650 O O . GLU B 1 53 ? -24.938 -18.938 3.73 1 89.62 53 GLU B O 1
ATOM 2655 N N . VAL B 1 54 ? -24.031 -20.188 5.32 1 93.19 54 VAL B N 1
ATOM 2656 C CA . VAL B 1 54 ? -24.625 -21.453 4.879 1 93.19 54 VAL B CA 1
ATOM 2657 C C . VAL B 1 54 ? -25.109 -22.25 6.09 1 93.19 54 VAL B C 1
ATOM 2659 O O . VAL B 1 54 ? -24.984 -21.797 7.23 1 93.19 54 VAL B O 1
ATOM 2662 N N . THR B 1 55 ? -25.734 -23.328 5.871 1 91.81 55 THR B N 1
ATOM 2663 C CA . THR B 1 55 ? -26.172 -24.172 6.969 1 91.81 55 THR B CA 1
ATOM 2664 C C . THR B 1 55 ? -25.078 -25.141 7.379 1 91.81 55 THR B C 1
ATOM 2666 O O . THR B 1 55 ? -24.203 -25.484 6.574 1 91.81 55 THR B O 1
ATOM 2669 N N . PRO B 1 56 ? -25.078 -25.562 8.648 1 93.12 56 PRO B N 1
ATOM 2670 C CA . PRO B 1 56 ? -24.125 -26.594 9.055 1 93.12 56 PRO B CA 1
ATOM 2671 C C . PRO B 1 56 ? -24.188 -27.828 8.164 1 93.12 56 PRO B C 1
ATOM 2673 O O . PRO B 1 56 ? -23.156 -28.422 7.859 1 93.12 56 PRO B O 1
ATOM 2676 N N . SER B 1 57 ? -25.344 -28.156 7.699 1 93 57 SER B N 1
ATOM 2677 C CA . SER B 1 57 ? -25.516 -29.312 6.824 1 93 57 SER B CA 1
ATOM 2678 C C . SER B 1 57 ? -24.781 -29.125 5.508 1 93 57 SER B C 1
ATOM 2680 O O . SER B 1 57 ? -24.25 -30.078 4.938 1 93 57 SER B O 1
ATOM 2682 N N . THR B 1 58 ? -24.703 -27.953 5.078 1 94.44 58 THR B N 1
ATOM 2683 C CA . THR B 1 58 ? -24 -27.625 3.848 1 94.44 58 THR B CA 1
ATOM 2684 C C . THR B 1 58 ? -22.5 -27.875 4.012 1 94.44 58 THR B C 1
ATOM 2686 O O . THR B 1 58 ? -21.844 -28.375 3.098 1 94.44 58 THR B O 1
ATOM 2689 N N . LEU B 1 59 ? -21.984 -27.547 5.176 1 95.44 59 LEU B N 1
ATOM 2690 C CA . LEU B 1 59 ? -20.562 -27.781 5.445 1 95.44 59 LEU B CA 1
ATOM 2691 C C . LEU B 1 59 ? -20.234 -29.266 5.449 1 95.44 59 LEU B C 1
ATOM 2693 O O . LEU B 1 59 ? -19.219 -29.688 4.906 1 95.44 59 LEU B O 1
ATOM 2697 N N . ILE B 1 60 ? -21.125 -30 6.051 1 92.5 60 ILE B N 1
ATOM 2698 C CA . ILE B 1 60 ? -20.938 -31.453 6.121 1 92.5 60 ILE B CA 1
ATOM 2699 C C . ILE B 1 60 ? -21.031 -32.062 4.719 1 92.5 60 ILE B C 1
ATOM 2701 O O . ILE B 1 60 ? -20.203 -32.875 4.344 1 92.5 60 ILE B O 1
ATOM 2705 N N . ARG B 1 61 ? -21.984 -31.625 3.926 1 91.94 61 ARG B N 1
ATOM 2706 C CA . ARG B 1 61 ? -22.125 -32.094 2.553 1 91.94 61 ARG B CA 1
ATOM 2707 C C . ARG B 1 61 ? -20.891 -31.734 1.72 1 91.94 61 ARG B C 1
ATOM 2709 O O . ARG B 1 61 ? -20.484 -32.5 0.848 1 91.94 61 ARG B O 1
ATOM 2716 N N . PHE B 1 62 ? -20.406 -30.594 1.999 1 94.88 62 PHE B N 1
ATOM 2717 C CA . PHE B 1 62 ? -19.203 -30.156 1.294 1 94.88 62 PHE B CA 1
ATOM 2718 C C . PHE B 1 62 ? -18.031 -31.109 1.594 1 94.88 62 PHE B C 1
ATOM 2720 O O . PHE B 1 62 ? -17.344 -31.547 0.68 1 94.88 62 PHE B O 1
ATOM 2727 N N . ALA B 1 63 ? -17.859 -31.375 2.859 1 94.88 63 ALA B N 1
ATOM 2728 C CA . ALA B 1 63 ? -16.797 -32.312 3.258 1 94.88 63 ALA B CA 1
ATOM 2729 C C . ALA B 1 63 ? -16.984 -33.688 2.609 1 94.88 63 ALA B C 1
ATOM 2731 O O . ALA B 1 63 ? -16.031 -34.281 2.125 1 94.88 63 ALA B O 1
ATOM 2732 N N . ASN B 1 64 ? -18.219 -34.062 2.529 1 93 64 ASN B N 1
ATOM 2733 C CA . ASN B 1 64 ? -18.516 -35.375 1.914 1 93 64 ASN B CA 1
ATOM 2734 C C . ASN B 1 64 ? -18.219 -35.375 0.42 1 93 64 ASN B C 1
ATOM 2736 O O . ASN B 1 64 ? -17.719 -36.344 -0.117 1 93 64 ASN B O 1
ATOM 2740 N N . SER B 1 65 ? -18.484 -34.25 -0.145 1 92.19 65 SER B N 1
ATOM 2741 C CA . SER B 1 65 ? -18.234 -34.156 -1.578 1 92.19 65 SER B CA 1
ATOM 2742 C C . SER B 1 65 ? -16.734 -34.219 -1.882 1 92.19 65 SER B C 1
ATOM 2744 O O . SER B 1 65 ? -16.344 -34.562 -2.996 1 92.19 65 SER B O 1
ATOM 2746 N N . CYS B 1 66 ? -15.922 -33.906 -0.913 1 93 66 CYS B N 1
ATOM 2747 C CA . CYS B 1 66 ? -14.477 -33.969 -1.074 1 93 66 CYS B CA 1
ATOM 2748 C C . CYS B 1 66 ? -13.945 -35.344 -0.642 1 93 66 CYS B C 1
ATOM 2750 O O . CYS B 1 66 ? -12.734 -35.562 -0.659 1 93 66 CYS B O 1
ATOM 2752 N N . GLY B 1 67 ? -14.852 -36.188 -0.187 1 92.44 67 GLY B N 1
ATOM 2753 C CA . GLY B 1 67 ? -14.469 -37.562 0.126 1 92.44 67 GLY B CA 1
ATOM 2754 C C . GLY B 1 67 ? -14.352 -37.844 1.616 1 92.44 67 GLY B C 1
ATOM 2755 O O . GLY B 1 67 ? -14 -38.938 2.031 1 92.44 67 GLY B O 1
ATOM 2756 N N . PHE B 1 68 ? -14.664 -36.844 2.385 1 94.69 68 PHE B N 1
ATOM 2757 C CA . PHE B 1 68 ? -14.523 -37.031 3.826 1 94.69 68 PHE B CA 1
ATOM 2758 C C . PHE B 1 68 ? -15.805 -37.594 4.434 1 94.69 68 PHE B C 1
ATOM 2760 O O . PHE B 1 68 ? -16.891 -37.344 3.906 1 94.69 68 PHE B O 1
ATOM 2767 N N . LYS B 1 69 ? -15.672 -38.25 5.535 1 91.94 69 LYS B N 1
ATOM 2768 C CA . LYS B 1 69 ? -16.828 -38.812 6.238 1 91.94 69 LYS B CA 1
ATOM 2769 C C . LYS B 1 69 ? -17.578 -37.719 7.008 1 91.94 69 LYS B C 1
ATOM 2771 O O . LYS B 1 69 ? -18.781 -37.844 7.246 1 91.94 69 LYS B O 1
ATOM 2776 N N . GLY B 1 70 ? -16.891 -36.688 7.402 1 90.88 70 GLY B N 1
ATOM 2777 C CA . GLY B 1 70 ? -17.422 -35.562 8.148 1 90.88 70 GLY B CA 1
ATOM 2778 C C . GLY B 1 70 ? -16.578 -34.312 8.023 1 90.88 70 GLY B C 1
ATOM 2779 O O . GLY B 1 70 ? -15.484 -34.344 7.453 1 90.88 70 GLY B O 1
ATOM 2780 N N . PHE B 1 71 ? -17.156 -33.281 8.547 1 94.69 71 PHE B N 1
ATOM 2781 C CA . PHE B 1 71 ? -16.469 -32 8.43 1 94.69 71 PHE B CA 1
ATOM 2782 C C . PHE B 1 71 ? -15.211 -31.984 9.281 1 94.69 71 PHE B C 1
ATOM 2784 O O . PHE B 1 71 ? -14.211 -31.375 8.898 1 94.69 71 PHE B O 1
ATOM 2791 N N . SER B 1 72 ? -15.227 -32.688 10.438 1 90.44 72 SER B N 1
ATOM 2792 C CA . SER B 1 72 ? -14.094 -32.688 11.359 1 90.44 72 SER B CA 1
ATOM 2793 C C . SER B 1 72 ? -12.852 -33.281 10.695 1 90.44 72 SER B C 1
ATOM 2795 O O . SER B 1 72 ? -11.734 -32.844 10.961 1 90.44 72 SER B O 1
ATOM 2797 N N . GLU B 1 73 ? -13.031 -34.25 9.898 1 91.94 73 GLU B N 1
ATOM 2798 C CA . GLU B 1 73 ? -11.906 -34.844 9.18 1 91.94 73 GLU B CA 1
ATOM 2799 C C . GLU B 1 73 ? -11.273 -33.844 8.219 1 91.94 73 GLU B C 1
ATOM 2801 O O . GLU B 1 73 ? -10.047 -33.781 8.117 1 91.94 73 GLU B O 1
ATOM 2806 N N . MET B 1 74 ? -12.125 -33.125 7.559 1 94.44 74 MET B N 1
ATOM 2807 C CA . MET B 1 74 ? -11.617 -32.094 6.652 1 94.44 74 MET B CA 1
ATOM 2808 C C . MET B 1 74 ? -10.922 -31 7.43 1 94.44 74 MET B C 1
ATOM 2810 O O . MET B 1 74 ? -9.852 -30.531 7.039 1 94.44 74 MET B O 1
ATOM 2814 N N . GLN B 1 75 ? -11.523 -30.609 8.516 1 92.31 75 GLN B N 1
ATOM 2815 C CA . GLN B 1 75 ? -11.008 -29.531 9.359 1 92.31 75 GLN B CA 1
ATOM 2816 C C . GLN B 1 75 ? -9.609 -29.859 9.875 1 92.31 75 GLN B C 1
ATOM 2818 O O . GLN B 1 75 ? -8.789 -28.969 10.062 1 92.31 75 GLN B O 1
ATOM 2823 N N . GLN B 1 76 ? -9.328 -31.109 10.117 1 89.06 76 GLN B N 1
ATOM 2824 C CA . GLN B 1 76 ? -8.023 -31.547 10.586 1 89.06 76 GLN B CA 1
ATOM 2825 C C . GLN B 1 76 ? -6.918 -31.141 9.617 1 89.06 76 GLN B C 1
ATOM 2827 O O . GLN B 1 76 ? -5.797 -30.828 10.039 1 89.06 76 GLN B O 1
ATOM 2832 N N . LEU B 1 77 ? -7.219 -31.078 8.367 1 89.44 77 LEU B N 1
ATOM 2833 C CA . LEU B 1 77 ? -6.223 -30.672 7.383 1 89.44 77 LEU B CA 1
ATOM 2834 C C . LEU B 1 77 ? -5.906 -29.188 7.512 1 89.44 77 LEU B C 1
ATOM 2836 O O . LEU B 1 77 ? -4.77 -28.766 7.27 1 89.44 77 LEU B O 1
ATOM 2840 N N . PHE B 1 78 ? -6.859 -28.406 7.918 1 87.31 78 PHE B N 1
ATOM 2841 C CA . PHE B 1 78 ? -6.645 -26.984 8.164 1 87.31 78 PHE B CA 1
ATOM 2842 C C . PHE B 1 78 ? -5.805 -26.766 9.414 1 87.31 78 PHE B C 1
ATOM 2844 O O . PHE B 1 78 ? -4.926 -25.906 9.445 1 87.31 78 PHE B O 1
ATOM 2851 N N . ARG B 1 79 ? -6.035 -27.594 10.453 1 79.69 79 ARG B N 1
ATOM 2852 C CA . ARG B 1 79 ? -5.254 -27.516 11.688 1 79.69 79 ARG B CA 1
ATOM 2853 C C . ARG B 1 79 ? -3.807 -27.938 11.438 1 79.69 79 ARG B C 1
ATOM 2855 O O . ARG B 1 79 ? -2.877 -27.281 11.93 1 79.69 79 ARG B O 1
ATOM 2862 N N . SER B 1 80 ? -3.656 -28.969 10.719 1 78 80 SER B N 1
ATOM 2863 C CA . SER B 1 80 ? -2.318 -29.469 10.414 1 78 80 SER B CA 1
ATOM 2864 C C . SER B 1 80 ? -1.499 -28.422 9.656 1 78 80 SER B C 1
ATOM 2866 O O . SER B 1 80 ? -0.287 -28.312 9.852 1 78 80 SER B O 1
ATOM 2868 N N . ARG B 1 81 ? -2.176 -27.719 8.805 1 74.5 81 ARG B N 1
ATOM 2869 C CA . ARG B 1 81 ? -1.519 -26.641 8.07 1 74.5 81 ARG B CA 1
ATOM 2870 C C . ARG B 1 81 ? -0.91 -25.625 9.023 1 74.5 81 ARG B C 1
ATOM 2872 O O . ARG B 1 81 ? 0.206 -25.156 8.805 1 74.5 81 ARG B O 1
ATOM 2879 N N . LEU B 1 82 ? -1.631 -25.266 10.102 1 63 82 LEU B N 1
ATOM 2880 C CA . LEU B 1 82 ? -1.187 -24.266 11.062 1 63 82 LEU B CA 1
ATOM 2881 C C . LEU B 1 82 ? -0.004 -24.766 11.875 1 63 82 LEU B C 1
ATOM 2883 O O . LEU B 1 82 ? 0.922 -24.016 12.18 1 63 82 LEU B O 1
ATOM 2887 N N . VAL B 1 83 ? -0.157 -25.984 12.406 1 55.75 83 VAL B N 1
ATOM 2888 C CA . VAL B 1 83 ? 0.922 -26.578 13.188 1 55.75 83 VAL B CA 1
ATOM 2889 C C . VAL B 1 83 ? 2.199 -26.625 12.352 1 55.75 83 VAL B C 1
ATOM 2891 O O . VAL B 1 83 ? 3.293 -26.375 12.859 1 55.75 83 VAL B O 1
ATOM 2894 N N . ASP B 1 84 ? 2.062 -26.953 11.25 1 53.59 84 ASP B N 1
ATOM 2895 C CA . ASP B 1 84 ? 3.215 -26.984 10.352 1 53.59 84 ASP B CA 1
ATOM 2896 C C . ASP B 1 84 ? 3.727 -25.578 10.055 1 53.59 84 ASP B C 1
ATOM 2898 O O . ASP B 1 84 ? 4.914 -25.391 9.781 1 53.59 84 ASP B O 1
ATOM 2902 N N . GLU B 1 85 ? 2.859 -24.594 10.109 1 44.69 85 GLU B N 1
ATOM 2903 C CA . GLU B 1 85 ? 3.193 -23.203 9.812 1 44.69 85 GLU B CA 1
ATOM 2904 C C . GLU B 1 85 ? 3.805 -22.516 11.031 1 44.69 85 GLU B C 1
ATOM 2906 O O . GLU B 1 85 ? 4.672 -21.656 10.891 1 44.69 85 GLU B O 1
ATOM 2911 N N . LEU B 1 86 ? 3.365 -22.656 12.383 1 39.75 86 LEU B N 1
ATOM 2912 C CA . LEU B 1 86 ? 3.656 -21.875 13.578 1 39.75 86 LEU B CA 1
ATOM 2913 C C . LEU B 1 86 ? 5.133 -21.969 13.945 1 39.75 86 LEU B C 1
ATOM 2915 O O . LEU B 1 86 ? 5.746 -20.984 14.344 1 39.75 86 LEU B O 1
ATOM 2919 N N . PRO B 1 87 ? 5.586 -23.094 14.633 1 37.72 87 PRO B N 1
ATOM 2920 C CA . PRO B 1 87 ? 6.945 -23.031 15.18 1 37.72 87 PRO B CA 1
ATOM 2921 C C . PRO B 1 87 ? 7.93 -22.328 14.234 1 37.72 87 PRO B C 1
ATOM 2923 O O . PRO B 1 87 ? 9.086 -22.109 14.609 1 37.72 87 PRO B O 1
ATOM 2926 N N . ASN B 1 88 ? 7.766 -22.547 13 1 37.34 88 ASN B N 1
ATOM 2927 C CA . ASN B 1 88 ? 8.688 -22.5 11.867 1 37.34 88 ASN B CA 1
ATOM 2928 C C . ASN B 1 88 ? 9.07 -21.062 11.516 1 37.34 88 ASN B C 1
ATOM 2930 O O . ASN B 1 88 ? 9.742 -20.828 10.508 1 37.34 88 ASN B O 1
ATOM 2934 N N . TYR B 1 89 ? 8.531 -20.156 12.078 1 37.03 89 TYR B N 1
ATOM 2935 C CA . TYR B 1 89 ? 8.914 -18.828 11.609 1 37.03 89 TYR B CA 1
ATOM 2936 C C . TYR B 1 89 ? 10.391 -18.547 11.883 1 37.03 89 TYR B C 1
ATOM 2938 O O . TYR B 1 89 ? 11.133 -18.156 10.977 1 37.03 89 TYR B O 1
ATOM 2946 N N . 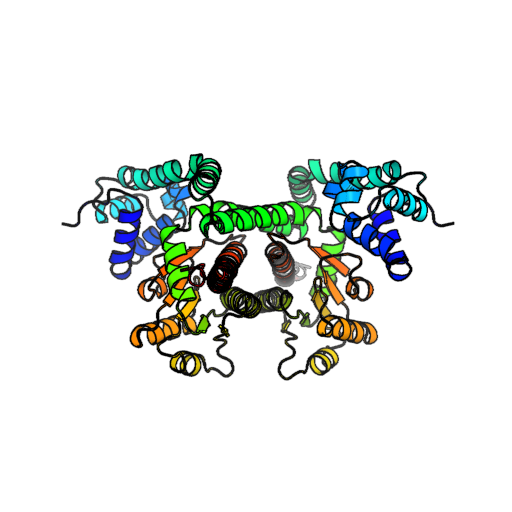THR B 1 90 ? 10.727 -18.453 13.211 1 38.28 90 THR B N 1
ATOM 2947 C CA . THR B 1 90 ? 12.102 -18.203 13.625 1 38.28 90 THR B CA 1
ATOM 2948 C C . THR B 1 90 ? 13.008 -19.344 13.18 1 38.28 90 THR B C 1
ATOM 2950 O O . THR B 1 90 ? 14.125 -19.109 12.711 1 38.28 90 THR B O 1
ATOM 2953 N N . GLU B 1 91 ? 12.578 -20.484 13.383 1 39.44 91 GLU B N 1
ATOM 2954 C CA . GLU B 1 91 ? 13.398 -21.641 13.016 1 39.44 91 GLU B CA 1
ATOM 2955 C C . GLU B 1 91 ? 13.57 -21.734 11.5 1 39.44 91 GLU B C 1
ATOM 2957 O O . GLU B 1 91 ? 14.656 -22.078 11.016 1 39.44 91 GLU B O 1
ATOM 2962 N N . ARG B 1 92 ? 12.586 -21.469 10.797 1 38.56 92 ARG B N 1
ATOM 2963 C CA . ARG B 1 92 ? 12.719 -21.5 9.344 1 38.56 92 ARG B CA 1
ATOM 2964 C C . ARG B 1 92 ? 13.586 -20.344 8.852 1 38.56 92 ARG B C 1
ATOM 2966 O O . ARG B 1 92 ? 14.383 -20.5 7.93 1 38.56 92 ARG B O 1
ATOM 2973 N N . ILE B 1 93 ? 13.406 -19.172 9.484 1 40.25 93 ILE B N 1
ATOM 2974 C CA . ILE B 1 93 ? 14.375 -18.125 9.188 1 40.25 93 ILE B CA 1
ATOM 2975 C C . ILE B 1 93 ? 15.781 -18.609 9.531 1 40.25 93 ILE B C 1
ATOM 2977 O O . ILE B 1 93 ? 16.719 -18.422 8.758 1 40.25 93 ILE B O 1
ATOM 2981 N N . ARG B 1 94 ? 15.891 -19.094 10.789 1 39.38 94 ARG B N 1
ATOM 2982 C CA . ARG B 1 94 ? 17.203 -19.578 11.18 1 39.38 94 ARG B CA 1
ATOM 2983 C C . ARG B 1 94 ? 17.641 -20.734 10.281 1 39.38 94 ARG B C 1
ATOM 2985 O O . ARG B 1 94 ? 18.812 -20.812 9.891 1 39.38 94 ARG B O 1
ATOM 2992 N N . ALA B 1 95 ? 16.781 -21.672 10.023 1 38.28 95 ALA B N 1
ATOM 2993 C CA . ALA B 1 95 ? 17.156 -22.812 9.195 1 38.28 95 ALA B CA 1
ATOM 2994 C C . ALA B 1 95 ? 17.484 -22.375 7.766 1 38.28 95 ALA B C 1
ATOM 2996 O O . ALA B 1 95 ? 18.422 -22.875 7.156 1 38.28 95 ALA B O 1
ATOM 2997 N N . VAL B 1 96 ? 16.656 -21.547 7.25 1 38.44 96 VAL B N 1
ATOM 2998 C CA . VAL B 1 96 ? 16.984 -21.031 5.93 1 38.44 96 VAL B CA 1
ATOM 2999 C C . VAL B 1 96 ? 18.266 -20.203 6.02 1 38.44 96 VAL B C 1
ATOM 3001 O O . VAL B 1 96 ? 19.109 -20.234 5.117 1 38.44 96 VAL B O 1
ATOM 3004 N N . ARG B 1 97 ? 18.406 -19.344 7.066 1 38.59 97 ARG B N 1
ATOM 3005 C CA . ARG B 1 97 ? 19.688 -18.688 7.27 1 38.59 97 ARG B CA 1
ATOM 3006 C C . ARG B 1 97 ? 20.828 -19.719 7.371 1 38.59 97 ARG B C 1
ATOM 3008 O O . ARG B 1 97 ? 21.922 -19.484 6.859 1 38.59 97 ARG B O 1
ATOM 3015 N N . SER B 1 98 ? 20.734 -20.562 8.297 1 37.56 98 SER B N 1
ATOM 3016 C CA . SER B 1 98 ? 21.797 -21.547 8.531 1 37.56 98 SER B CA 1
ATOM 3017 C C . SER B 1 98 ? 22.031 -22.406 7.301 1 37.56 98 SER B C 1
ATOM 3019 O O . SER B 1 98 ? 23.125 -22.922 7.094 1 37.56 98 SER B O 1
ATOM 3021 N N . ALA B 1 99 ? 20.984 -23 6.836 1 34.78 99 ALA B N 1
ATOM 3022 C CA . ALA B 1 99 ? 21.266 -23.938 5.738 1 34.78 99 ALA B CA 1
ATOM 3023 C C . ALA B 1 99 ? 21.859 -23.203 4.543 1 34.78 99 ALA B C 1
ATOM 3025 O O . ALA B 1 99 ? 22.641 -23.781 3.775 1 34.78 99 ALA B O 1
ATOM 3026 N N . THR B 1 100 ? 21.203 -22.078 3.973 1 37.41 100 THR B N 1
ATOM 3027 C CA . THR B 1 100 ? 21.812 -21.547 2.758 1 37.41 100 THR B CA 1
ATOM 3028 C C . THR B 1 100 ? 22.797 -20.438 3.09 1 37.41 100 THR B C 1
ATOM 3030 O O . THR B 1 100 ? 22.453 -19.469 3.779 1 37.41 100 THR B O 1
ATOM 3033 N N . GLY B 1 101 ? 23.891 -20.578 3.795 1 37.72 101 GLY B N 1
ATOM 3034 C CA . GLY B 1 101 ? 25 -19.641 3.727 1 37.72 101 GLY B CA 1
ATOM 3035 C C . GLY B 1 101 ? 24.688 -18.391 2.932 1 37.72 101 GLY B C 1
ATOM 3036 O O . GLY B 1 101 ? 25.5 -17.469 2.871 1 37.72 101 GLY B O 1
ATOM 3037 N N . GLU B 1 102 ? 24.297 -18.391 1.489 1 40.56 102 GLU B N 1
ATOM 3038 C CA . GLU B 1 102 ? 24.156 -17.594 0.27 1 40.56 102 GLU B CA 1
ATOM 3039 C C . GLU B 1 102 ? 23.062 -16.547 0.419 1 40.56 102 GLU B C 1
ATOM 3041 O O . GLU B 1 102 ? 22.281 -16.578 1.372 1 40.56 102 GLU B O 1
ATOM 3046 N N . THR B 1 103 ? 22.562 -15.727 -0.746 1 47 103 THR B N 1
ATOM 3047 C CA . THR B 1 103 ? 21.594 -14.688 -1.09 1 47 103 THR B CA 1
ATOM 3048 C C . THR B 1 103 ? 20.266 -14.945 -0.397 1 47 103 THR B C 1
ATOM 3050 O O . THR B 1 103 ? 19.719 -16.047 -0.472 1 47 103 THR B O 1
ATOM 3053 N N . PRO B 1 104 ? 19.906 -14.117 0.583 1 55.16 104 PRO B N 1
ATOM 3054 C CA . PRO B 1 104 ? 18.609 -14.344 1.209 1 55.16 104 PRO B CA 1
ATOM 3055 C C . PRO B 1 104 ? 17.578 -14.922 0.237 1 55.16 104 PRO B C 1
ATOM 3057 O O . PRO B 1 104 ? 17.516 -14.5 -0.92 1 55.16 104 PRO B O 1
ATOM 3060 N N . ASP B 1 105 ? 17 -16.078 0.481 1 77.5 105 ASP B N 1
ATOM 3061 C CA . ASP B 1 105 ? 15.922 -16.719 -0.266 1 77.5 105 ASP B CA 1
ATOM 3062 C C . ASP B 1 105 ? 14.672 -15.844 -0.284 1 77.5 105 ASP B C 1
ATOM 3064 O O . ASP B 1 105 ? 14.516 -14.969 0.563 1 77.5 105 ASP B O 1
ATOM 3068 N N . SER B 1 106 ? 14.016 -15.672 -1.295 1 88.44 106 SER B N 1
ATOM 3069 C CA . SER B 1 106 ? 12.812 -14.898 -1.572 1 88.44 106 SER B CA 1
ATOM 3070 C C . SER B 1 106 ? 11.805 -15.008 -0.432 1 88.44 106 SER B C 1
ATOM 3072 O O . SER B 1 106 ? 11.117 -14.039 -0.105 1 88.44 106 SER B O 1
ATOM 3074 N N . THR B 1 107 ? 11.852 -16.094 0.325 1 89.44 107 THR B N 1
ATOM 3075 C CA . THR B 1 107 ? 10.953 -16.281 1.457 1 89.44 107 THR B CA 1
ATOM 3076 C C . THR B 1 107 ? 11.406 -15.453 2.654 1 89.44 107 THR B C 1
ATOM 3078 O O . THR B 1 107 ? 10.586 -14.828 3.322 1 89.44 107 THR B O 1
ATOM 3081 N N . GLN B 1 108 ? 12.656 -15.469 2.9 1 87.81 108 GLN B N 1
ATOM 3082 C CA . GLN B 1 108 ? 13.203 -14.641 3.973 1 87.81 108 GLN B CA 1
ATOM 3083 C C . GLN B 1 108 ? 12.945 -13.156 3.705 1 87.81 108 GLN B C 1
ATOM 3085 O O . GLN B 1 108 ? 12.609 -12.406 4.621 1 87.81 108 GLN B O 1
ATOM 3090 N N . LEU B 1 109 ? 13.203 -12.781 2.5 1 91.19 109 LEU B N 1
ATOM 3091 C CA . LEU B 1 109 ? 12.953 -11.398 2.109 1 91.19 109 LEU B CA 1
ATOM 3092 C C . LEU B 1 109 ? 11.5 -11.016 2.348 1 91.19 109 LEU B C 1
ATOM 3094 O O . LEU B 1 109 ? 11.211 -9.922 2.85 1 91.19 109 LEU B O 1
ATOM 3098 N N . LEU B 1 110 ? 10.547 -11.906 2 1 94.75 110 LEU B N 1
ATOM 3099 C CA . LEU B 1 110 ? 9.125 -11.688 2.227 1 94.75 110 LEU B CA 1
ATOM 3100 C C . LEU B 1 110 ? 8.836 -11.477 3.709 1 94.75 110 LEU B C 1
ATOM 3102 O O . LEU B 1 110 ? 8.094 -10.562 4.078 1 94.75 110 LEU B O 1
ATOM 3106 N N . TRP B 1 111 ? 9.453 -12.266 4.551 1 91.56 111 TRP B N 1
ATOM 3107 C CA . TRP B 1 111 ? 9.258 -12.141 5.992 1 91.56 111 TRP B CA 1
ATOM 3108 C C . TRP B 1 111 ? 9.812 -10.82 6.504 1 91.56 111 TRP B C 1
ATOM 3110 O O . TRP B 1 111 ? 9.172 -10.148 7.32 1 91.56 111 TRP B O 1
ATOM 3120 N N . GLU B 1 112 ? 10.953 -10.477 6.012 1 90.88 112 GLU B N 1
ATOM 3121 C CA . GLU B 1 112 ? 11.57 -9.227 6.434 1 90.88 112 GLU B CA 1
ATOM 3122 C C . GLU B 1 112 ? 10.711 -8.023 6.043 1 90.88 112 GLU B C 1
ATOM 3124 O O . GLU B 1 112 ? 10.492 -7.125 6.855 1 90.88 112 GLU B O 1
ATOM 3129 N N . PHE B 1 113 ? 10.234 -8.039 4.848 1 94.75 113 PHE B N 1
ATOM 3130 C CA . PHE B 1 113 ? 9.383 -6.945 4.391 1 94.75 113 PHE B CA 1
ATOM 3131 C C . PHE B 1 113 ? 8.078 -6.914 5.172 1 94.75 113 PHE B C 1
ATOM 3133 O O . PHE B 1 113 ? 7.613 -5.844 5.578 1 94.75 113 PHE B O 1
ATOM 3140 N N . ALA B 1 114 ? 7.449 -8.078 5.332 1 95.88 114 ALA B N 1
ATOM 3141 C CA . ALA B 1 114 ? 6.191 -8.148 6.074 1 95.88 114 ALA B CA 1
ATOM 3142 C C . ALA B 1 114 ? 6.363 -7.613 7.492 1 95.88 114 ALA B C 1
ATOM 3144 O O . ALA B 1 114 ? 5.543 -6.824 7.969 1 95.88 114 ALA B O 1
ATOM 3145 N N . ASP B 1 115 ? 7.434 -7.988 8.109 1 92.38 115 ASP B N 1
ATOM 3146 C CA . ASP B 1 115 ? 7.699 -7.566 9.477 1 92.38 115 ASP B CA 1
ATOM 3147 C C . ASP B 1 115 ? 7.93 -6.059 9.555 1 92.38 115 ASP B C 1
ATOM 3149 O O . ASP B 1 115 ? 7.387 -5.387 10.43 1 92.38 115 ASP B O 1
ATOM 3153 N N . ALA B 1 116 ? 8.766 -5.574 8.672 1 92.06 116 ALA B N 1
ATOM 3154 C CA . ALA B 1 116 ? 9.07 -4.145 8.656 1 92.06 116 ALA B CA 1
ATOM 3155 C C . ALA B 1 116 ? 7.809 -3.316 8.406 1 92.06 116 ALA B C 1
ATOM 3157 O O . ALA B 1 116 ? 7.598 -2.285 9.047 1 92.06 116 ALA B O 1
ATOM 3158 N N . ASN B 1 117 ? 6.996 -3.752 7.473 1 96.44 117 ASN B N 1
ATOM 3159 C CA . ASN B 1 117 ? 5.75 -3.043 7.188 1 96.44 117 ASN B CA 1
ATOM 3160 C C . ASN B 1 117 ? 4.77 -3.139 8.352 1 96.44 117 ASN B C 1
ATOM 3162 O O . ASN B 1 117 ? 4.043 -2.186 8.633 1 96.44 117 ASN B O 1
ATOM 3166 N N . ARG B 1 118 ? 4.711 -4.301 8.984 1 95.31 118 ARG B N 1
ATOM 3167 C CA . ARG B 1 118 ? 3.881 -4.445 10.172 1 95.31 118 ARG B CA 1
ATOM 3168 C C . ARG B 1 118 ? 4.285 -3.439 11.25 1 95.31 118 ARG B C 1
ATOM 3170 O O . ARG B 1 118 ? 3.426 -2.809 11.875 1 95.31 118 ARG B O 1
ATOM 3177 N N . ASP B 1 119 ? 5.57 -3.314 11.438 1 89.69 119 ASP B N 1
ATOM 3178 C CA . ASP B 1 119 ? 6.078 -2.371 12.43 1 89.69 119 ASP B CA 1
ATOM 3179 C C . ASP B 1 119 ? 5.668 -0.941 12.086 1 89.69 119 ASP B C 1
ATOM 3181 O O . ASP B 1 119 ? 5.277 -0.174 12.969 1 89.69 119 ASP B O 1
ATOM 3185 N N . ALA B 1 120 ? 5.812 -0.574 10.828 1 93.38 120 ALA B N 1
ATOM 3186 C CA . ALA B 1 120 ? 5.422 0.76 10.383 1 93.38 120 ALA B CA 1
ATOM 3187 C C . ALA B 1 120 ? 3.939 1.014 10.641 1 93.38 120 ALA B C 1
ATOM 3189 O O . ALA B 1 120 ? 3.561 2.092 11.109 1 93.38 120 ALA B O 1
ATOM 3190 N N . LEU B 1 121 ? 3.104 0 10.398 1 96.06 121 LEU B N 1
ATOM 3191 C CA . LEU B 1 121 ? 1.664 0.129 10.594 1 96.06 121 LEU B CA 1
ATOM 3192 C C . LEU B 1 121 ? 1.322 0.204 12.078 1 96.06 121 LEU B C 1
ATOM 3194 O O . LEU B 1 121 ? 0.373 0.888 12.469 1 96.06 121 LEU B O 1
ATOM 3198 N N . GLU B 1 122 ? 2.09 -0.509 12.836 1 89.94 122 GLU B N 1
ATOM 3199 C CA . GLU B 1 122 ? 1.884 -0.479 14.281 1 89.94 122 GLU B CA 1
ATOM 3200 C C . GLU B 1 122 ? 2.109 0.922 14.844 1 89.94 122 GLU B C 1
ATOM 3202 O O . GLU B 1 122 ? 1.385 1.362 15.742 1 89.94 122 GLU B O 1
ATOM 3207 N N . GLN B 1 123 ? 3.033 1.643 14.289 1 86.31 123 GLN B N 1
ATOM 3208 C CA . GLN B 1 123 ? 3.438 2.945 14.812 1 86.31 123 GLN B CA 1
ATOM 3209 C C . GLN B 1 123 ? 2.582 4.062 14.219 1 86.31 123 GLN B C 1
ATOM 3211 O O . GLN B 1 123 ? 2.488 5.148 14.797 1 86.31 123 GLN B O 1
ATOM 3216 N N . LEU B 1 124 ? 1.925 3.848 13.133 1 93.56 124 LEU B N 1
ATOM 3217 C CA . LEU B 1 124 ? 1.29 4.879 12.32 1 93.56 124 LEU B CA 1
ATOM 3218 C C . LEU B 1 124 ? 0.25 5.645 13.133 1 93.56 124 LEU B C 1
ATOM 3220 O O . LEU B 1 124 ? 0.295 6.875 13.203 1 93.56 124 LEU B O 1
ATOM 3224 N N . PRO B 1 125 ? -0.699 4.965 13.805 1 90.31 125 PRO B N 1
ATOM 3225 C CA . PRO B 1 125 ? -1.729 5.746 14.492 1 90.31 125 PRO B CA 1
ATOM 3226 C C . PRO B 1 125 ? -1.154 6.641 15.586 1 90.31 125 PRO B C 1
ATOM 3228 O O . PRO B 1 125 ? -1.667 7.738 15.828 1 90.31 125 PRO B O 1
ATOM 3231 N N . GLY B 1 126 ? -0.08 6.191 16.156 1 80.38 126 GLY B N 1
ATOM 3232 C CA . GLY B 1 126 ? 0.55 6.977 17.219 1 80.38 126 GLY B CA 1
ATOM 3233 C C . GLY B 1 126 ? 1.309 8.18 16.688 1 80.38 126 GLY B C 1
ATOM 3234 O O . GLY B 1 126 ? 1.539 9.141 17.406 1 80.38 126 GLY B O 1
ATOM 3235 N N . ARG B 1 127 ? 1.65 8.18 15.469 1 81.25 127 ARG B N 1
ATOM 3236 C CA . ARG B 1 127 ? 2.445 9.242 14.859 1 81.25 127 ARG B CA 1
ATOM 3237 C C . ARG B 1 127 ? 1.553 10.336 14.289 1 81.25 127 ARG B C 1
ATOM 3239 O O . ARG B 1 127 ? 1.987 11.484 14.141 1 81.25 127 ARG B O 1
ATOM 3246 N N . ILE B 1 128 ? 0.317 9.984 14.008 1 90.06 128 ILE B N 1
ATOM 3247 C CA . ILE B 1 128 ? -0.596 10.945 13.406 1 90.06 128 ILE B CA 1
ATOM 3248 C C . ILE B 1 128 ? -1.308 11.742 14.492 1 90.06 128 ILE B C 1
ATOM 3250 O O . ILE B 1 128 ? -1.994 11.164 15.344 1 90.06 128 ILE B O 1
ATOM 3254 N N . ASP B 1 129 ? -1.108 13.078 14.469 1 83.56 129 ASP B N 1
ATOM 3255 C CA . ASP B 1 129 ? -1.838 13.953 15.383 1 83.56 129 ASP B CA 1
ATOM 3256 C C . ASP B 1 129 ? -3.332 13.953 15.07 1 83.56 129 ASP B C 1
ATOM 3258 O O . ASP B 1 129 ? -3.742 14.328 13.969 1 83.56 129 ASP B O 1
ATOM 3262 N N . PRO B 1 130 ? -4.148 13.555 16.047 1 87.94 130 PRO B N 1
ATOM 3263 C CA . PRO B 1 130 ? -5.59 13.539 15.797 1 87.94 130 PRO B CA 1
ATOM 3264 C C . PRO B 1 130 ? -6.125 14.891 15.32 1 87.94 130 PRO B C 1
ATOM 3266 O O . PRO B 1 130 ? -7.023 14.938 14.477 1 87.94 130 PRO B O 1
ATOM 3269 N N . LYS B 1 131 ? -5.574 15.953 15.898 1 87.69 131 LYS B N 1
ATOM 3270 C CA . LYS B 1 131 ? -6.016 17.281 15.477 1 87.69 131 LYS B CA 1
ATOM 3271 C C . LYS B 1 131 ? -5.668 17.531 14.016 1 87.69 131 LYS B C 1
ATOM 3273 O O . LYS B 1 131 ? -6.477 18.094 13.273 1 87.69 131 LYS B O 1
ATOM 3278 N N . GLY B 1 132 ? -4.418 17.141 13.641 1 92.31 132 GLY B N 1
ATOM 3279 C CA . GLY B 1 132 ? -4.023 17.266 12.25 1 92.31 132 GLY B CA 1
ATOM 3280 C C . GLY B 1 132 ? -4.887 16.453 11.305 1 92.31 132 GLY B C 1
ATOM 3281 O O . GLY B 1 132 ? -5.258 16.922 10.227 1 92.31 132 GLY B O 1
ATOM 3282 N N . LEU B 1 133 ? -5.246 15.266 11.773 1 94.56 133 LEU B N 1
ATOM 3283 C CA . LEU B 1 133 ? -6.105 14.383 10.984 1 94.56 133 LEU B CA 1
ATOM 3284 C C . LEU B 1 133 ? -7.477 15.016 10.766 1 94.56 133 LEU B C 1
ATOM 3286 O O . LEU B 1 133 ? -7.988 15.031 9.648 1 94.56 133 LEU B O 1
ATOM 3290 N N . GLU B 1 134 ? -8.039 15.594 11.797 1 94.06 134 GLU B N 1
ATOM 3291 C CA . GLU B 1 134 ? -9.352 16.219 11.703 1 94.06 134 GLU B CA 1
ATOM 3292 C C . GLU B 1 134 ? -9.297 17.484 10.844 1 94.06 134 GLU B C 1
ATOM 3294 O O . GLU B 1 134 ? -10.211 17.75 10.07 1 94.06 134 GLU B O 1
ATOM 3299 N N . GLN B 1 135 ? -8.273 18.234 11 1 96.06 135 GLN B N 1
ATOM 3300 C CA . GLN B 1 135 ? -8.117 19.422 10.188 1 96.06 135 GLN B CA 1
ATOM 3301 C C . GLN B 1 135 ? -8.008 19.078 8.703 1 96.06 135 GLN B C 1
ATOM 3303 O O . GLN B 1 135 ? -8.578 19.781 7.855 1 96.06 135 GLN B O 1
ATOM 3308 N N . ALA B 1 136 ? -7.254 18.062 8.422 1 98 136 ALA B N 1
ATOM 3309 C CA . ALA B 1 136 ? -7.164 17.594 7.043 1 98 136 ALA B CA 1
ATOM 3310 C C . ALA B 1 136 ? -8.539 17.203 6.504 1 98 136 ALA B C 1
ATOM 3312 O O . ALA B 1 136 ? -8.906 17.594 5.395 1 98 136 ALA B O 1
ATOM 331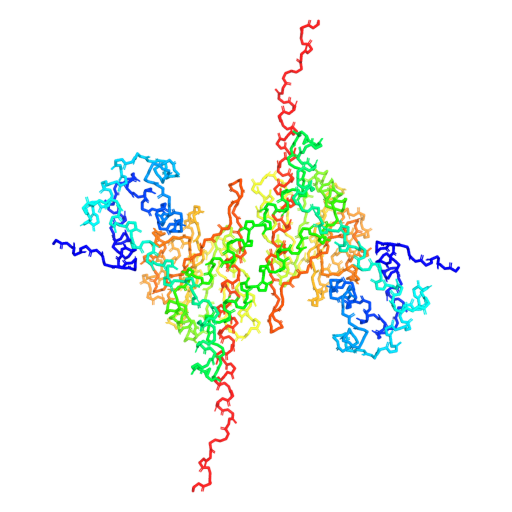3 N N . LEU B 1 137 ? -9.297 16.5 7.32 1 97.12 137 LEU B N 1
ATOM 3314 C CA . LEU B 1 137 ? -10.633 16.078 6.914 1 97.12 137 LEU B CA 1
ATOM 3315 C C . LEU B 1 137 ? -11.547 17.266 6.707 1 97.12 137 LEU B C 1
ATOM 3317 O O . LEU B 1 137 ? -12.367 17.281 5.785 1 97.12 137 LEU B O 1
ATOM 3321 N N . ASP B 1 138 ? -11.391 18.266 7.516 1 96.94 138 ASP B N 1
ATOM 3322 C CA . ASP B 1 138 ? -12.188 19.484 7.363 1 96.94 138 ASP B CA 1
ATOM 3323 C C . ASP B 1 138 ? -11.914 20.156 6.02 1 96.94 138 ASP B C 1
ATOM 3325 O O . ASP B 1 138 ? -12.844 20.562 5.32 1 96.94 138 ASP B O 1
ATOM 3329 N N . ILE B 1 139 ? -10.664 20.25 5.699 1 98 139 ILE B N 1
ATOM 3330 C CA . ILE B 1 139 ? -10.25 20.875 4.441 1 98 139 ILE B CA 1
ATOM 3331 C C . ILE B 1 139 ? -10.828 20.078 3.268 1 98 139 ILE B C 1
ATOM 3333 O O . ILE B 1 139 ? -11.422 20.656 2.354 1 98 139 ILE B O 1
ATOM 3337 N N . LEU B 1 140 ? -10.727 18.812 3.332 1 98.06 140 LEU B N 1
ATOM 3338 C CA . LEU B 1 140 ? -11.117 17.953 2.225 1 98.06 140 LEU B CA 1
ATOM 3339 C C . LEU B 1 140 ? -12.633 17.875 2.107 1 98.06 140 LEU B C 1
ATOM 3341 O O . LEU B 1 140 ? -13.172 17.797 1.001 1 98.06 140 LEU B O 1
ATOM 3345 N N . ASP B 1 141 ? -13.242 17.875 3.203 1 96.12 141 ASP B N 1
ATOM 3346 C CA . ASP B 1 141 ? -14.695 17.812 3.232 1 96.12 141 ASP B CA 1
ATOM 3347 C C . ASP B 1 141 ? -15.32 19.047 2.594 1 96.12 141 ASP B C 1
ATOM 3349 O O . ASP B 1 141 ? -16.297 18.938 1.856 1 96.12 141 ASP B O 1
ATOM 3353 N N . LYS B 1 142 ? -14.766 20.188 2.838 1 96.69 142 LYS B N 1
ATOM 3354 C CA . LYS B 1 142 ? -15.289 21.453 2.371 1 96.69 142 LYS B CA 1
ATOM 3355 C C . LYS B 1 142 ? -14.984 21.672 0.892 1 96.69 142 LYS B C 1
ATOM 3357 O O . LYS B 1 142 ? -15.648 22.469 0.222 1 96.69 142 LYS B O 1
ATOM 3362 N N . ALA B 1 143 ? -14.023 21 0.383 1 98.12 143 ALA B N 1
ATOM 3363 C CA . ALA B 1 143 ? -13.562 21.203 -0.989 1 98.12 143 ALA B CA 1
ATOM 3364 C C . ALA B 1 143 ? -14.602 20.719 -1.993 1 98.12 143 ALA B C 1
ATOM 3366 O O . ALA B 1 143 ? -15.227 19.672 -1.796 1 98.12 143 ALA B O 1
ATOM 3367 N N . ALA B 1 144 ? -14.82 21.5 -3.049 1 97.56 144 ALA B N 1
ATOM 3368 C CA . ALA B 1 144 ? -15.688 21.078 -4.141 1 97.56 144 ALA B CA 1
ATOM 3369 C C . ALA B 1 144 ? -15.102 19.875 -4.879 1 97.56 144 ALA B C 1
ATOM 3371 O O . ALA B 1 144 ? -15.836 19 -5.316 1 97.56 144 ALA B O 1
ATOM 3372 N N . ALA B 1 145 ? -13.852 19.891 -5.008 1 98.06 145 ALA B N 1
ATOM 3373 C CA . ALA B 1 145 ? -13.102 18.797 -5.602 1 98.06 145 ALA B CA 1
ATOM 3374 C C . ALA B 1 145 ? -11.727 18.656 -4.953 1 98.06 145 ALA B C 1
ATOM 3376 O O . ALA B 1 145 ? -11.172 19.625 -4.434 1 98.06 145 ALA B O 1
ATOM 3377 N N . ILE B 1 146 ? -11.25 17.453 -4.957 1 98.56 146 ILE B N 1
ATOM 3378 C CA . ILE B 1 146 ? -9.938 17.188 -4.383 1 98.56 146 ILE B CA 1
ATOM 3379 C C . ILE B 1 146 ? -8.961 16.781 -5.492 1 98.56 146 ILE B C 1
ATOM 3381 O O . ILE B 1 146 ? -9.227 15.852 -6.258 1 98.56 146 ILE B O 1
ATOM 3385 N N . HIS B 1 147 ? -7.926 17.531 -5.656 1 98.69 147 HIS B N 1
ATOM 3386 C CA . HIS B 1 147 ? -6.824 17.172 -6.543 1 98.69 147 HIS B CA 1
ATOM 3387 C C . HIS B 1 147 ? -5.727 16.422 -5.789 1 98.69 147 HIS B C 1
ATOM 3389 O O . HIS B 1 147 ? -5.332 16.844 -4.695 1 98.69 147 HIS B O 1
ATOM 3395 N N . VAL B 1 148 ? -5.301 15.32 -6.312 1 98.62 148 VAL B N 1
ATOM 3396 C CA . VAL B 1 148 ? -4.352 14.469 -5.609 1 98.62 148 VAL B CA 1
ATOM 3397 C C . VAL B 1 148 ? -3.061 14.359 -6.414 1 98.62 148 VAL B C 1
ATOM 3399 O O . VAL B 1 148 ? -3.08 13.953 -7.582 1 98.62 148 VAL B O 1
ATOM 3402 N N . LEU B 1 149 ? -1.978 14.719 -5.773 1 98.25 149 LEU B N 1
ATOM 3403 C CA . LEU B 1 149 ? -0.676 14.766 -6.434 1 98.25 149 LEU B CA 1
ATOM 3404 C C . LEU B 1 149 ? 0.307 13.812 -5.766 1 98.25 149 LEU B C 1
ATOM 3406 O O . LEU B 1 149 ? 0.392 13.758 -4.535 1 98.25 149 LEU B O 1
ATOM 3410 N N . GLY B 1 150 ? 1 13.055 -6.461 1 97.62 150 GLY B N 1
ATOM 3411 C CA . GLY B 1 150 ? 2.146 12.227 -6.117 1 97.62 150 GLY B CA 1
ATOM 3412 C C . GLY B 1 150 ? 3.002 11.867 -7.316 1 97.62 150 GLY B C 1
ATOM 3413 O O . GLY B 1 150 ? 2.479 11.602 -8.398 1 97.62 150 GLY B O 1
ATOM 3414 N N . ALA B 1 151 ? 4.242 11.945 -7.137 1 95.19 151 ALA B N 1
ATOM 3415 C CA . ALA B 1 151 ? 5.164 11.625 -8.227 1 95.19 151 ALA B CA 1
ATOM 3416 C C . ALA B 1 151 ? 6.09 10.477 -7.84 1 95.19 151 ALA B C 1
ATOM 3418 O O . ALA B 1 151 ? 6.367 10.266 -6.656 1 95.19 151 ALA B O 1
ATOM 3419 N N . ARG B 1 152 ? 6.547 9.703 -8.867 1 92.56 152 ARG B N 1
ATOM 3420 C CA . ARG B 1 152 ? 7.426 8.555 -8.672 1 92.56 152 ARG B CA 1
ATOM 3421 C C . ARG B 1 152 ? 6.805 7.543 -7.719 1 92.56 152 ARG B C 1
ATOM 3423 O O . ARG B 1 152 ? 5.672 7.102 -7.926 1 92.56 152 ARG B O 1
ATOM 3430 N N . ARG B 1 153 ? 7.465 7.199 -6.676 1 92.12 153 ARG B N 1
ATOM 3431 C CA . ARG B 1 153 ? 6.949 6.195 -5.746 1 92.12 153 ARG B CA 1
ATOM 3432 C C . ARG B 1 153 ? 5.633 6.648 -5.129 1 92.12 153 ARG B C 1
ATOM 3434 O O . ARG B 1 153 ? 4.754 5.824 -4.859 1 92.12 153 ARG B O 1
ATOM 3441 N N . SER B 1 154 ? 5.512 7.934 -4.934 1 96.56 154 SER B N 1
ATOM 3442 C CA . SER B 1 154 ? 4.332 8.477 -4.266 1 96.56 154 SER B CA 1
ATOM 3443 C C . SER B 1 154 ? 3.117 8.453 -5.188 1 96.56 154 SER B C 1
ATOM 3445 O O . SER B 1 154 ? 1.983 8.625 -4.734 1 96.56 154 SER B O 1
ATOM 3447 N N . PHE B 1 155 ? 3.361 8.297 -6.477 1 97.06 155 PHE B N 1
ATOM 3448 C CA . PHE B 1 155 ? 2.258 8.211 -7.426 1 97.06 155 PHE B CA 1
ATOM 3449 C C . PHE B 1 155 ? 1.311 7.074 -7.051 1 97.06 155 PHE B C 1
ATOM 3451 O O . PHE B 1 155 ? 0.097 7.188 -7.238 1 97.06 155 PHE B O 1
ATOM 3458 N N . VAL B 1 156 ? 1.83 5.996 -6.508 1 97 156 VAL B N 1
ATOM 3459 C CA . VAL B 1 156 ? 1.052 4.836 -6.094 1 97 156 VAL B CA 1
ATOM 3460 C C . VAL B 1 156 ? 0.026 5.246 -5.043 1 97 156 VAL B C 1
ATOM 3462 O O . VAL B 1 156 ? -1.149 4.887 -5.137 1 97 156 VAL B O 1
ATOM 3465 N N . VAL B 1 157 ? 0.383 6.023 -4.102 1 98 157 VAL B N 1
ATOM 3466 C CA . VAL B 1 157 ? -0.48 6.477 -3.016 1 98 157 VAL B CA 1
ATOM 3467 C C . VAL B 1 157 ? -1.541 7.43 -3.561 1 98 157 VAL B C 1
ATOM 3469 O O . VAL B 1 157 ? -2.721 7.32 -3.217 1 98 157 VAL B O 1
ATOM 3472 N N . ALA B 1 158 ? -1.105 8.359 -4.453 1 98.31 158 ALA B N 1
ATOM 3473 C CA . ALA B 1 158 ? -2.029 9.328 -5.047 1 98.31 158 ALA B CA 1
ATOM 3474 C C . ALA B 1 158 ? -3.096 8.625 -5.883 1 98.31 158 ALA B C 1
ATOM 3476 O O . ALA B 1 158 ? -4.273 8.977 -5.82 1 98.31 158 ALA B O 1
ATOM 3477 N N . ASN B 1 159 ? -2.643 7.684 -6.625 1 96.94 159 ASN B N 1
ATOM 3478 C CA . ASN B 1 159 ? -3.562 6.922 -7.461 1 96.94 159 ASN B CA 1
ATOM 3479 C C . ASN B 1 159 ? -4.594 6.172 -6.617 1 96.94 159 ASN B C 1
ATOM 3481 O O . ASN B 1 159 ? -5.785 6.184 -6.934 1 96.94 159 ASN B O 1
ATOM 3485 N N . TYR B 1 160 ? -4.156 5.543 -5.57 1 97.25 160 TYR B N 1
ATOM 3486 C CA . TYR B 1 160 ? -5.055 4.812 -4.68 1 97.25 160 TYR B CA 1
ATOM 3487 C C . TYR B 1 160 ? -6.066 5.75 -4.039 1 97.25 160 TYR B C 1
ATOM 3489 O O . TYR B 1 160 ? -7.262 5.445 -3.99 1 97.25 160 TYR B O 1
ATOM 3497 N N . MET B 1 161 ? -5.562 6.852 -3.549 1 97.38 161 MET B N 1
ATOM 3498 C CA . MET B 1 161 ? -6.445 7.832 -2.918 1 97.38 161 MET B CA 1
ATOM 3499 C C . MET B 1 161 ? -7.52 8.305 -3.893 1 97.38 161 MET B C 1
ATOM 3501 O O . MET B 1 161 ? -8.695 8.375 -3.537 1 97.38 161 MET B O 1
ATOM 3505 N N . THR B 1 162 ? -7.098 8.625 -5.102 1 97.56 162 THR B N 1
ATOM 3506 C CA . THR B 1 162 ? -8.039 9.078 -6.117 1 97.56 162 THR B CA 1
ATOM 3507 C C . THR B 1 162 ? -9.102 8.008 -6.387 1 97.56 162 THR B C 1
ATOM 3509 O O . THR B 1 162 ? -10.281 8.32 -6.52 1 97.56 162 THR B O 1
ATOM 3512 N N . TYR B 1 163 ? -8.672 6.789 -6.445 1 95.06 163 TYR B N 1
ATOM 3513 C CA . TYR B 1 163 ? -9.578 5.668 -6.652 1 95.06 163 TYR B CA 1
ATOM 3514 C C . TYR B 1 163 ? -10.633 5.605 -5.555 1 95.06 163 TYR B C 1
ATOM 3516 O O . TYR B 1 163 ? -11.828 5.484 -5.836 1 95.06 163 TYR B O 1
ATOM 3524 N N . VAL B 1 164 ? -10.211 5.66 -4.285 1 93.75 164 VAL B N 1
ATOM 3525 C CA . VAL B 1 164 ? -11.133 5.539 -3.16 1 93.75 164 VAL B CA 1
ATOM 3526 C C . VAL B 1 164 ? -12.062 6.746 -3.121 1 93.75 164 VAL B C 1
ATOM 3528 O O . VAL B 1 164 ? -13.258 6.609 -2.848 1 93.75 164 VAL B O 1
ATOM 3531 N N . LEU B 1 165 ? -11.555 7.918 -3.406 1 94.88 165 LEU B N 1
ATOM 3532 C CA . LEU B 1 165 ? -12.383 9.117 -3.422 1 94.88 165 LEU B CA 1
ATOM 3533 C C . LEU B 1 165 ? -13.5 8.992 -4.453 1 94.88 165 LEU B C 1
ATOM 3535 O O . LEU B 1 165 ? -14.641 9.383 -4.191 1 94.88 165 LEU B O 1
ATOM 3539 N N . HIS B 1 166 ? -13.125 8.453 -5.648 1 93.56 166 HIS B N 1
ATOM 3540 C CA . HIS B 1 166 ? -14.156 8.211 -6.66 1 93.56 166 HIS B CA 1
ATOM 3541 C C . HIS B 1 166 ? -15.219 7.246 -6.145 1 93.56 166 HIS B C 1
ATOM 3543 O O . HIS B 1 166 ? -16.406 7.418 -6.426 1 93.56 166 HIS B O 1
ATOM 3549 N N . HIS B 1 167 ? -14.805 6.305 -5.41 1 89.06 167 HIS B N 1
ATOM 3550 C CA . HIS B 1 167 ? -15.719 5.285 -4.91 1 89.06 167 HIS B CA 1
ATOM 3551 C C . HIS B 1 167 ? -16.703 5.875 -3.908 1 89.06 167 HIS B C 1
ATOM 3553 O O . HIS B 1 167 ? -17.844 5.418 -3.811 1 89.06 167 HIS B O 1
ATOM 3559 N N . ILE B 1 168 ? -16.328 6.891 -3.168 1 87.44 168 ILE B N 1
ATOM 3560 C CA . ILE B 1 168 ? -17.234 7.504 -2.209 1 87.44 168 ILE B CA 1
ATOM 3561 C C . ILE B 1 168 ? -17.906 8.719 -2.84 1 87.44 168 ILE B C 1
ATOM 3563 O O . ILE B 1 168 ? -18.5 9.547 -2.139 1 87.44 168 ILE B O 1
ATOM 3567 N N . GLU B 1 169 ? -17.734 8.922 -4.125 1 90.75 169 GLU B N 1
ATOM 3568 C CA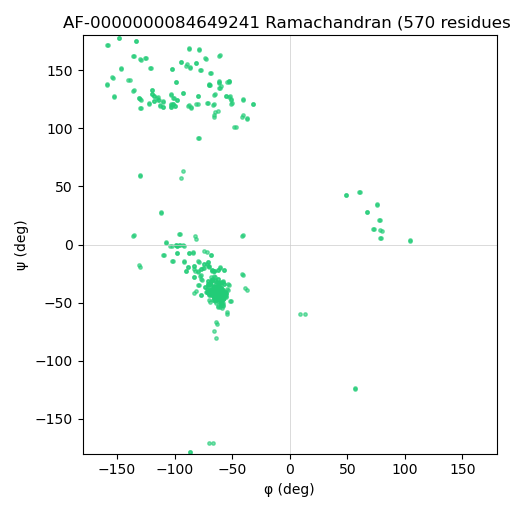 . GLU B 1 169 ? -18.391 9.93 -4.953 1 90.75 169 GLU B CA 1
ATOM 3569 C C . GLU B 1 169 ? -17.953 11.336 -4.562 1 90.75 169 GLU B C 1
ATOM 3571 O O . GLU B 1 169 ? -18.766 12.266 -4.582 1 90.75 169 GLU B O 1
ATOM 3576 N N . LYS B 1 170 ? -16.781 11.477 -4.051 1 93.88 170 LYS B N 1
ATOM 3577 C CA . LYS B 1 170 ? -16.141 12.789 -3.926 1 93.88 170 LYS B CA 1
ATOM 3578 C C . LYS B 1 170 ? -15.406 13.156 -5.207 1 93.88 170 LYS B C 1
ATOM 3580 O O . LYS B 1 170 ? -14.547 12.406 -5.672 1 93.88 170 LYS B O 1
ATOM 3585 N N . PRO B 1 171 ? -15.82 14.273 -5.883 1 96.62 171 PRO B N 1
ATOM 3586 C CA . PRO B 1 171 ? -15.062 14.664 -7.074 1 96.62 171 PRO B CA 1
ATOM 3587 C C . PRO B 1 171 ? -13.562 14.742 -6.828 1 96.62 171 PRO B C 1
ATOM 3589 O O . PRO B 1 171 ? -13.117 15.43 -5.906 1 96.62 171 PRO B O 1
ATOM 3592 N N . ALA B 1 172 ? -12.82 13.961 -7.562 1 97.81 172 ALA B N 1
ATOM 3593 C CA . ALA B 1 172 ? -11.375 13.859 -7.363 1 97.81 172 ALA B CA 1
ATOM 3594 C C . ALA B 1 172 ? -10.641 13.812 -8.703 1 97.81 172 ALA B C 1
ATOM 3596 O O . ALA B 1 172 ? -11.125 13.203 -9.656 1 97.81 172 ALA B O 1
ATOM 3597 N N . PHE B 1 173 ? -9.508 14.461 -8.789 1 97.62 173 PHE B N 1
ATOM 3598 C CA . PHE B 1 173 ? -8.68 14.508 -9.984 1 97.62 173 PHE B CA 1
ATOM 3599 C C . PHE B 1 173 ? -7.23 14.148 -9.656 1 97.62 173 PHE B C 1
ATOM 3601 O O . PHE B 1 173 ? -6.617 14.758 -8.773 1 97.62 173 PHE B O 1
ATOM 3608 N N . LEU B 1 174 ? -6.762 13.148 -10.375 1 97.62 174 LEU B N 1
ATOM 3609 C CA . LEU B 1 174 ? -5.359 12.781 -10.234 1 97.62 174 LEU B CA 1
ATOM 3610 C C . LEU B 1 174 ? -4.465 13.719 -11.039 1 97.62 174 LEU B C 1
ATOM 3612 O O . LEU B 1 174 ? -4.66 13.883 -12.242 1 97.62 174 LEU B O 1
ATOM 3616 N N . VAL B 1 175 ? -3.547 14.383 -10.359 1 97 175 VAL B N 1
ATOM 3617 C CA . VAL B 1 175 ? -2.508 15.148 -11.047 1 97 175 VAL B CA 1
ATOM 3618 C C . VAL B 1 175 ? -1.404 14.211 -11.523 1 97 175 VAL B C 1
ATOM 3620 O O . VAL B 1 175 ? -0.458 13.922 -10.781 1 97 175 VAL B O 1
ATOM 3623 N N . ASN B 1 176 ? -1.492 13.742 -12.672 1 92.69 176 ASN B N 1
ATOM 3624 C CA . ASN B 1 176 ? -0.636 12.656 -13.133 1 92.69 176 ASN B CA 1
ATOM 3625 C C . ASN B 1 176 ? 0.494 13.172 -14.023 1 92.69 176 ASN B C 1
ATOM 3627 O O . ASN B 1 176 ? 1.433 12.438 -14.328 1 92.69 176 ASN B O 1
ATOM 3631 N N . GLY B 1 177 ? 0.413 14.398 -14.492 1 90.75 177 GLY B N 1
ATOM 3632 C CA . GLY B 1 177 ? 1.475 15 -15.273 1 90.75 177 GLY B CA 1
ATOM 3633 C C . GLY B 1 177 ? 1.565 14.445 -16.688 1 90.75 177 GLY B C 1
ATOM 3634 O O . GLY B 1 177 ? 2.58 14.617 -17.359 1 90.75 177 GLY B O 1
ATOM 3635 N N . LEU B 1 178 ? 0.535 13.719 -17.094 1 86.31 178 LEU B N 1
ATOM 3636 C CA . LEU B 1 178 ? 0.565 13.148 -18.438 1 86.31 178 LEU B CA 1
ATOM 3637 C C . LEU B 1 178 ? 0.864 14.227 -19.484 1 86.31 178 LEU B C 1
ATOM 3639 O O . LEU B 1 178 ? 0.292 15.312 -19.438 1 86.31 178 LEU B O 1
ATOM 3643 N N . GLY B 1 179 ? 1.922 13.969 -20.359 1 86.88 179 GLY B N 1
ATOM 3644 C CA . GLY B 1 179 ? 2.344 14.922 -21.375 1 86.88 179 GLY B CA 1
ATOM 3645 C C . GLY B 1 179 ? 3.215 16.031 -20.812 1 86.88 179 GLY B C 1
ATOM 3646 O O . GLY B 1 179 ? 3.467 17.031 -21.5 1 86.88 179 GLY B O 1
ATOM 3647 N N . GLY B 1 180 ? 3.641 15.812 -19.578 1 86.44 180 GLY B N 1
ATOM 3648 C CA . GLY B 1 180 ? 4.438 16.859 -18.953 1 86.44 180 GLY B CA 1
ATOM 3649 C C . GLY B 1 180 ? 3.613 18.047 -18.5 1 86.44 180 GLY B C 1
ATOM 3650 O O . GLY B 1 180 ? 4.086 19.188 -18.562 1 86.44 180 GLY B O 1
ATOM 3651 N N . MET B 1 181 ? 2.367 17.812 -18.047 1 86.62 181 MET B N 1
ATOM 3652 C CA . MET B 1 181 ? 1.41 18.906 -17.891 1 86.62 181 MET B CA 1
ATOM 3653 C C . MET B 1 181 ? 1.102 19.156 -16.422 1 86.62 181 MET B C 1
ATOM 3655 O O . MET B 1 181 ? -0.016 19.531 -16.062 1 86.62 181 MET B O 1
ATOM 3659 N N . TYR B 1 182 ? 2.018 18.844 -15.508 1 91.88 182 TYR B N 1
ATOM 3660 C CA . TYR B 1 182 ? 1.796 19.094 -14.086 1 91.88 182 TYR B CA 1
ATOM 3661 C C . TYR B 1 182 ? 1.353 20.516 -13.836 1 91.88 182 TYR B C 1
ATOM 3663 O O . TYR B 1 182 ? 0.346 20.766 -13.164 1 91.88 182 TYR B O 1
ATOM 3671 N N . GLY B 1 183 ? 2.104 21.5 -14.438 1 90.19 183 GLY B N 1
ATOM 3672 C CA . GLY B 1 183 ? 1.794 22.906 -14.234 1 90.19 183 GLY B CA 1
ATOM 3673 C C . GLY B 1 183 ? 0.39 23.266 -14.68 1 90.19 183 GLY B C 1
ATOM 3674 O O . GLY B 1 183 ? -0.329 23.969 -13.961 1 90.19 183 GLY B O 1
ATOM 3675 N N . GLU B 1 184 ? -0.013 22.859 -15.82 1 92.44 184 GLU B N 1
ATOM 3676 C CA . GLU B 1 184 ? -1.341 23.141 -16.359 1 92.44 184 GLU B CA 1
ATOM 3677 C C . GLU B 1 184 ? -2.43 22.516 -15.484 1 92.44 184 GLU B C 1
ATOM 3679 O O . GLU B 1 184 ? -3.48 23.125 -15.266 1 92.44 184 GLU B O 1
ATOM 3684 N N . GLN B 1 185 ? -2.154 21.328 -15 1 93.81 185 GLN B N 1
ATOM 3685 C CA . GLN B 1 185 ? -3.125 20.672 -14.133 1 93.81 185 GLN B CA 1
ATOM 3686 C C . GLN B 1 185 ? -3.297 21.422 -12.82 1 93.81 185 GLN B C 1
ATOM 3688 O O . GLN B 1 185 ? -4.414 21.562 -12.32 1 93.81 185 GLN B O 1
ATOM 3693 N N . ILE B 1 186 ? -2.246 21.938 -12.273 1 94.44 186 ILE B N 1
ATOM 3694 C CA . ILE B 1 186 ? -2.309 22.688 -11.023 1 94.44 186 ILE B CA 1
ATOM 3695 C C . ILE B 1 186 ? -3.014 24.016 -11.25 1 94.44 186 ILE B C 1
ATOM 3697 O O . ILE B 1 186 ? -3.832 24.438 -10.438 1 94.44 186 ILE B O 1
ATOM 3701 N N . ARG B 1 187 ? -2.732 24.703 -12.328 1 93.38 187 ARG B N 1
ATOM 3702 C CA . ARG B 1 187 ? -3.338 25.984 -12.648 1 93.38 187 ARG B CA 1
ATOM 3703 C C . ARG B 1 187 ? -4.844 25.859 -12.836 1 93.38 187 ARG B C 1
ATOM 3705 O O . ARG B 1 187 ? -5.586 26.828 -12.672 1 93.38 187 ARG B O 1
ATOM 3712 N N . ALA B 1 188 ? -5.281 24.672 -13.125 1 94.06 188 ALA B N 1
ATOM 3713 C CA . ALA B 1 188 ? -6.695 24.422 -13.391 1 94.06 188 ALA B CA 1
ATOM 3714 C C . ALA B 1 188 ? -7.473 24.219 -12.094 1 94.06 188 ALA B C 1
ATOM 3716 O O . ALA B 1 188 ? -8.703 24.156 -12.102 1 94.06 188 ALA B O 1
ATOM 3717 N N . ILE B 1 189 ? -6.777 24.141 -10.922 1 96.12 189 ILE B N 1
ATOM 3718 C CA . ILE B 1 189 ? -7.441 23.953 -9.641 1 96.12 189 ILE B CA 1
ATOM 3719 C C . ILE B 1 189 ? -8.312 25.172 -9.32 1 96.12 189 ILE B C 1
ATOM 3721 O O . ILE B 1 189 ? -7.84 26.297 -9.367 1 96.12 189 ILE B O 1
ATOM 3725 N N . GLY B 1 190 ? -9.531 24.906 -8.992 1 92.88 190 GLY B N 1
ATOM 3726 C CA . GLY B 1 190 ? -10.484 25.969 -8.711 1 92.88 190 GLY B CA 1
ATOM 3727 C C . GLY B 1 190 ? -10.328 26.562 -7.324 1 92.88 190 GLY B C 1
ATOM 3728 O O . GLY B 1 190 ? -9.664 25.984 -6.465 1 92.88 190 GLY B O 1
ATOM 3729 N N . PRO B 1 191 ? -10.992 27.688 -7.113 1 92.69 191 PRO B N 1
ATOM 3730 C CA . PRO B 1 191 ? -10.852 28.406 -5.84 1 92.69 191 PRO B CA 1
ATOM 3731 C C . PRO B 1 191 ? -11.523 27.672 -4.676 1 92.69 191 PRO B C 1
ATOM 3733 O O . PRO B 1 191 ? -11.227 27.969 -3.514 1 92.69 191 PRO B O 1
ATOM 3736 N N . ARG B 1 192 ? -12.375 26.703 -4.988 1 96.94 192 ARG B N 1
ATOM 3737 C CA . ARG B 1 192 ? -13.062 25.984 -3.926 1 96.94 192 ARG B CA 1
ATOM 3738 C C . ARG B 1 192 ? -12.508 24.562 -3.771 1 96.94 192 ARG B C 1
ATOM 3740 O O . ARG B 1 192 ? -13.039 23.766 -3.006 1 96.94 192 ARG B O 1
ATOM 3747 N N . ASP B 1 193 ? -11.531 24.234 -4.539 1 98.25 193 ASP B N 1
ATOM 3748 C CA . ASP B 1 193 ? -10.922 22.906 -4.52 1 98.25 193 ASP B CA 1
ATOM 3749 C C . ASP B 1 193 ? -9.812 22.812 -3.475 1 98.25 193 ASP B C 1
ATOM 3751 O O . ASP B 1 193 ? -9.461 23.828 -2.852 1 98.25 193 ASP B O 1
ATOM 3755 N N . ALA B 1 194 ? -9.359 21.641 -3.215 1 98.62 194 ALA B N 1
ATOM 3756 C CA . ALA B 1 194 ? -8.227 21.406 -2.326 1 98.62 194 ALA B CA 1
ATOM 3757 C C . ALA B 1 194 ? -7.199 20.484 -2.988 1 98.62 194 ALA B C 1
ATOM 3759 O O . ALA B 1 194 ? -7.512 19.797 -3.967 1 98.62 194 ALA B O 1
ATOM 3760 N N . LEU B 1 195 ? -5.984 20.531 -2.492 1 98.62 195 LEU B N 1
ATOM 3761 C CA . LEU B 1 195 ? -4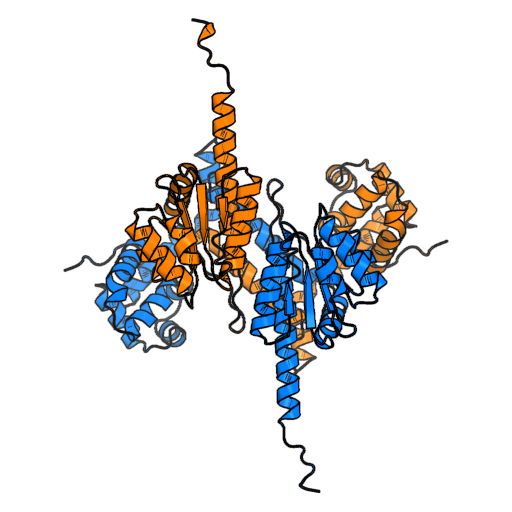.887 19.703 -2.971 1 98.62 195 LEU B CA 1
ATOM 3762 C C . LEU B 1 195 ? -4.375 18.781 -1.865 1 98.62 195 LEU B C 1
ATOM 3764 O O . LEU B 1 195 ? -4.184 19.219 -0.729 1 98.62 195 LEU B O 1
ATOM 3768 N N . ILE B 1 196 ? -4.293 17.516 -2.15 1 98.69 196 ILE B N 1
ATOM 3769 C CA . ILE B 1 196 ? -3.484 16.578 -1.365 1 98.69 196 ILE B CA 1
ATOM 3770 C C . ILE B 1 196 ? -2.189 16.266 -2.111 1 98.69 196 ILE B C 1
ATOM 3772 O O . ILE B 1 196 ? -2.221 15.781 -3.244 1 98.69 196 ILE B O 1
ATOM 3776 N N . ALA B 1 197 ? -1.097 16.594 -1.534 1 98.38 197 ALA B N 1
ATOM 3777 C CA . ALA B 1 197 ? 0.204 16.25 -2.102 1 98.38 197 ALA B CA 1
ATOM 3778 C C . ALA B 1 197 ? 0.903 15.18 -1.262 1 98.38 197 ALA B C 1
ATOM 3780 O O . ALA B 1 197 ? 1.078 15.344 -0.053 1 98.38 197 ALA B O 1
ATOM 3781 N N . VAL B 1 198 ? 1.243 14.07 -1.892 1 98.44 198 VAL B N 1
ATOM 3782 C CA . VAL B 1 198 ? 2.023 13 -1.276 1 98.44 198 VAL B CA 1
ATOM 3783 C C . VAL B 1 198 ? 3.467 13.062 -1.773 1 98.44 198 VAL B C 1
ATOM 3785 O O . VAL B 1 198 ? 3.719 12.984 -2.979 1 98.44 198 VAL B O 1
ATOM 3788 N N . SER B 1 199 ? 4.387 13.227 -0.87 1 96 199 SER B N 1
ATOM 3789 C CA . SER B 1 199 ? 5.777 13.414 -1.276 1 96 199 SER B CA 1
ATOM 3790 C C . SER B 1 199 ? 6.734 12.922 -0.198 1 96 199 SER B C 1
ATOM 3792 O O . SER B 1 199 ? 6.621 13.305 0.967 1 96 199 SER B O 1
ATOM 3794 N N . PHE B 1 200 ? 7.621 12.086 -0.598 1 92 200 PHE B N 1
ATOM 3795 C CA . PHE B 1 200 ? 8.633 11.523 0.294 1 92 200 PHE B CA 1
ATOM 3796 C C . PHE B 1 200 ? 10.031 11.766 -0.253 1 92 200 PHE B C 1
ATOM 3798 O O . PHE B 1 200 ? 10.203 11.984 -1.453 1 92 200 PHE B O 1
ATOM 3805 N N . SER B 1 201 ? 11.016 11.672 0.645 1 85.88 201 SER B N 1
ATOM 3806 C CA . SER B 1 201 ? 12.398 11.805 0.216 1 85.88 201 SER B CA 1
ATOM 3807 C C . SER B 1 201 ? 12.828 10.617 -0.646 1 85.88 201 SER B C 1
ATOM 3809 O O . SER B 1 201 ? 12.5 9.469 -0.344 1 85.88 201 SER B O 1
ATOM 3811 N N . PRO B 1 202 ? 13.727 10.828 -1.63 1 85.69 202 PRO B N 1
ATOM 3812 C CA . PRO B 1 202 ? 14.078 12.125 -2.217 1 85.69 202 PRO B CA 1
ATOM 3813 C C . PRO B 1 202 ? 12.883 12.805 -2.879 1 85.69 202 PRO B C 1
ATOM 3815 O O . PRO B 1 202 ? 12.156 12.18 -3.654 1 85.69 202 PRO B O 1
ATOM 3818 N N . TYR B 1 203 ? 12.734 14.062 -2.617 1 89 203 TYR B N 1
ATOM 3819 C CA . TYR B 1 203 ? 11.516 14.773 -2.988 1 89 203 TYR B CA 1
ATOM 3820 C C . TYR B 1 203 ? 11.531 15.148 -4.465 1 89 203 TYR B C 1
ATOM 3822 O O . TYR B 1 203 ? 12.492 15.758 -4.953 1 89 203 TYR B O 1
ATOM 3830 N N . ALA B 1 204 ? 10.477 14.789 -5.133 1 91.88 204 ALA B N 1
ATOM 3831 C CA . ALA B 1 204 ? 10.367 15.07 -6.562 1 91.88 204 ALA B CA 1
ATOM 3832 C C . ALA B 1 204 ? 10.195 16.562 -6.82 1 91.88 204 ALA B C 1
ATOM 3834 O O . ALA B 1 204 ? 9.391 17.219 -6.16 1 91.88 204 ALA B O 1
ATOM 3835 N N . GLU B 1 205 ? 10.883 17.047 -7.801 1 92.19 205 GLU B N 1
ATOM 3836 C CA . GLU B 1 205 ? 10.797 18.453 -8.172 1 92.19 205 GLU B CA 1
ATOM 3837 C C . GLU B 1 205 ? 9.391 18.812 -8.664 1 92.19 205 GLU B C 1
ATOM 3839 O O . GLU B 1 205 ? 8.898 19.906 -8.406 1 92.19 205 GLU B O 1
ATOM 3844 N N . GLU B 1 206 ? 8.789 17.859 -9.375 1 92.12 206 GLU B N 1
ATOM 3845 C CA . GLU B 1 206 ? 7.434 18.078 -9.883 1 92.12 206 GLU B CA 1
ATOM 3846 C C . GLU B 1 206 ? 6.457 18.359 -8.75 1 92.12 206 GLU B C 1
ATOM 3848 O O . GLU B 1 206 ? 5.617 19.25 -8.859 1 92.12 206 GLU B O 1
ATOM 3853 N N . SER B 1 207 ? 6.641 17.625 -7.688 1 94.31 207 SER B N 1
ATOM 3854 C CA . SER B 1 207 ? 5.75 17.797 -6.543 1 94.31 207 SER B CA 1
ATOM 3855 C C . SER B 1 207 ? 5.996 19.141 -5.844 1 94.31 207 SER B C 1
ATOM 3857 O O . SER B 1 207 ? 5.047 19.812 -5.457 1 94.31 207 SER B O 1
ATOM 3859 N N . LEU B 1 208 ? 7.27 19.469 -5.711 1 93.38 208 LEU B N 1
ATOM 3860 C CA . LEU B 1 208 ? 7.633 20.719 -5.047 1 93.38 208 LEU B CA 1
ATOM 3861 C C . LEU B 1 208 ? 7.098 21.922 -5.816 1 93.38 208 LEU B C 1
ATOM 3863 O O . LEU B 1 208 ? 6.457 22.797 -5.238 1 93.38 208 LEU B O 1
ATOM 3867 N N . HIS B 1 209 ? 7.281 21.922 -7.09 1 94.62 209 HIS B N 1
ATOM 3868 C CA . HIS B 1 209 ? 6.828 23.016 -7.934 1 94.62 209 HIS B CA 1
ATOM 3869 C C . HIS B 1 209 ? 5.305 23.125 -7.93 1 94.62 209 HIS B C 1
ATOM 3871 O O . HIS B 1 209 ? 4.758 24.234 -7.871 1 94.62 209 HIS B O 1
ATOM 3877 N N . ALA B 1 210 ? 4.668 22 -7.965 1 93.25 210 ALA B N 1
ATOM 3878 C CA . ALA B 1 210 ? 3.207 21.969 -7.934 1 93.25 210 ALA B CA 1
ATOM 3879 C C . ALA B 1 210 ? 2.676 22.531 -6.613 1 93.25 210 ALA B C 1
ATOM 3881 O O . ALA B 1 210 ? 1.721 23.312 -6.598 1 93.25 210 ALA B O 1
ATOM 3882 N N . ALA B 1 211 ? 3.291 22.141 -5.566 1 94.19 211 ALA B N 1
ATOM 3883 C CA . ALA B 1 211 ? 2.873 22.609 -4.25 1 94.19 211 ALA B CA 1
ATOM 3884 C C . ALA B 1 211 ? 3.098 24.109 -4.105 1 94.19 211 ALA B C 1
ATOM 3886 O O . ALA B 1 211 ? 2.271 24.812 -3.523 1 94.19 211 ALA B O 1
ATOM 3887 N N . GLU B 1 212 ? 4.211 24.562 -4.621 1 96.06 212 GLU B N 1
ATOM 3888 C CA . GLU B 1 212 ? 4.508 25.984 -4.598 1 96.06 212 GLU B CA 1
ATOM 3889 C C . GLU B 1 212 ? 3.459 26.781 -5.375 1 96.06 212 GLU B C 1
ATOM 3891 O O . GLU B 1 212 ? 2.992 27.828 -4.914 1 96.06 212 GLU B O 1
ATOM 3896 N N . GLN B 1 213 ? 3.146 26.297 -6.488 1 95.56 213 GLN B N 1
ATOM 3897 C CA . GLN B 1 213 ? 2.133 26.938 -7.312 1 95.56 213 GLN B CA 1
ATOM 3898 C C . GLN B 1 213 ? 0.778 26.953 -6.609 1 95.56 213 GLN B C 1
ATOM 3900 O O . GLN B 1 213 ? 0.07 27.969 -6.633 1 95.56 213 GLN B O 1
ATOM 3905 N N . ALA B 1 214 ? 0.395 25.859 -5.996 1 95.5 214 ALA B N 1
ATOM 3906 C CA . ALA B 1 214 ? -0.866 25.781 -5.262 1 95.5 214 ALA B CA 1
ATOM 3907 C C . ALA B 1 214 ? -0.899 26.797 -4.121 1 95.5 214 ALA B C 1
ATOM 3909 O O . ALA B 1 214 ? -1.902 27.484 -3.924 1 95.5 214 ALA B O 1
ATOM 3910 N N . ARG B 1 215 ? 0.206 26.859 -3.43 1 94.69 215 ARG B N 1
ATOM 3911 C CA . ARG B 1 215 ? 0.314 27.812 -2.322 1 94.69 215 ARG B CA 1
ATOM 3912 C C . ARG B 1 215 ? 0.164 29.234 -2.809 1 94.69 215 ARG B C 1
ATOM 3914 O O . ARG B 1 215 ? -0.558 30.031 -2.201 1 94.69 215 ARG B O 1
ATOM 3921 N N . SER B 1 216 ? 0.863 29.609 -3.887 1 95.31 216 SER B N 1
ATOM 3922 C CA . SER B 1 216 ? 0.823 30.953 -4.43 1 95.31 216 SER B CA 1
ATOM 3923 C C . SER B 1 216 ? -0.589 31.344 -4.859 1 95.31 216 SER B C 1
ATOM 3925 O O . SER B 1 216 ? -0.936 32.531 -4.887 1 95.31 216 SER B O 1
ATOM 3927 N N . ARG B 1 217 ? -1.418 30.375 -5.051 1 95.62 217 ARG B N 1
ATOM 3928 C CA . ARG B 1 217 ? -2.781 30.609 -5.52 1 95.62 217 ARG B CA 1
ATOM 3929 C C . ARG B 1 217 ? -3.783 30.469 -4.379 1 95.62 217 ARG B C 1
ATOM 3931 O O . ARG B 1 217 ? -4.992 30.578 -4.59 1 95.62 217 ARG B O 1
ATOM 3938 N N . GLY B 1 218 ? -3.279 30.156 -3.234 1 96.25 218 GLY B N 1
ATOM 3939 C CA . GLY B 1 218 ? -4.129 30.094 -2.055 1 96.25 218 GLY B CA 1
ATOM 3940 C C . GLY B 1 218 ? -4.953 28.812 -1.986 1 96.25 218 GLY B C 1
ATOM 3941 O O . GLY B 1 218 ? -5.992 28.781 -1.325 1 96.25 218 GLY B O 1
ATOM 3942 N N . VAL B 1 219 ? -4.586 27.734 -2.666 1 97.38 219 VAL B N 1
ATOM 3943 C CA . VAL B 1 219 ? -5.289 26.469 -2.643 1 97.38 219 VAL B CA 1
ATOM 3944 C C . VAL B 1 219 ? -5.074 25.781 -1.295 1 97.38 219 VAL B C 1
ATOM 3946 O O . VAL B 1 219 ? -3.936 25.562 -0.875 1 97.38 219 VAL B O 1
ATOM 3949 N N . PRO B 1 220 ? -6.172 25.484 -0.552 1 98.38 220 PRO B N 1
ATOM 3950 C CA . PRO B 1 220 ? -5.973 24.688 0.661 1 98.38 220 PRO B CA 1
ATOM 3951 C C . PRO B 1 220 ? -5.254 23.359 0.389 1 98.38 220 PRO B C 1
ATOM 3953 O O . PRO B 1 220 ? -5.641 22.625 -0.515 1 98.38 220 PRO B O 1
ATOM 3956 N N . THR B 1 221 ? -4.164 23.109 1.167 1 98.19 221 THR B N 1
ATOM 3957 C CA . THR B 1 221 ? -3.293 22 0.819 1 98.19 221 THR B CA 1
ATOM 3958 C C . THR B 1 221 ? -3.016 21.125 2.041 1 98.19 221 THR B C 1
ATOM 3960 O O . THR B 1 221 ? -2.633 21.625 3.098 1 98.19 221 THR B O 1
ATOM 3963 N N . VAL B 1 222 ? -3.291 19.828 1.881 1 98.5 222 VAL B N 1
ATOM 3964 C CA . VAL B 1 222 ? -2.865 18.797 2.828 1 98.5 222 VAL B CA 1
ATOM 3965 C C . VAL B 1 222 ? -1.661 18.047 2.266 1 98.5 222 VAL B C 1
ATOM 3967 O O . VAL B 1 222 ? -1.685 17.594 1.119 1 98.5 222 VAL B O 1
ATOM 3970 N N . VAL B 1 223 ? -0.603 17.938 3.057 1 98.06 223 VAL B N 1
ATOM 3971 C CA . VAL B 1 223 ? 0.594 17.234 2.604 1 98.06 223 VAL B CA 1
ATOM 3972 C C . VAL B 1 223 ? 0.814 15.977 3.455 1 98.06 223 VAL B C 1
ATOM 3974 O O . VAL B 1 223 ? 0.75 16.047 4.684 1 98.06 223 VAL B O 1
ATOM 3977 N N . ILE B 1 224 ? 0.947 14.859 2.793 1 98.19 224 ILE B N 1
ATOM 3978 C CA . ILE B 1 224 ? 1.441 13.625 3.396 1 98.19 224 ILE B CA 1
ATOM 3979 C C . ILE B 1 224 ? 2.916 13.438 3.051 1 98.19 224 ILE B C 1
ATOM 3981 O O . ILE B 1 224 ? 3.279 13.359 1.874 1 98.19 224 ILE B O 1
ATOM 3985 N N . THR B 1 225 ? 3.77 13.398 4.062 1 95.5 225 THR B N 1
ATOM 3986 C CA . THR B 1 225 ? 5.207 13.352 3.807 1 95.5 225 THR B CA 1
ATOM 3987 C C . THR B 1 225 ? 5.922 12.57 4.902 1 95.5 225 THR B C 1
ATOM 3989 O O . THR B 1 225 ? 5.281 12.008 5.797 1 95.5 225 THR B O 1
ATOM 3992 N N . ASP B 1 226 ? 7.258 12.406 4.77 1 89.06 226 ASP B N 1
ATOM 3993 C CA . ASP B 1 226 ? 8.016 11.531 5.66 1 89.06 226 ASP B CA 1
ATOM 3994 C C . ASP B 1 226 ? 8.688 12.336 6.773 1 89.06 226 ASP B C 1
ATOM 3996 O O . ASP B 1 226 ? 9.258 11.758 7.703 1 89.06 226 ASP B O 1
ATOM 4000 N N . SER B 1 227 ? 8.617 13.68 6.672 1 82.56 227 SER B N 1
ATOM 4001 C CA . SER B 1 227 ? 9.258 14.539 7.664 1 82.56 227 SER B CA 1
ATOM 4002 C C . SER B 1 227 ? 8.562 15.891 7.754 1 82.56 227 SER B C 1
ATOM 4004 O O . SER B 1 227 ? 8.148 16.453 6.738 1 82.56 227 SER B O 1
ATOM 4006 N N . SER B 1 228 ? 8.492 16.406 8.977 1 81.5 228 SER B N 1
ATOM 4007 C CA . SER B 1 228 ? 7.984 17.766 9.156 1 81.5 228 SER B CA 1
ATOM 4008 C C . SER B 1 228 ? 8.945 18.797 8.57 1 81.5 228 SER B C 1
ATOM 4010 O O . SER B 1 228 ? 8.586 19.969 8.406 1 81.5 228 SER B O 1
ATOM 4012 N N . LEU B 1 229 ? 10.148 18.266 8.195 1 76.12 229 LEU B N 1
ATOM 4013 C CA . LEU B 1 229 ? 11.164 19.156 7.625 1 76.12 229 LEU B CA 1
ATOM 4014 C C . LEU B 1 229 ? 11.164 19.062 6.105 1 76.12 229 LEU B C 1
ATOM 4016 O O . LEU B 1 229 ? 11.938 19.75 5.438 1 76.12 229 LEU B O 1
ATOM 4020 N N . SER B 1 230 ? 10.305 18.234 5.641 1 85.5 230 SER B N 1
ATOM 4021 C CA . SER B 1 230 ? 10.164 18.156 4.188 1 85.5 230 SER B CA 1
ATOM 4022 C C . SER B 1 230 ? 9.93 19.531 3.582 1 85.5 230 SER B C 1
ATOM 4024 O O . SER B 1 230 ? 9.227 20.359 4.164 1 85.5 230 SER B O 1
ATOM 4026 N N . PRO B 1 231 ? 10.547 19.812 2.412 1 87.12 231 PRO B N 1
ATOM 4027 C CA . PRO B 1 231 ? 10.305 21.109 1.757 1 87.12 231 PRO B CA 1
ATOM 4028 C C . PRO B 1 231 ? 8.828 21.359 1.46 1 87.12 231 PRO B C 1
ATOM 4030 O O . PRO B 1 231 ? 8.406 22.5 1.359 1 87.12 231 PRO B O 1
ATOM 4033 N N . LEU B 1 232 ? 7.996 20.344 1.382 1 92.56 232 LEU B N 1
ATOM 4034 C CA . LEU B 1 232 ? 6.578 20.516 1.091 1 92.56 232 LEU B CA 1
ATOM 4035 C C . LEU B 1 232 ? 5.801 20.875 2.355 1 92.56 232 LEU B C 1
ATOM 4037 O O . LEU B 1 232 ? 4.688 21.391 2.283 1 92.56 232 LEU B O 1
ATOM 4041 N N . ALA B 1 233 ? 6.398 20.516 3.482 1 89 233 ALA B N 1
ATOM 4042 C CA . ALA B 1 233 ? 5.699 20.703 4.75 1 89 233 ALA B CA 1
ATOM 4043 C C . ALA B 1 233 ? 5.379 22.188 4.977 1 89 233 ALA B C 1
ATOM 4045 O O . ALA B 1 233 ? 4.301 22.531 5.469 1 89 233 ALA B O 1
ATOM 4046 N N . ARG B 1 234 ? 6.227 23.078 4.516 1 88.25 234 ARG B N 1
ATOM 4047 C CA . ARG B 1 234 ? 6.062 24.516 4.75 1 88.25 234 ARG B CA 1
ATOM 4048 C C . ARG B 1 234 ? 5.02 25.109 3.809 1 88.25 234 ARG B C 1
ATOM 4050 O O . ARG B 1 234 ? 4.531 26.219 4.031 1 88.25 234 ARG B O 1
ATOM 4057 N N . LEU B 1 235 ? 4.703 24.375 2.83 1 93.56 235 LEU B N 1
ATOM 4058 C CA . LEU B 1 235 ? 3.77 24.844 1.813 1 93.56 235 LEU B CA 1
ATOM 4059 C C . LEU B 1 235 ? 2.352 24.375 2.109 1 93.56 235 LEU B C 1
ATOM 4061 O O . LEU B 1 235 ? 1.416 24.688 1.375 1 93.56 235 LEU B O 1
ATOM 4065 N N . ALA B 1 236 ? 2.16 23.594 3.234 1 95.94 236 ALA B N 1
ATOM 4066 C CA . ALA B 1 236 ? 0.903 22.906 3.516 1 95.94 236 ALA B CA 1
ATOM 4067 C C . ALA B 1 236 ? 0.097 23.656 4.578 1 95.94 236 ALA B C 1
ATOM 4069 O O . ALA B 1 236 ? 0.664 24.359 5.41 1 95.94 236 ALA B O 1
ATOM 4070 N N . ASP B 1 237 ? -1.204 23.531 4.52 1 97.12 237 ASP B N 1
ATOM 4071 C CA . ASP B 1 237 ? -2.059 23.953 5.629 1 97.12 237 ASP B CA 1
ATOM 4072 C C . ASP B 1 237 ? -2.072 22.891 6.734 1 97.12 237 ASP B C 1
ATOM 4074 O O . ASP B 1 237 ? -2.195 23.219 7.914 1 97.12 237 ASP B O 1
ATOM 4078 N N . VAL B 1 238 ? -2.002 21.641 6.355 1 96.94 238 VAL B N 1
ATOM 4079 C CA . VAL B 1 238 ? -1.89 20.516 7.273 1 96.94 238 VAL B CA 1
ATOM 4080 C C . VAL B 1 238 ? -0.835 19.547 6.766 1 96.94 238 VAL B C 1
ATOM 4082 O O . VAL B 1 238 ? -0.775 19.25 5.57 1 96.94 238 VAL B O 1
ATOM 4085 N N . VAL B 1 239 ? 0.018 19.141 7.668 1 95 239 VAL B N 1
ATOM 4086 C CA . VAL B 1 239 ? 1.038 18.156 7.352 1 95 239 VAL B CA 1
ATOM 4087 C C . VAL B 1 239 ? 0.779 16.875 8.148 1 95 239 VAL B C 1
ATOM 4089 O O . VAL B 1 239 ? 0.59 16.922 9.367 1 95 239 VAL B O 1
ATOM 4092 N N . LEU B 1 240 ? 0.665 15.781 7.441 1 96.56 240 LEU B N 1
ATOM 4093 C CA . LEU B 1 240 ? 0.609 14.461 8.062 1 96.56 240 LEU B CA 1
ATOM 4094 C C . LEU B 1 240 ? 1.884 13.672 7.77 1 96.56 240 LEU B C 1
ATOM 4096 O O . LEU B 1 240 ? 2.189 13.375 6.613 1 96.56 240 LEU B O 1
ATOM 4100 N N . VAL B 1 241 ? 2.6 13.336 8.812 1 90.94 241 VAL B N 1
ATOM 4101 C CA . VAL B 1 241 ? 3.898 12.688 8.664 1 90.94 241 VAL B CA 1
ATOM 4102 C C . VAL B 1 241 ? 3.742 11.172 8.828 1 90.94 241 VAL B C 1
ATOM 4104 O O . VAL B 1 241 ? 3.189 10.703 9.82 1 90.94 241 VAL B O 1
ATOM 4107 N N . VAL B 1 242 ? 4.215 10.469 7.781 1 94.25 242 VAL B N 1
ATOM 4108 C CA . VAL B 1 242 ? 4.164 9.008 7.766 1 94.25 242 VAL B CA 1
ATOM 4109 C C . VAL B 1 242 ? 5.582 8.445 7.656 1 94.25 242 VAL B C 1
ATOM 4111 O O . VAL B 1 242 ? 6.383 8.914 6.844 1 94.25 242 VAL B O 1
ATOM 4114 N N . HIS B 1 243 ? 5.891 7.543 8.531 1 88.19 243 HIS B N 1
ATOM 4115 C CA . HIS B 1 243 ? 7.145 6.805 8.422 1 88.19 243 HIS B CA 1
ATOM 4116 C C . HIS B 1 243 ? 6.914 5.41 7.84 1 88.19 243 HIS B C 1
ATOM 4118 O O . HIS B 1 243 ? 6.172 4.609 8.414 1 88.19 243 HIS B O 1
ATOM 4124 N N . GLU B 1 244 ? 7.551 5.172 6.77 1 92.38 244 GLU B N 1
ATOM 4125 C CA . GLU B 1 244 ? 7.414 3.883 6.102 1 92.38 244 GLU B CA 1
ATOM 4126 C C . GLU B 1 244 ? 8.516 2.922 6.523 1 92.38 244 GLU B C 1
ATOM 4128 O O . GLU B 1 244 ? 9.578 3.352 6.98 1 92.38 244 GLU B O 1
ATOM 4133 N N . ALA B 1 245 ? 8.211 1.604 6.352 1 89 245 ALA B N 1
ATOM 4134 C CA . ALA B 1 245 ? 9.227 0.573 6.523 1 89 245 ALA B CA 1
ATOM 4135 C C . ALA B 1 245 ? 10.367 0.761 5.527 1 89 245 ALA B C 1
ATOM 4137 O O . ALA B 1 245 ? 10.148 1.184 4.391 1 89 245 ALA B O 1
ATOM 4138 N N . GLU B 1 246 ? 11.516 0.532 6.023 1 82.38 246 GLU B N 1
ATOM 4139 C CA . GLU B 1 246 ? 12.688 0.498 5.156 1 82.38 246 GLU B CA 1
ATOM 4140 C C . GLU B 1 246 ? 13.516 -0.763 5.395 1 82.38 246 GLU B C 1
ATOM 4142 O O . GLU B 1 246 ? 13.906 -1.049 6.527 1 82.38 246 GLU B O 1
ATOM 4147 N N . VAL B 1 247 ? 13.617 -1.579 4.344 1 81.25 247 VAL B N 1
ATOM 4148 C CA . VAL B 1 247 ? 14.43 -2.789 4.387 1 81.25 247 VAL B CA 1
ATOM 4149 C C . VAL B 1 247 ? 15.477 -2.744 3.279 1 81.25 247 VAL B C 1
ATOM 4151 O O . VAL B 1 247 ? 15.141 -2.658 2.096 1 81.25 247 VAL B O 1
ATOM 4154 N N . LYS B 1 248 ? 16.734 -2.822 3.631 1 73.88 248 LYS B N 1
ATOM 4155 C CA . LYS B 1 248 ? 17.828 -2.818 2.664 1 73.88 248 LYS B CA 1
ATOM 4156 C C . LYS B 1 248 ? 17.672 -1.679 1.662 1 73.88 248 LYS B C 1
ATOM 4158 O O . LYS B 1 248 ? 17.719 -1.899 0.45 1 73.88 248 LYS B O 1
ATOM 4163 N N . SER B 1 249 ? 17.312 -0.517 2.084 1 73.38 249 SER B N 1
ATOM 4164 C CA . SER B 1 249 ? 17.234 0.739 1.346 1 73.38 249 SER B CA 1
ATOM 4165 C C . SER B 1 249 ? 15.961 0.796 0.491 1 73.38 249 SER B C 1
ATOM 4167 O O . SER B 1 249 ? 15.789 1.717 -0.31 1 73.38 249 SER B O 1
ATOM 4169 N N . PHE B 1 250 ? 15.148 -0.239 0.682 1 81.38 250 PHE B N 1
ATOM 4170 C CA . PHE B 1 250 ? 13.867 -0.217 -0.017 1 81.38 250 PHE B CA 1
ATOM 4171 C C . PHE B 1 250 ? 12.75 0.211 0.922 1 81.38 250 PHE B C 1
ATOM 4173 O O . PHE B 1 250 ? 12.562 -0.381 1.987 1 81.38 250 PHE B O 1
ATOM 4180 N N . ARG B 1 251 ? 12.047 1.21 0.498 1 87.19 251 ARG B N 1
ATOM 4181 C CA . ARG B 1 251 ? 10.984 1.775 1.328 1 87.19 251 ARG B CA 1
ATOM 4182 C C . ARG B 1 251 ? 9.625 1.235 0.916 1 87.19 251 ARG B C 1
ATOM 4184 O O . ARG B 1 251 ? 9.352 1.066 -0.274 1 87.19 251 ARG B O 1
ATOM 4191 N N . GLY B 1 252 ? 8.766 0.941 1.934 1 92.19 252 GLY B N 1
ATOM 4192 C CA . GLY B 1 252 ? 7.402 0.492 1.699 1 92.19 252 GLY B CA 1
ATOM 4193 C C . GLY B 1 252 ? 6.418 1.635 1.54 1 92.19 252 GLY B C 1
ATOM 4194 O O . GLY B 1 252 ? 6.812 2.803 1.519 1 92.19 252 GLY B O 1
ATOM 4195 N N . LEU B 1 253 ? 5.156 1.266 1.354 1 96.69 253 LEU B N 1
ATOM 4196 C CA . LEU B 1 253 ? 4.09 2.244 1.19 1 96.69 253 LEU B CA 1
ATOM 4197 C C . LEU B 1 253 ? 2.869 1.86 2.021 1 96.69 253 LEU B C 1
ATOM 4199 O O . LEU B 1 253 ? 1.822 2.506 1.931 1 96.69 253 LEU B O 1
ATOM 4203 N N . ALA B 1 254 ? 2.969 0.85 2.865 1 97.12 254 ALA B N 1
ATOM 4204 C CA . ALA B 1 254 ? 1.814 0.304 3.576 1 97.12 254 ALA B CA 1
ATOM 4205 C C . ALA B 1 254 ? 1.192 1.349 4.496 1 97.12 254 ALA B C 1
ATOM 4207 O O . ALA B 1 254 ? -0.031 1.5 4.539 1 97.12 254 ALA B O 1
ATOM 4208 N N . ALA B 1 255 ? 1.99 2.072 5.211 1 97.25 255 ALA B N 1
ATOM 4209 C CA . ALA B 1 255 ? 1.485 3.072 6.148 1 97.25 255 ALA B CA 1
ATOM 4210 C C . ALA B 1 255 ? 0.791 4.215 5.41 1 97.25 255 ALA B C 1
ATOM 4212 O O . ALA B 1 255 ? -0.264 4.688 5.84 1 97.25 255 ALA B O 1
ATOM 4213 N N . SER B 1 256 ? 1.395 4.664 4.324 1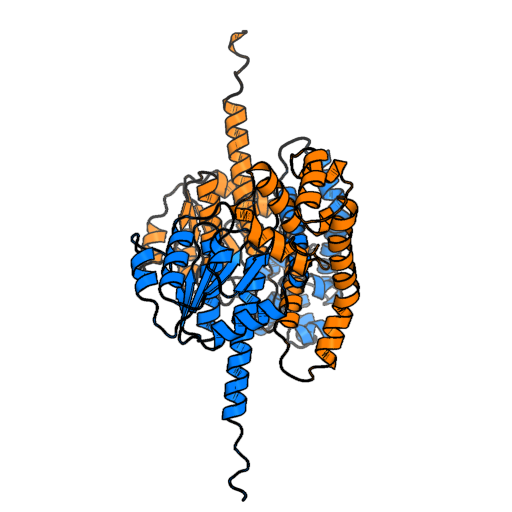 97.94 256 SER B N 1
ATOM 4214 C CA . SER B 1 256 ? 0.822 5.746 3.531 1 97.94 256 SER B CA 1
ATOM 4215 C C . SER B 1 256 ? -0.528 5.344 2.945 1 97.94 256 SER B C 1
ATOM 4217 O O . SER B 1 256 ? -1.459 6.152 2.912 1 97.94 256 SER B O 1
ATOM 4219 N N . LEU B 1 257 ? -0.622 4.137 2.475 1 97.56 257 LEU B N 1
ATOM 4220 C CA . LEU B 1 257 ? -1.886 3.654 1.931 1 97.56 257 LEU B CA 1
ATOM 4221 C C . LEU B 1 257 ? -2.947 3.559 3.021 1 97.56 257 LEU B C 1
ATOM 4223 O O . LEU B 1 257 ? -4.113 3.891 2.791 1 97.56 257 LEU B O 1
ATOM 4227 N N . CYS B 1 258 ? -2.543 3.09 4.16 1 97.06 258 CYS B N 1
ATOM 4228 C CA . CYS B 1 258 ? -3.457 2.994 5.293 1 97.06 258 CYS B CA 1
ATOM 4229 C C . CYS B 1 258 ? -4.016 4.363 5.664 1 97.06 258 CYS B C 1
ATOM 4231 O O . CYS B 1 258 ? -5.219 4.512 5.883 1 97.06 258 CYS B O 1
ATOM 4233 N N . LEU B 1 259 ? -3.141 5.352 5.734 1 97.75 259 LEU B N 1
ATOM 4234 C CA . LEU B 1 259 ? -3.566 6.711 6.047 1 97.75 259 LEU B CA 1
ATOM 4235 C C . LEU B 1 259 ? -4.5 7.25 4.969 1 97.75 259 LEU B C 1
ATOM 4237 O O . LEU B 1 259 ? -5.512 7.887 5.281 1 97.75 259 LEU B O 1
ATOM 4241 N N . SER B 1 260 ? -4.137 7.031 3.719 1 96.94 260 SER B N 1
ATOM 4242 C CA . SER B 1 260 ? -4.969 7.465 2.602 1 96.94 260 SER B CA 1
ATOM 4243 C C . SER B 1 260 ? -6.359 6.84 2.67 1 96.94 260 SER B C 1
ATOM 4245 O O . SER B 1 260 ? -7.363 7.516 2.432 1 96.94 260 SER B O 1
ATOM 4247 N N . GLN B 1 261 ? -6.359 5.555 2.953 1 94.31 261 GLN B N 1
ATOM 4248 C CA . GLN B 1 261 ? -7.625 4.852 3.131 1 94.31 261 GLN B CA 1
ATOM 4249 C C . GLN B 1 261 ? -8.453 5.48 4.246 1 94.31 261 GLN B C 1
ATOM 4251 O O . GLN B 1 261 ? -9.664 5.672 4.098 1 94.31 261 GLN B O 1
ATOM 4256 N N . THR B 1 262 ? -7.848 5.785 5.332 1 96 262 THR B N 1
ATOM 4257 C CA . THR B 1 262 ? -8.508 6.391 6.484 1 96 262 THR B CA 1
ATOM 4258 C C . THR B 1 262 ? -9.133 7.73 6.105 1 96 262 THR B C 1
ATOM 4260 O O . THR B 1 262 ? -10.305 7.977 6.395 1 96 262 THR B O 1
ATOM 4263 N N . LEU B 1 263 ? -8.344 8.562 5.441 1 97 263 LEU B N 1
ATOM 4264 C CA . LEU B 1 263 ? -8.828 9.883 5.051 1 97 263 LEU B CA 1
ATOM 4265 C C . LEU B 1 263 ? -10.039 9.773 4.133 1 97 263 LEU B C 1
ATOM 4267 O O . LEU B 1 263 ? -11.062 10.414 4.367 1 97 263 LEU B O 1
ATOM 4271 N N . ALA B 1 264 ? -9.945 8.969 3.096 1 94.62 264 ALA B N 1
ATOM 4272 C CA . ALA B 1 264 ? -11 8.859 2.094 1 94.62 264 ALA B CA 1
ATOM 4273 C C . ALA B 1 264 ? -12.273 8.281 2.703 1 94.62 264 ALA B C 1
ATOM 4275 O O . ALA B 1 264 ? -13.367 8.812 2.49 1 94.62 264 ALA B O 1
ATOM 4276 N N . ILE B 1 265 ? -12.102 7.242 3.492 1 91.19 265 ILE B N 1
ATOM 4277 C CA . ILE B 1 265 ? -13.281 6.566 4.039 1 91.19 265 ILE B CA 1
ATOM 4278 C C . ILE B 1 265 ? -13.922 7.441 5.113 1 91.19 265 ILE B C 1
ATOM 4280 O O . ILE B 1 265 ? -15.148 7.496 5.223 1 91.19 265 ILE B O 1
ATOM 4284 N N . ALA B 1 266 ? -13.109 8.086 5.961 1 93.25 266 ALA B N 1
ATOM 4285 C CA . ALA B 1 266 ? -13.648 9.031 6.934 1 93.25 266 ALA B CA 1
ATOM 4286 C C . ALA B 1 266 ? -14.477 10.117 6.242 1 93.25 266 ALA B C 1
ATOM 4288 O O . ALA B 1 266 ? -15.531 10.508 6.742 1 93.25 266 ALA B O 1
ATOM 4289 N N . LEU B 1 267 ? -14.016 10.641 5.094 1 93.25 267 LEU B N 1
ATOM 4290 C CA . LEU B 1 267 ? -14.773 11.617 4.312 1 93.25 267 LEU B CA 1
ATOM 4291 C C . LEU B 1 267 ? -16.109 11.031 3.863 1 93.25 267 LEU B C 1
ATOM 4293 O O . LEU B 1 267 ? -17.125 11.719 3.895 1 93.25 267 LEU B O 1
ATOM 4297 N N . GLY B 1 268 ? -16.031 9.75 3.398 1 90.06 268 GLY B N 1
ATOM 4298 C CA . GLY B 1 268 ? -17.266 9.078 3.006 1 90.06 268 GLY B CA 1
ATOM 4299 C C . GLY B 1 268 ? -18.266 8.961 4.137 1 90.06 268 GLY B C 1
ATOM 4300 O O . GLY B 1 268 ? -19.469 9.164 3.934 1 90.06 268 GLY B O 1
ATOM 4301 N N . MET B 1 269 ? -17.797 8.703 5.27 1 85.25 269 MET B N 1
ATOM 4302 C CA . MET B 1 269 ? -18.656 8.57 6.441 1 85.25 269 MET B CA 1
ATOM 4303 C C . MET B 1 269 ? -19.281 9.906 6.82 1 85.25 269 MET B C 1
ATOM 4305 O O . MET B 1 269 ? -20.438 9.969 7.227 1 85.25 269 MET B O 1
ATOM 4309 N N . ARG B 1 270 ? -18.484 10.961 6.707 1 87.12 270 ARG B N 1
ATOM 4310 C CA . ARG B 1 270 ? -19.016 12.305 6.949 1 87.12 270 ARG B CA 1
ATOM 4311 C C . ARG B 1 270 ? -20.141 12.633 5.973 1 87.12 270 ARG B C 1
ATOM 4313 O O . ARG B 1 270 ? -21.156 13.188 6.367 1 87.12 270 ARG B O 1
ATOM 4320 N N . LYS B 1 271 ? -19.953 12.328 4.789 1 83.94 271 LYS B N 1
ATOM 4321 C CA . LYS B 1 271 ? -20.953 12.594 3.75 1 83.94 271 LYS B CA 1
ATOM 4322 C C . LYS B 1 271 ? -22.234 11.836 4.027 1 83.94 271 LYS B C 1
ATOM 4324 O O . LYS B 1 271 ? -23.328 12.375 3.848 1 83.94 271 LYS B O 1
ATOM 4329 N N . ASP B 1 272 ? -22.094 10.617 4.418 1 80 272 ASP B N 1
ATOM 4330 C CA . ASP B 1 272 ? -23.25 9.797 4.703 1 80 272 ASP B CA 1
ATOM 4331 C C . ASP B 1 272 ? -24.047 10.344 5.891 1 80 272 ASP B C 1
ATOM 4333 O O . ASP B 1 272 ? -25.281 10.312 5.895 1 80 272 ASP B O 1
ATOM 4337 N N . ARG B 1 273 ? -23.359 10.812 6.797 1 78.69 273 ARG B N 1
ATOM 4338 C CA . ARG B 1 273 ? -24 11.391 7.973 1 78.69 273 ARG B CA 1
ATOM 4339 C C . ARG B 1 273 ? -24.781 12.648 7.609 1 78.69 273 ARG B C 1
ATOM 4341 O O . ARG B 1 273 ? -25.875 12.883 8.133 1 78.69 273 ARG B O 1
ATOM 4348 N N . GLU B 1 274 ? -24.25 13.383 6.816 1 78.44 274 GLU B N 1
ATOM 4349 C CA . GLU B 1 274 ? -24.922 14.609 6.375 1 78.44 274 GLU B CA 1
ATOM 4350 C C . GLU B 1 274 ? -26.188 14.289 5.582 1 78.44 274 GLU B C 1
ATOM 4352 O O . GLU B 1 274 ? -27.203 14.961 5.738 1 78.44 274 GLU B O 1
ATOM 4357 N N . LYS B 1 275 ? -26.109 13.242 4.809 1 74.25 275 LYS B N 1
ATOM 4358 C CA . LYS B 1 275 ? -27.266 12.828 4.031 1 74.25 275 LYS B CA 1
ATOM 4359 C C . LYS B 1 275 ? -28.375 12.297 4.934 1 74.25 275 LYS B C 1
ATOM 4361 O O . LYS B 1 275 ? -29.562 12.547 4.691 1 74.25 275 LYS B O 1
ATOM 4366 N N . GLU B 1 276 ? -27.969 11.602 5.914 1 70.25 276 GLU B N 1
ATOM 4367 C CA . GLU B 1 276 ? -28.938 11.047 6.852 1 70.25 276 GLU B CA 1
ATOM 4368 C C . GLU B 1 276 ? -29.625 12.156 7.656 1 70.25 276 GLU B C 1
ATOM 4370 O O . GLU B 1 276 ? -30.828 12.094 7.918 1 70.25 276 GLU B O 1
ATOM 4375 N N . GLN B 1 277 ? -28.875 13.109 8.039 1 72.38 277 GLN B N 1
ATOM 4376 C CA . GLN B 1 277 ? -29.406 14.227 8.805 1 72.38 277 GLN B CA 1
ATOM 4377 C C . GLN B 1 277 ? -30.328 15.086 7.945 1 72.38 277 GLN B C 1
ATOM 4379 O O . GLN B 1 277 ? -31.297 15.656 8.445 1 72.38 277 GLN B O 1
ATOM 4384 N N . ALA B 1 278 ? -30.094 15.18 6.703 1 72.5 278 ALA B N 1
ATOM 4385 C CA . ALA B 1 278 ? -30.922 15.961 5.785 1 72.5 278 ALA B CA 1
ATOM 4386 C C . ALA B 1 278 ? -32.219 15.227 5.445 1 72.5 278 ALA B C 1
ATOM 4388 O O . ALA B 1 278 ? -33.219 15.852 5.156 1 72.5 278 ALA B O 1
ATOM 4389 N N . SER B 1 279 ? -32.188 13.883 5.457 1 67.44 279 SER B N 1
ATOM 4390 C CA . SER B 1 279 ? -33.375 13.062 5.129 1 67.44 279 SER B CA 1
ATOM 4391 C C . SER B 1 279 ? -34.281 12.891 6.34 1 67.44 279 SER B C 1
ATOM 4393 O O . SER B 1 279 ? -35.375 12.359 6.219 1 67.44 279 SER B O 1
ATOM 4395 N N . ARG B 1 280 ? -33.875 13.086 7.492 1 61.56 280 ARG B N 1
ATOM 4396 C CA . ARG B 1 280 ? -34.781 13.023 8.648 1 61.56 280 ARG B CA 1
ATOM 4397 C C . ARG B 1 280 ? -35.812 14.141 8.609 1 61.56 280 ARG B C 1
ATOM 4399 O O . ARG B 1 280 ? -35.469 15.312 8.414 1 61.56 280 ARG B O 1
ATOM 4406 N N . PRO B 1 281 ? -37.062 13.859 8.406 1 57.22 281 PRO B N 1
ATOM 4407 C CA . PRO B 1 281 ? -38.156 14.812 8.359 1 57.22 281 PRO B CA 1
ATOM 4408 C C . PRO B 1 281 ? -38.156 15.797 9.531 1 57.22 281 PRO B C 1
ATOM 4410 O O . PRO B 1 281 ? -37.75 15.43 10.641 1 57.22 281 PRO B O 1
ATOM 4413 N N . GLY B 1 282 ? -37.719 16.969 9.391 1 47.66 282 GLY B N 1
ATOM 4414 C CA . GLY B 1 282 ? -38 17.969 10.406 1 47.66 282 GLY B CA 1
ATOM 4415 C C . GLY B 1 282 ? -39.375 17.859 11.008 1 47.66 282 GLY B C 1
ATOM 4416 O O . GLY B 1 282 ? -40.344 17.5 10.32 1 47.66 282 GLY B O 1
ATOM 4417 N N . ASP B 1 283 ? -39.469 17.438 12.258 1 47.19 283 ASP B N 1
ATOM 4418 C CA . ASP B 1 283 ? -40.688 17.547 13.039 1 47.19 283 ASP B CA 1
ATOM 4419 C C . ASP B 1 283 ? -41.375 18.875 12.805 1 47.19 283 ASP B C 1
ATOM 4421 O O . ASP B 1 283 ? -42.344 19.219 13.5 1 47.19 283 ASP B O 1
ATOM 4425 N N . GLU B 1 284 ? -41.062 19.75 11.922 1 42 284 GLU B N 1
ATOM 4426 C CA . GLU B 1 284 ? -41.781 21.031 11.906 1 42 284 GLU B CA 1
ATOM 4427 C C . GLU B 1 284 ? -43.188 20.844 11.406 1 42 284 GLU B C 1
ATOM 4429 O O . GLU B 1 284 ? -44 21.781 11.391 1 42 284 GLU B O 1
ATOM 4434 N N . GLU B 1 285 ? -43.656 19.781 10.727 1 43.16 285 GLU B N 1
ATOM 4435 C CA . GLU B 1 285 ? -45.094 19.938 10.414 1 43.16 285 GLU B CA 1
ATOM 4436 C C . GLU B 1 285 ? -45.938 19.797 11.664 1 43.16 285 GLU B C 1
ATOM 4438 O O . GLU B 1 285 ? -47.188 19.859 11.586 1 43.16 285 GLU B O 1
ATOM 4443 N N . ARG B 1 286 ? -45.5 19.25 12.727 1 40.84 286 ARG B N 1
ATOM 4444 C CA . ARG B 1 286 ? -46.562 19.203 13.742 1 40.84 286 ARG B CA 1
ATOM 4445 C C . ARG B 1 286 ? -46.688 20.531 14.453 1 40.84 286 ARG B C 1
ATOM 4447 O O . ARG B 1 286 ? -47.438 20.656 15.422 1 40.84 286 ARG B O 1
ATOM 4454 N N . ALA B 1 287 ? -45.969 21.656 14.109 1 28.92 287 ALA B N 1
ATOM 4455 C CA . ALA B 1 287 ? -46.469 22.859 14.758 1 28.92 287 ALA B CA 1
ATOM 4456 C C . ALA B 1 287 ? -47.469 23.594 13.859 1 28.92 287 ALA B C 1
ATOM 4458 O O . ALA B 1 287 ? -47.25 23.688 12.648 1 28.92 287 ALA B O 1
#

Organism: NCBI:txid1178482

Foldseek 3Di:
DDDQDPAPVSLLVLCVVCLVVDDPLLVLLSCLCVVCLVCLLDDDLCVSCVVSVHDSVSQQVSSVVSPHNGNVVVSVNSNVVVVVVPVCDVVVLVCQVVVPVDDPDPVNVVVLQVVLQVVLQVCLVVQWDPVLLVVVLVLQLQAQEEEEEDDDVGLVLSVLLQVLLVVLVGHYHYQPCVVPCNVVVLVPADPRHAYEYEAEPVGDPSRLVSLVSCLVVVHAYEYEYQDCPPSSVVSHPGYTHGHFGDDPNDTDCSSSNVSSNVSSVVSSVVVVVVVVVVPPPPPVVVD/DDDQDPAPVSLLVLCVVCLVVDDPLLVLLSCLCVVCLVCLLDDDLCVSCVVSVHDSVSQQVSSVVSPHNGNVVVSVNSNVVVVVVPVCPVVVLVCQVVPPVDDPDPVNVVVLQVVLQVVLQVCLVVQWDPVLLVVVLVLQLQAQEEEEEDDDVGLVLSVLLQVLLVVLVGHYHYQPCVVPCNVVVLVPADPRHAYEYEAEPVGDPSRLVSLVSCLVVVHAYEYEYQDCPPSSVVSHPGYTHGHFGDDPNDTDCSSSNVSSNVSSVVSSVVVVVVVVVVPPPPPVVVD

Sequence (574 aa):
MNQTPQSFQELEARITADYPSMSRRLQQTARFLLDHPQDVAFATVARLAQDAEVTPSTLIRFANSCGFKGFSEMQQLFRSRLVDELPNYTERIRAVRSATGETPDSTQLLWEFADANRDALEQLPGRIDPKGLEQALDILDKAAAIHVLGARRSFVVANYMTYVLHHIEKPAFLVNGLGGMYGEQIRAIGPRDALIAVSFSPYAEESLHAAEQARSRGVPTVVITDSSLSPLARLADVVLVVHEAEVKSFRGLAASLCLSQTLAIALGMRKDREKEQASRPGDEERAMNQTPQSFQELEARITADYPSMSRRLQQTARFLLDHPQDVAFATVARLAQDAEVTPSTLIRFANSCGFKGFSEMQQLFRSRLVDELPNYTERIRAVRSATGETPDSTQLLWEFADANRDALEQLPGRIDPKGLEQALDILDKAAAIHVLGARRSFVVANYMTYVLHHIEKPAFLVNGLGGMYGEQIRAIGPRDALIAVSFSPYAEESLHAAEQARSRGVPTVVITDSSLSPLARLADVVLVVHEAEVKSFRGLAASLCLSQTLAIALGMRKDREKEQASRPGDEERA